Protein AF-0000000076239284 (afdb_homodimer)

Solvent-accessible surface area (backbone atoms only — not comparable to full-atom values): 36485 Å² total; per-residue (Å²): 118,70,55,50,84,70,52,61,66,61,41,48,72,70,66,38,63,42,34,31,31,49,19,58,66,54,56,36,29,39,43,34,60,41,48,71,56,73,61,46,38,60,33,31,70,77,37,41,67,62,50,41,48,51,55,43,26,27,49,36,12,29,24,44,31,45,61,27,60,30,48,41,39,41,50,64,60,53,27,54,63,25,70,74,72,67,49,83,78,64,55,29,67,61,45,38,51,40,14,46,50,44,40,50,54,48,22,27,75,68,48,25,37,34,31,40,53,40,54,70,58,68,45,51,76,69,65,49,53,71,68,60,35,41,50,57,48,44,53,56,49,63,58,49,69,79,47,90,52,50,28,37,34,36,42,66,34,44,39,61,68,60,48,49,51,45,42,66,55,52,62,75,47,94,45,51,41,31,41,22,32,39,51,48,81,74,14,30,81,81,64,45,42,44,39,57,44,32,38,50,43,46,72,62,62,40,49,26,40,31,27,23,33,51,32,17,50,65,58,33,43,54,40,35,43,45,22,51,52,35,24,48,73,71,72,50,80,65,44,39,34,40,19,21,19,29,37,46,38,67,82,40,60,92,63,16,44,74,65,35,91,33,48,88,76,39,50,42,26,15,35,59,40,40,54,54,30,24,53,42,40,51,53,36,44,75,63,70,36,33,33,47,36,28,18,51,63,20,43,29,39,33,39,27,24,30,33,55,64,41,15,71,76,50,76,61,49,63,28,84,37,56,51,74,55,48,32,62,55,32,47,45,87,82,40,64,67,60,14,59,54,52,17,35,59,67,52,57,69,65,55,77,72,60,53,34,65,76,69,74,58,66,76,79,101,115,70,54,50,84,68,51,63,67,60,41,48,73,71,67,38,63,43,32,33,32,48,20,57,66,53,57,38,28,40,41,35,58,41,48,70,58,74,62,46,39,60,32,32,73,76,38,43,67,61,50,39,48,52,53,44,26,26,47,36,13,31,24,43,30,45,60,28,60,28,47,41,40,41,51,65,60,54,27,53,64,26,69,74,72,67,50,83,76,62,56,30,66,60,44,38,50,39,14,44,50,44,40,51,54,48,20,28,75,67,48,26,38,36,30,39,52,39,55,70,56,68,43,52,77,70,65,51,53,70,68,59,35,41,50,56,47,43,54,54,48,62,58,51,70,80,48,90,50,52,28,38,35,36,41,64,34,44,38,62,68,59,48,49,51,44,40,65,54,52,61,74,47,95,47,51,39,30,42,21,32,39,51,48,79,74,15,30,82,82,64,43,42,44,39,56,44,32,37,51,43,46,73,61,61,41,49,26,40,31,26,20,34,51,32,16,49,68,57,33,44,55,37,33,45,46,20,50,52,36,23,47,74,70,72,49,80,66,44,39,32,40,18,20,19,29,36,44,38,68,81,40,60,91,64,16,44,74,65,35,90,34,48,87,76,37,49,42,25,15,35,60,40,39,53,54,29,24,52,43,40,52,53,36,45,75,64,70,34,33,32,47,35,29,18,50,63,19,42,28,39,33,38,27,25,30,32,54,64,42,13,73,77,51,76,61,49,64,27,84,36,55,53,75,55,50,32,62,55,33,46,46,85,81,43,65,68,60,13,58,53,51,19,34,60,67,51,57,68,66,56,77,69,61,54,34,65,75,69,74,58,65,76,80,101

Organism: NCBI:txid252671

Radius of gyration: 26.07 Å; Cα contacts (8 Å, |Δi|>4): 1581; chains: 2; bounding box: 58×78×66 Å

Sequence (730 aa):
MTKNNRKILDMLDAGECIIGDGGYTYALERRGYMTPGEWTPECVIEYPEAVSQCHTDYALCGADILQAYVFNGTDDNLNFARRKDGRPLLCAKEVNDAGCRLVTEVAKKHNKLIGLPVSTTRSYAAGESKEKVQKEFQQQIDIFKNWDGDLLMAEYVGCVEEAEWACEIMKKTNIPISISMCIGPLGDFKDVSVEEVAVRLAKAGCDIIGVNCRFDPDTCIDTTVRMREAVEKAGMKCHYMVQPIAYRTADADRIGFGGLPECPLALENRLITRWDAQKYARKAYDNGIRYIGGCCGFEPYHIRALAEELRNERGGRLPPNSRCVDASTLIHHENEHINKIRSSKDYWMNLVPRSGYKTLIEEAGMTKNNRKILDMLDAGECIIGDGGYTYALERRGYMTPGEWTPECVIEYPEAVSQCHTDYALCGADILQAYVFNGTDDNLNFARRKDGRPLLCAKEVNDAGCRLVTEVAKKHNKLIGLPVSTTRSYAAGESKEKVQKEFQQQIDIFKNWDGDLLMAEYVGCVEEAEWACEIMKKTNIPISISMCIGPLGDFKDVSVEEVAVRLAKAGCDIIGVNCRFDPDTCIDTTVRMREAVEKAGMKCHYMVQPIAYRTADADRIGFGGLPECPLALENRLITRWDAQKYARKAYDNGIRYIGGCCGFEPYHIRALAEELRNERGGRLPPNSRCVDASTLIHHENEHINKIRSSKDYWMNLVPRSGYKTLIEEAG

InterPro domains:
  IPR003726 Homocysteine-binding domain [PF02574] (18-310)
  IPR003726 Homocysteine-binding domain [PS50970] (6-310)
  IPR017226 Betaine-homocysteine S-methyltransferase-like [PIRSF037505] (4-357)
  IPR036589 Homocysteine-binding domain superfamily [G3DSA:3.20.20.330] (1-363)
  IPR036589 Homocysteine-binding domain superfamily [SSF82282] (7-356)
  IPR051524 Betaine-homocysteine S-methyltransferase [PTHR46120] (3-358)

Secondary structure (DSSP, 8-state):
-------HHHHHHTTPPEEP---SHHHHHHHT-S-TTT---THHHH-HHHHHHHHHHHHHTT-SEEE-S-TT-SHHHHHHHHHHH-PPP--HHHHHHHHHHHHHHHHHHHT-EEEEEEPP-HHHHTT--HHHHHHHHHHHHHHHTTS--SEEEEEEE--HHHHHHHHHHHTTSSS-EEEEE--BTTBSTT---HHHHHHHHHHHT-SEEEEESSS-HHHHHHHHHHHHHHHHHTT---EEEEE--SB--TT--TTGGGGSTTTTT--GGGBPPHHHHHHHHHHHHHTT--EE---TT--HHHHHHHHHHTTTTTTT---TT-----GGG---SS-HHHHHHHT-HHHHHH---------THHHH-/-------HHHHHHTTPPEEP---SHHHHHHHT---TTT---THHHH-HHHHHHHHHHHHHTT-SEEE-S-TT-SHHHHHHHHHHH-PPP--HHHHHHHHHHHHHHHHHHHT-EEEEEEPP-HHHHTT--HHHHHHHHHHHHHHHTTS--SEEEEEEE--HHHHHHHHHHHTTSSS-EEEEE--BTTBSTT---HHHHHHHHHHHT-SEEEEESSS-HHHHHHHHHHHHHHHHHTT---EEEEE--SB--TT--TTGGGGSTTTTT--GGGBPPHHHHHHHHHHHHHTT--EE---TT--HHHHHHHHHHTTTTTTT---TT-----GGG---SS-HHHHHHHT-HHHHHH---------THHHH-

pLDDT: mean 90.4, std 14.96, range [21.14, 98.88]

Foldseek 3Di:
DDAQPDFPLVCVVVVAFAEAEAADQVVCVVVPQDDPPLSAQQSLVVPVVSLLVQLLLQLLLFHQEYEQSGALLFQCSQCVVCVVVVNDGDDSLVSLVSSLVSNVVSSGVSNHAYEYEQYADVCVVVVHDLVVRLVRLLVSVVSCLVHDHNEYEYAAAQDLVSVLSSLVNNVVDPHAYEYAYAWFQQHGPVRDGLLNSLLSNQVSPHQEYAHEEQADLVRRLVSQLSSVVSNVVVVTDHAYAGAYAQFHFPPPDGRHPCRDPCPPPRRVLRGHDLLVLLVSLVSSVVSRHRHYYYYHRDGSSSSSSNCVSCCVSNVNDHRNPNPVLCLLVQQDVPDNVVSVLSNDPVNVNPDDDDSPPPPPPVVVD/DDAQPDFPLVCVVVVAFAEAEAADQVVCVVVPQDDPPLSAQQSLVVPVVSLLVQLLLQLLLFHQEYEQSGALLFQCSQCVVCVVVVNDGDDSLVSLVSSLVSNVVSSGVSNHAYEYEQYADVCVVVVHDLVVRLVRLLVSVVSCLVHDHSEYEYAAAQDLVSVLSSLVNNVVDPHAYEYAYAWFQQHGPVRDGLLNSLLSNQVSPHQEYAHEEQADLVRRLVSQLSSCVSNVVVVTDHAYAGAYAQFHFPPPDGRHPCPDPCPPPRRVLRGHDLLVLLVSLVSSVVSRHRHYYYYHRDGSSSSSSNCVSCCVSNVNDHRNPNPPLCLLVQQDPPDNVVSVLSNDPVNVNPDDDDSPPPPPVVVVD

Nearest PDB structures (foldseek):
  4m3p-assembly1_D  TM=9.667E-01  e=1.055E-38  Homo sapiens
  4m3p-assembly1_C  TM=9.654E-01  e=2.707E-38  Homo sapiens
  1lt8-assembly1_A-2  TM=9.778E-01  e=1.388E-36  Homo sapiens
  1umy-assembly1_A  TM=9.597E-01  e=5.116E-37  Rattus norvegicus
  1umy-assembly1_B  TM=9.511E-01  e=1.551E-36  Rattus norvegicus

Structure (mmCIF, N/CA/C/O backbone):
data_AF-0000000076239284-model_v1
#
loop_
_entity.id
_entity.type
_entity.pdbx_description
1 polymer 'Hcy-binding domain-containing protein'
#
loop_
_atom_site.group_PDB
_atom_site.id
_atom_site.type_symbol
_atom_site.label_atom_id
_atom_site.label_alt_id
_atom_site.label_comp_id
_atom_site.label_asym_id
_atom_site.label_entity_id
_atom_site.label_seq_id
_atom_site.pdbx_PDB_ins_code
_atom_site.Cartn_x
_atom_site.Cartn_y
_atom_site.Cartn_z
_atom_site.occupancy
_atom_site.B_iso_or_equiv
_atom_site.auth_seq_id
_atom_site.auth_comp_id
_atom_site.auth_asym_id
_atom_site.auth_atom_id
_atom_site.pdbx_PDB_model_num
ATOM 1 N N . MET A 1 1 ? -1.563 -24.141 18.188 1 33.53 1 MET A N 1
ATOM 2 C CA . MET A 1 1 ? -2.574 -24.125 17.125 1 33.53 1 MET A CA 1
ATOM 3 C C . MET A 1 1 ? -2.029 -24.734 15.844 1 33.53 1 MET A C 1
ATOM 5 O O . MET A 1 1 ? -0.963 -24.344 15.367 1 33.53 1 MET A O 1
ATOM 9 N N . THR A 1 2 ? -2.342 -26.031 15.523 1 40.06 2 THR A N 1
ATOM 10 C CA . THR A 1 2 ? -1.843 -26.938 14.492 1 40.06 2 THR A CA 1
ATOM 11 C C . THR A 1 2 ? -2.066 -26.344 13.102 1 40.06 2 THR A C 1
ATOM 13 O O . THR A 1 2 ? -2.973 -25.531 12.906 1 40.06 2 THR A O 1
ATOM 16 N N . LYS A 1 3 ? -0.941 -26.375 12.289 1 51.12 3 LYS A N 1
ATOM 17 C CA . LYS A 1 3 ? -1.073 -26.078 10.867 1 51.12 3 LYS A CA 1
ATOM 18 C C . LYS A 1 3 ? -2.375 -26.656 10.305 1 51.12 3 LYS A C 1
ATOM 20 O O . LYS A 1 3 ? -2.902 -27.641 10.828 1 51.12 3 LYS A O 1
ATOM 25 N N . ASN A 1 4 ? -3.076 -25.875 9.422 1 53.78 4 ASN A N 1
ATOM 26 C CA . ASN A 1 4 ? -4.234 -26.391 8.711 1 53.78 4 ASN A CA 1
ATOM 27 C C . ASN A 1 4 ? -4 -27.828 8.227 1 53.78 4 ASN A C 1
ATOM 29 O O . ASN A 1 4 ? -3.02 -28.094 7.531 1 53.78 4 ASN A O 1
ATOM 33 N N . ASN A 1 5 ? -4.578 -28.797 8.844 1 66.06 5 ASN A N 1
ATOM 34 C CA . ASN A 1 5 ? -4.375 -30.203 8.562 1 66.06 5 ASN A CA 1
ATOM 35 C C . ASN A 1 5 ? -5.078 -30.625 7.273 1 66.06 5 ASN A C 1
ATOM 37 O O . ASN A 1 5 ? -4.953 -31.781 6.844 1 66.06 5 ASN A O 1
ATOM 41 N N . ARG A 1 6 ? -5.594 -29.641 6.605 1 74.94 6 ARG A N 1
ATOM 42 C CA . ARG A 1 6 ? -6.301 -30 5.379 1 74.94 6 ARG A CA 1
ATOM 43 C C . ARG A 1 6 ? -5.359 -29.984 4.18 1 74.94 6 ARG A C 1
ATOM 45 O O . ARG A 1 6 ? -4.461 -29.141 4.098 1 74.94 6 ARG A O 1
ATOM 52 N N . LYS A 1 7 ? -5.684 -30.953 3.375 1 90 7 LYS A N 1
ATOM 53 C CA . LYS A 1 7 ? -4.898 -31.031 2.146 1 90 7 LYS A CA 1
ATOM 54 C C . LYS A 1 7 ? -5.539 -30.219 1.025 1 90 7 LYS A C 1
ATOM 56 O O . LYS A 1 7 ? -6.746 -30.312 0.797 1 90 7 LYS A O 1
ATOM 61 N N . ILE A 1 8 ? -4.75 -29.422 0.393 1 96.5 8 ILE A N 1
ATOM 62 C CA . ILE A 1 8 ? -5.242 -28.469 -0.592 1 96.5 8 ILE A CA 1
ATOM 63 C C . ILE A 1 8 ? -5.98 -29.203 -1.706 1 96.5 8 ILE A C 1
ATOM 65 O O . ILE A 1 8 ? -7.008 -28.719 -2.197 1 96.5 8 ILE A O 1
ATOM 69 N N . LEU A 1 9 ? -5.539 -30.406 -2.105 1 96.88 9 LEU A N 1
ATOM 70 C CA . LEU A 1 9 ? -6.191 -31.141 -3.184 1 96.88 9 LEU A CA 1
ATOM 71 C C . LEU A 1 9 ? -7.543 -31.688 -2.73 1 96.88 9 LEU A C 1
ATOM 73 O O . LEU A 1 9 ? -8.484 -31.766 -3.525 1 96.88 9 LEU A O 1
ATOM 77 N N . ASP A 1 10 ? -7.625 -32.094 -1.438 1 96.62 10 ASP A N 1
ATOM 78 C CA . ASP A 1 10 ? -8.906 -32.531 -0.899 1 96.62 10 ASP A CA 1
ATOM 79 C C . ASP A 1 10 ? -9.93 -31.391 -0.921 1 96.62 10 ASP A C 1
ATOM 81 O O . ASP A 1 10 ? -11.102 -31.609 -1.233 1 96.62 10 ASP A O 1
ATOM 85 N N . MET A 1 11 ? -9.469 -30.25 -0.6 1 95.94 11 MET A N 1
ATOM 86 C CA . MET A 1 11 ? -10.336 -29.078 -0.611 1 95.94 11 MET A CA 1
ATOM 87 C C . MET A 1 11 ? -10.836 -28.781 -2.021 1 95.94 11 MET A C 1
ATOM 89 O O . MET A 1 11 ? -12.039 -28.594 -2.23 1 95.94 11 MET A O 1
ATOM 93 N N . LEU A 1 12 ? -9.93 -28.812 -2.936 1 97.19 12 LEU A N 1
ATOM 94 C CA . LEU A 1 12 ? -10.281 -28.531 -4.32 1 97.19 12 LEU A CA 1
ATOM 95 C C . LEU A 1 12 ? -11.188 -29.625 -4.891 1 97.19 12 LEU A C 1
ATOM 97 O O . LEU A 1 12 ? -12.125 -29.328 -5.637 1 97.19 12 LEU A O 1
ATOM 101 N N . ASP A 1 13 ? -10.914 -30.828 -4.551 1 96.19 13 ASP A N 1
ATOM 102 C CA . ASP A 1 13 ? -11.75 -31.953 -4.984 1 96.19 13 ASP A CA 1
ATOM 103 C C . ASP A 1 13 ? -13.172 -31.812 -4.461 1 96.19 13 ASP A C 1
ATOM 105 O O . ASP A 1 13 ? -14.125 -32.219 -5.121 1 96.19 13 ASP A O 1
ATOM 109 N N . ALA A 1 14 ? -13.281 -31.25 -3.336 1 94.94 14 ALA A N 1
ATOM 110 C CA . ALA A 1 14 ? -14.594 -31.047 -2.721 1 94.94 14 ALA A CA 1
ATOM 111 C C . ALA A 1 14 ? -15.297 -29.828 -3.299 1 94.94 14 ALA A C 1
ATOM 113 O O . ALA A 1 14 ? -16.422 -29.516 -2.914 1 94.94 14 ALA A O 1
ATOM 114 N N . GLY A 1 15 ? -14.656 -29.141 -4.148 1 93.94 15 GLY A N 1
ATOM 115 C CA . GLY A 1 15 ? -15.25 -27.984 -4.797 1 93.94 15 GLY A CA 1
ATOM 116 C C . GLY A 1 15 ? -15.07 -26.688 -4.008 1 93.94 15 GLY A C 1
ATOM 117 O O . GLY A 1 15 ? -15.68 -25.672 -4.332 1 93.94 15 GLY A O 1
ATOM 118 N N . GLU A 1 16 ? -14.211 -26.75 -3.055 1 95.31 16 GLU A N 1
ATOM 119 C CA . GLU A 1 16 ? -13.977 -25.562 -2.246 1 95.31 16 GLU A CA 1
ATOM 120 C C . GLU A 1 16 ? -13.156 -24.531 -3.014 1 95.31 16 GLU A C 1
ATOM 122 O O . GLU A 1 16 ? -12.367 -24.875 -3.893 1 95.31 16 GLU A O 1
ATOM 127 N N . CYS A 1 17 ? -13.43 -23.266 -2.674 1 96.75 17 CYS A N 1
ATOM 128 C CA . CYS A 1 17 ? -12.672 -22.156 -3.242 1 96.75 17 CYS A CA 1
ATOM 129 C C . CYS A 1 17 ? -11.516 -21.766 -2.332 1 96.75 17 CYS A C 1
ATOM 131 O O . CYS A 1 17 ? -11.703 -21.562 -1.134 1 96.75 17 CYS A O 1
ATOM 133 N N . ILE A 1 18 ? -10.336 -21.766 -2.889 1 97.81 18 ILE A N 1
ATOM 134 C CA . ILE A 1 18 ? -9.133 -21.375 -2.164 1 97.81 18 ILE A CA 1
ATOM 135 C C . ILE A 1 18 ? -8.742 -19.953 -2.557 1 97.81 18 ILE A C 1
ATOM 137 O O . ILE A 1 18 ? -8.578 -19.641 -3.742 1 97.81 18 ILE A O 1
ATOM 141 N N . ILE A 1 19 ? -8.617 -19.031 -1.562 1 98.56 19 ILE A N 1
ATOM 142 C CA . ILE A 1 19 ? -8.141 -17.672 -1.796 1 98.56 19 ILE A CA 1
ATOM 143 C C . ILE A 1 19 ? -6.625 -17.625 -1.625 1 98.56 19 ILE A C 1
ATOM 145 O O . ILE A 1 19 ? -6.105 -17.922 -0.546 1 98.56 19 ILE A O 1
ATOM 149 N N . GLY A 1 20 ? -5.934 -17.312 -2.693 1 98.62 20 GLY A N 1
ATOM 150 C CA . GLY A 1 20 ? -4.492 -17.094 -2.635 1 98.62 20 GLY A CA 1
ATOM 151 C C . GLY A 1 20 ? -4.109 -15.742 -2.08 1 98.62 20 GLY A C 1
ATOM 152 O O . GLY A 1 20 ? -4.957 -14.859 -1.941 1 98.62 20 GLY A O 1
ATOM 153 N N . ASP A 1 21 ? -2.846 -15.625 -1.71 1 98.44 21 ASP A N 1
ATOM 154 C CA . ASP A 1 21 ? -2.346 -14.32 -1.283 1 98.44 21 ASP A CA 1
ATOM 155 C C . ASP A 1 21 ? -2.092 -13.406 -2.482 1 98.44 21 ASP A C 1
ATOM 157 O O . ASP A 1 21 ? -2.582 -13.672 -3.584 1 98.44 21 ASP A O 1
ATOM 161 N N . GLY A 1 22 ? -1.493 -12.219 -2.25 1 97.69 22 GLY A N 1
ATOM 162 C CA . GLY A 1 22 ? -1.242 -11.227 -3.283 1 97.69 22 GLY A CA 1
ATOM 163 C C . GLY A 1 22 ? 0.231 -11.055 -3.602 1 97.69 22 GLY A C 1
ATOM 164 O O . GLY A 1 22 ? 1.005 -12.008 -3.512 1 97.69 22 GLY A O 1
ATOM 165 N N . GLY A 1 23 ? 0.537 -9.93 -4.133 1 97.06 23 GLY A N 1
ATOM 166 C CA . GLY A 1 23 ? 1.911 -9.648 -4.516 1 97.06 23 GLY A CA 1
ATOM 167 C C . GLY A 1 23 ? 2.754 -9.117 -3.369 1 97.06 23 GLY A C 1
ATOM 168 O O . GLY A 1 23 ? 2.404 -8.117 -2.746 1 97.06 23 GLY A O 1
ATOM 169 N N . TYR A 1 24 ? 3.912 -9.719 -3.146 1 96.94 24 TYR A N 1
ATOM 170 C CA . TYR A 1 24 ? 4.816 -9.305 -2.08 1 96.94 24 TYR A CA 1
ATOM 171 C C . TYR A 1 24 ? 5.812 -8.266 -2.58 1 96.94 24 TYR A C 1
ATOM 173 O O . TYR A 1 24 ? 6.164 -7.332 -1.854 1 96.94 24 TYR A O 1
ATOM 181 N N . THR A 1 25 ? 6.199 -8.422 -3.814 1 93.62 25 THR A N 1
ATOM 182 C CA . THR A 1 25 ? 7.316 -7.652 -4.344 1 93.62 25 THR A CA 1
ATOM 183 C C . THR A 1 25 ? 7.012 -6.16 -4.301 1 93.62 25 THR A C 1
ATOM 185 O O . THR A 1 25 ? 7.75 -5.387 -3.689 1 93.62 25 THR A O 1
ATOM 188 N N . TYR A 1 26 ? 5.902 -5.738 -4.875 1 93.31 26 TYR A N 1
ATOM 189 C CA . TYR A 1 26 ? 5.574 -4.32 -4.914 1 93.31 26 TYR A CA 1
ATOM 190 C C . TYR A 1 26 ? 5.129 -3.824 -3.543 1 93.31 26 TYR A C 1
ATOM 192 O O . TYR A 1 26 ? 5.379 -2.674 -3.18 1 93.31 26 TYR A O 1
ATOM 200 N N . ALA A 1 27 ? 4.457 -4.699 -2.816 1 94.56 27 ALA A N 1
ATOM 201 C CA . ALA A 1 27 ? 4.043 -4.32 -1.468 1 94.56 27 ALA A CA 1
ATOM 202 C C . ALA A 1 27 ? 5.246 -3.977 -0.598 1 94.56 27 ALA A C 1
ATOM 204 O O . ALA A 1 27 ? 5.262 -2.945 0.078 1 94.56 27 ALA A O 1
ATOM 205 N N . LEU A 1 28 ? 6.27 -4.789 -0.641 1 95.12 28 LEU A N 1
ATOM 206 C CA . LEU A 1 28 ? 7.465 -4.582 0.168 1 95.12 28 LEU A CA 1
ATOM 207 C C . LEU A 1 28 ? 8.328 -3.465 -0.411 1 95.12 28 LEU A C 1
ATOM 209 O O . LEU A 1 28 ? 8.977 -2.729 0.333 1 95.12 28 LEU A O 1
ATOM 213 N N . GLU A 1 29 ? 8.336 -3.369 -1.742 1 92.56 29 GLU A N 1
ATOM 214 C CA . GLU A 1 29 ? 9.07 -2.279 -2.377 1 92.56 29 GLU A CA 1
ATOM 215 C C . GLU A 1 29 ? 8.508 -0.922 -1.963 1 92.56 29 GLU A C 1
ATOM 217 O O . GLU A 1 29 ? 9.266 -0.015 -1.61 1 92.56 29 GLU A O 1
ATOM 222 N N . ARG A 1 30 ? 7.207 -0.77 -1.956 1 92.31 30 ARG A N 1
ATOM 223 C CA . ARG A 1 30 ? 6.559 0.496 -1.629 1 92.31 30 ARG A CA 1
ATOM 224 C C . ARG A 1 30 ? 6.75 0.846 -0.157 1 92.31 30 ARG A C 1
ATOM 226 O O . ARG A 1 30 ? 6.734 2.021 0.214 1 92.31 30 ARG A O 1
ATOM 233 N N . ARG A 1 31 ? 6.992 -0.153 0.624 1 93.88 31 ARG A N 1
ATOM 234 C CA . ARG A 1 31 ? 7.238 0.059 2.047 1 93.88 31 ARG A CA 1
ATOM 235 C C . ARG A 1 31 ? 8.719 0.33 2.311 1 93.88 31 ARG A C 1
ATOM 237 O O . ARG A 1 31 ? 9.102 0.683 3.428 1 93.88 31 ARG A O 1
ATOM 244 N N . GLY A 1 32 ? 9.562 0.059 1.306 1 90.44 32 GLY A N 1
ATOM 245 C CA . GLY A 1 32 ? 10.953 0.452 1.417 1 90.44 32 GLY A CA 1
ATOM 246 C C . GLY A 1 32 ? 11.898 -0.725 1.602 1 90.44 32 GLY A C 1
ATOM 247 O O . GLY A 1 32 ? 13.078 -0.542 1.897 1 90.44 32 GLY A O 1
ATOM 248 N N . TYR A 1 33 ? 11.461 -1.965 1.306 1 92.25 33 TYR A N 1
ATOM 249 C CA . TYR A 1 33 ? 12.25 -3.119 1.725 1 92.25 33 TYR A CA 1
ATOM 250 C C . TYR A 1 33 ? 12.805 -3.869 0.52 1 92.25 33 TYR A C 1
ATOM 252 O O . TYR A 1 33 ? 13.461 -4.898 0.671 1 92.25 33 TYR A O 1
ATOM 260 N N . MET A 1 34 ? 12.484 -3.348 -0.652 1 86.31 34 MET A N 1
ATOM 261 C CA . MET A 1 34 ? 12.93 -4.008 -1.873 1 86.31 34 MET A CA 1
ATOM 262 C C . MET A 1 34 ? 13.508 -2.998 -2.857 1 86.31 34 MET A C 1
ATOM 264 O O . MET A 1 34 ? 13.008 -1.878 -2.971 1 86.31 34 MET A O 1
ATOM 268 N N . THR A 1 35 ? 14.547 -3.477 -3.504 1 77.88 35 THR A N 1
ATOM 269 C CA . THR A 1 35 ? 15.148 -2.68 -4.566 1 77.88 35 THR A CA 1
ATOM 270 C C . THR A 1 35 ? 14.492 -2.988 -5.91 1 77.88 35 THR A C 1
ATOM 272 O O . THR A 1 35 ? 14.562 -4.121 -6.395 1 77.88 35 THR A O 1
ATOM 275 N N . PRO A 1 36 ? 13.938 -1.986 -6.488 1 76.94 36 PRO A N 1
ATOM 276 C CA . PRO A 1 36 ? 13.344 -2.248 -7.801 1 76.94 36 PRO A CA 1
ATOM 277 C C . PRO A 1 36 ? 14.359 -2.711 -8.836 1 76.94 36 PRO A C 1
ATOM 279 O O . PRO A 1 36 ? 15.477 -2.191 -8.883 1 76.94 36 PRO A O 1
ATOM 282 N N . GLY A 1 37 ? 13.938 -3.684 -9.695 1 74.69 37 GLY A N 1
ATOM 283 C CA . GLY A 1 37 ? 14.82 -4.172 -10.742 1 74.69 37 GLY A CA 1
ATOM 284 C C . GLY A 1 37 ? 15.305 -5.59 -10.5 1 74.69 37 GLY A C 1
ATOM 285 O O . GLY A 1 37 ? 14.992 -6.5 -11.266 1 74.69 37 GLY A O 1
ATOM 286 N N . GLU A 1 38 ? 15.969 -5.805 -9.383 1 75.25 38 GLU A N 1
ATOM 287 C CA . GLU A 1 38 ? 16.469 -7.137 -9.078 1 75.25 38 GLU A CA 1
ATOM 288 C C . GLU A 1 38 ? 15.359 -8.047 -8.578 1 75.25 38 GLU A C 1
ATOM 290 O O . GLU A 1 38 ? 15.273 -9.211 -8.977 1 75.25 38 GLU A O 1
ATOM 295 N N . TRP A 1 39 ? 14.539 -7.512 -7.797 1 87.62 39 TRP A N 1
ATOM 296 C CA . TRP A 1 39 ? 13.367 -8.18 -7.238 1 87.62 39 TRP A CA 1
ATOM 297 C C . TRP A 1 39 ? 13.75 -9.492 -6.566 1 87.62 39 TRP A C 1
ATOM 299 O O . TRP A 1 39 ? 13.086 -10.508 -6.754 1 87.62 39 TRP A O 1
ATOM 309 N N . THR A 1 40 ? 14.977 -9.5 -5.949 1 89.94 40 THR A N 1
ATOM 310 C CA . THR A 1 40 ? 15.414 -10.648 -5.156 1 89.94 40 THR A CA 1
ATOM 311 C C . THR A 1 40 ? 14.977 -10.492 -3.703 1 89.94 40 THR A C 1
ATOM 313 O O . THR A 1 40 ? 14.875 -9.375 -3.193 1 89.94 40 THR A O 1
ATOM 316 N N . PRO A 1 41 ? 14.695 -11.633 -3.076 1 95.12 41 PRO A N 1
ATOM 317 C CA . PRO A 1 41 ? 14.008 -11.586 -1.782 1 95.12 41 PRO A CA 1
ATOM 318 C C . PRO A 1 41 ? 14.977 -11.492 -0.604 1 95.12 41 PRO A C 1
ATOM 320 O O . PRO A 1 41 ? 14.766 -12.133 0.427 1 95.12 41 PRO A O 1
ATOM 323 N N . GLU A 1 42 ? 16.047 -10.734 -0.651 1 92.81 42 GLU A N 1
ATOM 324 C CA . GLU A 1 42 ? 17.016 -10.656 0.427 1 92.81 42 GLU A CA 1
ATOM 325 C C . GLU A 1 42 ? 16.422 -10.016 1.674 1 92.81 42 GLU A C 1
ATOM 327 O O . GLU A 1 42 ? 16.969 -10.141 2.77 1 92.81 42 GLU A O 1
ATOM 332 N N . CYS A 1 43 ? 15.258 -9.352 1.518 1 94.81 43 CYS A N 1
ATOM 333 C CA . CYS A 1 43 ? 14.641 -8.672 2.652 1 94.81 43 CYS A CA 1
ATOM 334 C C . CYS A 1 43 ? 14.141 -9.68 3.684 1 94.81 43 CYS A C 1
ATOM 336 O O . CYS A 1 43 ? 13.906 -9.32 4.84 1 94.81 43 CYS A O 1
ATOM 338 N N . VAL A 1 44 ? 14.016 -10.969 3.328 1 97.88 44 VAL A N 1
ATOM 339 C CA . VAL A 1 44 ? 13.602 -11.992 4.281 1 97.88 44 VAL A CA 1
ATOM 340 C C . VAL A 1 44 ? 14.656 -12.141 5.379 1 97.88 44 VAL A C 1
ATOM 342 O O . VAL A 1 44 ? 14.336 -12.531 6.504 1 97.88 44 VAL A O 1
ATOM 345 N N . ILE A 1 45 ? 15.914 -11.812 5.008 1 96.81 45 ILE A N 1
ATOM 346 C CA . ILE A 1 45 ? 17 -11.859 5.984 1 96.81 45 ILE A CA 1
ATOM 347 C C . ILE A 1 45 ? 17.203 -10.469 6.59 1 96.81 45 ILE A C 1
ATOM 349 O O . ILE A 1 45 ? 17.391 -10.336 7.801 1 96.81 45 ILE A O 1
ATOM 353 N N . GLU A 1 46 ? 17.141 -9.398 5.793 1 94.5 46 GLU A N 1
ATOM 354 C CA . GLU A 1 46 ? 17.453 -8.039 6.211 1 94.5 46 GLU A CA 1
ATOM 355 C C . GLU A 1 46 ? 16.344 -7.445 7.07 1 94.5 46 GLU A C 1
ATOM 357 O O . GLU A 1 46 ? 16.609 -6.719 8.031 1 94.5 46 GLU A O 1
ATOM 362 N N . TYR A 1 47 ? 15.141 -7.758 6.707 1 96.06 47 TYR A N 1
ATOM 363 C CA . TYR A 1 47 ? 13.977 -7.172 7.359 1 96.06 47 TYR A CA 1
ATOM 364 C C . TYR A 1 47 ? 12.898 -8.219 7.609 1 96.06 47 TYR A C 1
ATOM 366 O O . TYR A 1 47 ? 11.758 -8.07 7.16 1 96.06 47 TYR A O 1
ATOM 374 N N . PRO A 1 48 ? 13.188 -9.266 8.375 1 97.94 48 PRO A N 1
ATOM 375 C CA . PRO A 1 48 ? 12.242 -10.375 8.57 1 97.94 48 PRO A CA 1
ATOM 376 C C . PRO A 1 48 ? 10.914 -9.914 9.164 1 97.94 48 PRO A C 1
ATOM 378 O O . PRO A 1 48 ? 9.859 -10.477 8.852 1 97.94 48 PRO A O 1
ATOM 381 N N . GLU A 1 49 ? 10.945 -8.828 9.992 1 97.12 49 GLU A N 1
ATOM 382 C CA . GLU A 1 49 ? 9.711 -8.352 10.625 1 97.12 49 GLU A CA 1
ATOM 383 C C . GLU A 1 49 ? 8.75 -7.785 9.586 1 97.12 49 GLU A C 1
ATOM 385 O O . GLU A 1 49 ? 7.539 -7.996 9.68 1 97.12 49 GLU A O 1
ATOM 390 N N . ALA A 1 50 ? 9.328 -7.051 8.633 1 97.25 50 ALA A N 1
ATOM 391 C CA . ALA A 1 50 ? 8.5 -6.488 7.57 1 97.25 50 ALA A CA 1
ATOM 392 C C . ALA A 1 50 ? 7.852 -7.59 6.734 1 97.25 50 ALA A C 1
ATOM 394 O O . ALA A 1 50 ? 6.68 -7.488 6.359 1 97.25 50 ALA A O 1
ATOM 395 N N . VAL A 1 51 ? 8.586 -8.664 6.422 1 98.31 51 VAL A N 1
ATOM 396 C CA . VAL A 1 51 ? 8.078 -9.781 5.633 1 98.31 51 VAL A CA 1
ATOM 397 C C . VAL A 1 51 ? 7.004 -10.523 6.426 1 98.31 51 VAL A C 1
ATOM 399 O O . VAL A 1 51 ? 5.945 -10.852 5.887 1 98.31 51 VAL A O 1
ATOM 402 N N . SER A 1 52 ? 7.262 -10.758 7.727 1 98.56 52 SER A N 1
ATOM 403 C CA . SER A 1 52 ? 6.277 -11.406 8.586 1 98.56 52 SER A CA 1
ATOM 404 C C . SER A 1 52 ? 4.98 -10.609 8.648 1 98.56 52 SER A C 1
ATOM 406 O O . SER A 1 52 ? 3.891 -11.188 8.625 1 98.56 52 SER A O 1
ATOM 408 N N . GLN A 1 53 ? 5.145 -9.32 8.766 1 97.88 53 GLN A N 1
ATOM 409 C CA . GLN A 1 53 ? 3.961 -8.469 8.812 1 97.88 53 GLN A CA 1
ATOM 410 C C . GLN A 1 53 ? 3.182 -8.547 7.504 1 97.88 53 GLN A C 1
ATOM 412 O O . GLN A 1 53 ? 1.948 -8.531 7.508 1 97.88 53 GLN A O 1
ATOM 417 N N . CYS A 1 54 ? 3.879 -8.562 6.406 1 97.94 54 CYS A N 1
ATOM 418 C CA . CYS A 1 54 ? 3.217 -8.68 5.113 1 97.94 54 CYS A CA 1
ATOM 419 C C . CYS A 1 54 ? 2.43 -9.984 5.02 1 97.94 54 CYS A C 1
ATOM 421 O O . CYS A 1 54 ? 1.287 -9.992 4.555 1 97.94 54 CYS A O 1
ATOM 423 N N . HIS A 1 55 ? 3.039 -11.141 5.441 1 98.75 55 HIS A N 1
ATOM 424 C CA . HIS A 1 55 ? 2.311 -12.398 5.516 1 98.75 55 HIS A CA 1
ATOM 425 C C . HIS A 1 55 ? 1.059 -12.258 6.375 1 98.75 55 HIS A C 1
ATOM 427 O O . HIS A 1 55 ? -0.013 -12.742 6.004 1 98.75 55 HIS A O 1
ATOM 433 N N . THR A 1 56 ? 1.206 -11.594 7.496 1 98.5 56 THR A N 1
ATOM 434 C CA . THR A 1 56 ? 0.106 -11.422 8.438 1 98.5 56 THR A CA 1
ATOM 435 C C . THR A 1 56 ? -1.023 -10.609 7.805 1 98.5 56 THR A C 1
ATOM 437 O O . THR A 1 56 ? -2.201 -10.93 7.992 1 98.5 56 THR A O 1
ATOM 440 N N . ASP A 1 57 ? -0.637 -9.539 7.086 1 97.81 57 ASP A N 1
ATOM 441 C CA . ASP A 1 57 ? -1.638 -8.727 6.402 1 97.81 57 ASP A CA 1
ATOM 442 C C . ASP A 1 57 ? -2.514 -9.586 5.492 1 97.81 57 ASP A C 1
ATOM 444 O O . ASP A 1 57 ? -3.742 -9.484 5.527 1 97.81 57 ASP A O 1
ATOM 448 N N . TYR A 1 58 ? -1.881 -10.445 4.691 1 98.38 58 TYR A N 1
ATOM 449 C CA . TYR A 1 58 ? -2.625 -11.289 3.764 1 98.38 58 TYR A CA 1
ATOM 450 C C . TYR A 1 58 ? -3.463 -12.32 4.516 1 98.38 58 TYR A C 1
ATOM 452 O O . TYR A 1 58 ? -4.605 -12.594 4.141 1 98.38 58 TYR A O 1
ATOM 460 N N . ALA A 1 59 ? -2.904 -12.891 5.594 1 98.06 59 ALA A N 1
ATOM 461 C CA . ALA A 1 59 ? -3.625 -13.875 6.391 1 98.06 59 ALA A CA 1
ATOM 462 C C . ALA A 1 59 ? -4.906 -13.281 6.977 1 98.06 59 ALA A C 1
ATOM 464 O O . ALA A 1 59 ? -5.977 -13.883 6.867 1 98.06 59 ALA A O 1
ATOM 465 N N . LEU A 1 60 ? -4.801 -12.109 7.5 1 96.88 60 LEU A N 1
ATOM 466 C CA . LEU A 1 60 ? -5.93 -11.469 8.172 1 96.88 60 LEU A CA 1
ATOM 467 C C . LEU A 1 60 ? -6.949 -10.961 7.16 1 96.88 60 LEU A C 1
ATOM 469 O O . LEU A 1 60 ? -8.117 -10.75 7.5 1 96.88 60 LEU A O 1
ATOM 473 N N . CYS A 1 61 ? -6.492 -10.812 5.922 1 96.06 61 CYS A N 1
ATOM 474 C CA . CYS A 1 61 ? -7.383 -10.305 4.883 1 96.06 61 CYS A CA 1
ATOM 475 C C . CYS A 1 61 ? -8.016 -11.453 4.098 1 96.06 61 CYS A C 1
ATOM 477 O O . CYS A 1 61 ? -8.703 -11.227 3.104 1 96.06 61 CYS A O 1
ATOM 479 N N . GLY A 1 62 ? -7.777 -12.68 4.484 1 96.44 62 GLY A N 1
ATOM 480 C CA . GLY A 1 62 ? -8.633 -13.75 4.008 1 96.44 62 GLY A CA 1
ATOM 481 C C . GLY A 1 62 ? -7.906 -14.758 3.141 1 96.44 62 GLY A C 1
ATOM 482 O O . GLY A 1 62 ? -8.508 -15.719 2.656 1 96.44 62 GLY A O 1
ATOM 483 N N . ALA A 1 63 ? -6.602 -14.602 2.912 1 98.06 63 ALA A N 1
ATOM 484 C CA . ALA A 1 63 ? -5.852 -15.617 2.176 1 98.06 63 ALA A CA 1
ATOM 485 C C . ALA A 1 63 ? -5.906 -16.969 2.893 1 98.06 63 ALA A C 1
ATOM 487 O O . ALA A 1 63 ? -5.789 -17.031 4.117 1 98.06 63 ALA A O 1
ATOM 488 N N . ASP A 1 64 ? -6.102 -18 2.139 1 97.69 64 ASP A N 1
ATOM 489 C CA . ASP A 1 64 ? -6.109 -19.359 2.691 1 97.69 64 ASP A CA 1
ATOM 490 C C . ASP A 1 64 ? -4.715 -19.984 2.641 1 97.69 64 ASP A C 1
ATOM 492 O O . ASP A 1 64 ? -4.418 -20.922 3.387 1 97.69 64 ASP A O 1
ATOM 496 N N . ILE A 1 65 ? -3.922 -19.516 1.78 1 98.44 65 ILE A N 1
ATOM 497 C CA . ILE A 1 65 ? -2.562 -20.016 1.579 1 98.44 65 ILE A CA 1
ATOM 498 C C . ILE A 1 65 ? -1.598 -18.828 1.473 1 98.44 65 ILE A C 1
ATOM 500 O O . ILE A 1 65 ? -1.914 -17.812 0.845 1 98.44 65 ILE A O 1
ATOM 504 N N . LEU A 1 66 ? -0.477 -18.875 2.145 1 98.69 66 LEU A N 1
ATOM 505 C CA . LEU A 1 66 ? 0.595 -17.891 2.096 1 98.69 66 LEU A CA 1
ATOM 506 C C . LEU A 1 66 ? 1.833 -18.453 1.414 1 98.69 66 LEU A C 1
ATOM 508 O O . LEU A 1 66 ? 2.336 -19.516 1.815 1 98.69 66 LEU A O 1
ATOM 512 N N . GLN A 1 67 ? 2.287 -17.797 0.428 1 98.56 67 GLN A N 1
ATOM 513 C CA . GLN A 1 67 ? 3.5 -18.219 -0.264 1 98.56 67 GLN A CA 1
ATOM 514 C C . GLN A 1 67 ? 4.746 -17.672 0.419 1 98.56 67 GLN A C 1
ATOM 516 O O . GLN A 1 67 ? 4.789 -16.5 0.796 1 98.56 67 GLN A O 1
ATOM 521 N N . ALA A 1 68 ? 5.727 -18.547 0.614 1 98.75 68 ALA A N 1
ATOM 522 C CA . ALA A 1 68 ? 7.008 -18.047 1.096 1 98.75 68 ALA A CA 1
ATOM 523 C C . ALA A 1 68 ? 7.562 -16.984 0.154 1 98.75 68 ALA A C 1
ATOM 525 O O . ALA A 1 68 ? 7.551 -17.156 -1.066 1 98.75 68 ALA A O 1
ATOM 526 N N . TYR A 1 69 ? 7.996 -15.891 0.728 1 98.31 69 TYR A N 1
ATOM 527 C CA . TYR A 1 69 ? 8.539 -14.852 -0.135 1 98.31 69 TYR A CA 1
ATOM 528 C C . TYR A 1 69 ? 9.992 -15.141 -0.491 1 98.31 69 TYR A C 1
ATOM 530 O O . TYR A 1 69 ? 10.906 -14.469 -0.01 1 98.31 69 TYR A O 1
ATOM 538 N N . VAL A 1 70 ? 10.195 -16.047 -1.427 1 97.88 70 VAL A N 1
ATOM 539 C CA . VAL A 1 70 ? 11.555 -16.453 -1.792 1 97.88 70 VAL A CA 1
ATOM 540 C C . VAL A 1 70 ? 11.641 -16.656 -3.303 1 97.88 70 VAL A C 1
ATOM 542 O O . VAL A 1 70 ? 12.641 -17.188 -3.807 1 97.88 70 VAL A O 1
ATOM 545 N N . PHE A 1 71 ? 10.562 -16.234 -4.008 1 94.75 71 PHE A N 1
ATOM 546 C CA . PHE A 1 71 ? 10.648 -16.297 -5.461 1 94.75 71 PHE A CA 1
ATOM 547 C C . PHE A 1 71 ? 11.883 -15.555 -5.961 1 94.75 71 PHE A C 1
ATOM 549 O O . PHE A 1 71 ? 12.211 -14.477 -5.449 1 94.75 71 PHE A O 1
ATOM 556 N N . ASN A 1 72 ? 12.609 -16.047 -6.883 1 93.12 72 ASN A N 1
ATOM 557 C CA . ASN A 1 72 ? 13.883 -15.562 -7.402 1 93.12 72 ASN A CA 1
ATOM 558 C C . ASN A 1 72 ? 15.031 -15.82 -6.426 1 93.12 72 ASN A C 1
ATOM 560 O O . ASN A 1 72 ? 16.094 -15.203 -6.527 1 93.12 72 ASN A O 1
ATOM 564 N N . GLY A 1 73 ? 14.828 -16.734 -5.473 1 94.62 73 GLY A N 1
ATOM 565 C CA . GLY A 1 73 ? 15.82 -17.016 -4.449 1 94.62 73 GLY A CA 1
ATOM 566 C C . GLY A 1 73 ? 16.797 -18.109 -4.844 1 94.62 73 GLY A C 1
ATOM 567 O O . GLY A 1 73 ? 17.156 -18.953 -4.027 1 94.62 73 GLY A O 1
ATOM 568 N N . THR A 1 74 ? 17.156 -18.172 -6.098 1 94.31 74 THR A N 1
ATOM 569 C CA . THR A 1 74 ? 18.203 -19.094 -6.539 1 94.31 74 THR A CA 1
ATOM 570 C C . THR A 1 74 ? 19.562 -18.406 -6.504 1 94.31 74 THR A C 1
ATOM 572 O O . THR A 1 74 ? 19.656 -17.172 -6.531 1 94.31 74 THR A O 1
ATOM 575 N N . ASP A 1 75 ? 20.609 -19.219 -6.469 1 93.06 75 ASP A N 1
ATOM 576 C CA . ASP A 1 75 ? 21.953 -18.656 -6.395 1 93.06 75 ASP A CA 1
ATOM 577 C C . ASP A 1 75 ? 22.219 -17.719 -7.574 1 93.06 75 ASP A C 1
ATOM 579 O O . ASP A 1 75 ? 22.781 -16.641 -7.402 1 93.06 75 ASP A O 1
ATOM 583 N N . ASP A 1 76 ? 21.797 -18.141 -8.695 1 90.19 76 ASP A N 1
ATOM 584 C CA . ASP A 1 76 ? 22.062 -17.344 -9.891 1 90.19 76 ASP A CA 1
ATOM 585 C C . ASP A 1 76 ? 21.297 -16.031 -9.859 1 90.19 76 ASP A C 1
ATOM 587 O O . ASP A 1 76 ? 21.828 -14.977 -10.195 1 90.19 76 ASP A O 1
ATOM 591 N N . ASN A 1 77 ? 20.062 -16.094 -9.477 1 90.19 77 ASN A N 1
ATOM 592 C CA . ASN A 1 77 ? 19.234 -14.883 -9.453 1 90.19 77 ASN A CA 1
ATOM 593 C C . ASN A 1 77 ? 19.703 -13.922 -8.359 1 90.19 77 ASN A C 1
ATOM 595 O O . ASN A 1 77 ? 19.812 -12.711 -8.602 1 90.19 77 ASN A O 1
ATOM 599 N N . LEU A 1 78 ? 19.984 -14.414 -7.219 1 92.38 78 LEU A N 1
ATOM 600 C CA . LEU A 1 78 ? 20.391 -13.609 -6.07 1 92.38 78 LEU A CA 1
ATOM 601 C C . LEU A 1 78 ? 21.688 -12.867 -6.348 1 92.38 78 LEU A C 1
ATOM 603 O O . LEU A 1 78 ? 21.875 -11.734 -5.898 1 92.38 78 LEU A O 1
ATOM 607 N N . ASN A 1 79 ? 22.531 -13.5 -7.121 1 91.88 79 ASN A N 1
ATOM 608 C CA . ASN A 1 79 ? 23.891 -12.992 -7.203 1 91.88 79 ASN A CA 1
ATOM 609 C C . ASN A 1 79 ? 24.203 -12.438 -8.586 1 91.88 79 ASN A C 1
ATOM 611 O O . ASN A 1 79 ? 25.344 -12.062 -8.875 1 91.88 79 ASN A O 1
ATOM 615 N N . PHE A 1 80 ? 23.203 -12.43 -9.406 1 86.94 80 PHE A N 1
ATOM 616 C CA . PHE A 1 80 ? 23.422 -11.953 -10.766 1 86.94 80 PHE A CA 1
ATOM 617 C C . PHE A 1 80 ? 23.969 -10.531 -10.766 1 86.94 80 PHE A C 1
ATOM 619 O O . PHE A 1 80 ? 25.031 -10.266 -11.336 1 86.94 80 PHE A O 1
ATOM 626 N N . ALA A 1 81 ? 23.328 -9.602 -10.125 1 82 81 ALA A N 1
ATOM 627 C CA . ALA A 1 81 ? 23.75 -8.211 -10.047 1 82 81 ALA A CA 1
ATOM 628 C C . ALA A 1 81 ? 24.938 -8.047 -9.094 1 82 81 ALA A C 1
ATOM 630 O O . ALA A 1 81 ? 25.828 -7.227 -9.336 1 82 81 ALA A O 1
ATOM 631 N N . ARG A 1 82 ? 24.891 -8.852 -8.07 1 87.19 82 ARG A N 1
ATOM 632 C CA . ARG A 1 82 ? 25.906 -8.742 -7.035 1 87.19 82 ARG A CA 1
ATOM 633 C C . ARG A 1 82 ? 27.297 -9.102 -7.582 1 87.19 82 ARG A C 1
ATOM 635 O O . ARG A 1 82 ? 28.297 -8.531 -7.168 1 87.19 82 ARG A O 1
ATOM 642 N N . ARG A 1 83 ? 27.375 -10.023 -8.438 1 89 83 ARG A N 1
ATOM 643 C CA . ARG A 1 83 ? 28.641 -10.406 -9.062 1 89 83 ARG A CA 1
ATOM 644 C C . ARG A 1 83 ? 29.203 -9.242 -9.875 1 89 83 ARG A C 1
ATOM 646 O O . ARG A 1 83 ? 30.438 -9.094 -9.969 1 89 83 ARG A O 1
ATOM 653 N N . LYS A 1 84 ? 28.375 -8.461 -10.414 1 85.75 84 LYS A N 1
ATOM 654 C CA . LYS A 1 84 ? 28.781 -7.348 -11.266 1 85.75 84 LYS A CA 1
ATOM 655 C C . LYS A 1 84 ? 29.172 -6.129 -10.43 1 85.75 84 LYS A C 1
ATOM 657 O O . LYS A 1 84 ? 30.109 -5.406 -10.773 1 85.75 84 LYS A O 1
ATOM 662 N N . ASP A 1 85 ? 28.438 -5.879 -9.344 1 83.38 85 ASP A N 1
ATOM 663 C CA . ASP A 1 85 ? 28.672 -4.637 -8.609 1 83.38 85 ASP A CA 1
ATOM 664 C C . ASP A 1 85 ? 29.531 -4.887 -7.375 1 83.38 85 ASP A C 1
ATOM 666 O O . ASP A 1 85 ? 29.859 -3.951 -6.641 1 83.38 85 ASP A O 1
ATOM 670 N N . GLY A 1 86 ? 29.906 -6.012 -7.062 1 86.81 86 GLY A N 1
ATOM 671 C CA . GLY A 1 86 ? 30.891 -6.344 -6.043 1 86.81 86 GLY A CA 1
ATOM 672 C C . GLY A 1 86 ? 30.297 -6.48 -4.656 1 86.81 86 GLY A C 1
ATOM 673 O O . GLY A 1 86 ? 31.016 -6.656 -3.674 1 86.81 86 GLY A O 1
ATOM 674 N N . ARG A 1 87 ? 28.953 -6.492 -4.488 1 89.12 87 ARG A N 1
ATOM 675 C CA . ARG A 1 87 ? 28.312 -6.715 -3.197 1 89.12 87 ARG A CA 1
ATOM 676 C C . ARG A 1 87 ? 28.516 -8.148 -2.721 1 89.12 87 ARG A C 1
ATOM 678 O O . ARG A 1 87 ? 28.734 -9.055 -3.529 1 89.12 87 ARG A O 1
ATOM 685 N N . PRO A 1 88 ? 28.516 -8.344 -1.396 1 92.94 88 PRO A N 1
ATOM 686 C CA . PRO A 1 88 ? 28.625 -9.711 -0.886 1 92.94 88 PRO A CA 1
ATOM 687 C C . PRO A 1 88 ? 27.562 -10.648 -1.461 1 92.94 88 PRO A C 1
ATOM 689 O O . PRO A 1 88 ? 26.406 -10.258 -1.591 1 92.94 88 PRO A O 1
ATOM 692 N N . LEU A 1 89 ? 28.062 -11.844 -1.799 1 95.19 89 LEU A N 1
ATOM 693 C CA . LEU A 1 89 ? 27.156 -12.828 -2.381 1 95.19 89 LEU A CA 1
ATOM 694 C C . LEU A 1 89 ? 26.219 -13.391 -1.321 1 95.19 89 LEU A C 1
ATOM 696 O O . LEU A 1 89 ? 26.562 -13.414 -0.135 1 95.19 89 LEU A O 1
ATOM 700 N N . LEU A 1 90 ? 25.109 -13.797 -1.794 1 95.12 90 LEU A N 1
ATOM 701 C CA . LEU A 1 90 ? 24.125 -14.406 -0.909 1 95.12 90 LEU A CA 1
ATOM 702 C C . LEU A 1 90 ? 24.016 -15.898 -1.173 1 95.12 90 LEU A C 1
ATOM 704 O O . LEU A 1 90 ? 24.25 -16.359 -2.291 1 95.12 90 LEU A O 1
ATOM 708 N N . CYS A 1 91 ? 23.703 -16.594 -0.121 1 96.56 91 CYS A N 1
ATOM 709 C CA . CYS A 1 91 ? 23.469 -18.031 -0.203 1 96.56 91 CYS A CA 1
ATOM 710 C C . CYS A 1 91 ? 22 -18.344 -0.375 1 96.56 91 CYS A C 1
ATOM 712 O O . CYS A 1 91 ? 21.172 -17.984 0.475 1 96.56 91 CYS A O 1
ATOM 714 N N . ALA A 1 92 ? 21.672 -19.062 -1.44 1 96.69 92 ALA A N 1
ATOM 715 C CA . ALA A 1 92 ? 20.266 -19.391 -1.738 1 96.69 92 ALA A CA 1
ATOM 716 C C . ALA A 1 92 ? 19.625 -20.156 -0.59 1 96.69 92 ALA A C 1
ATOM 718 O O . ALA A 1 92 ? 18.469 -19.922 -0.233 1 96.69 92 ALA A O 1
ATOM 719 N N . LYS A 1 93 ? 20.328 -21.109 -0.037 1 97.75 93 LYS A N 1
ATOM 720 C CA . LYS A 1 93 ? 19.797 -21.906 1.062 1 97.75 93 LYS A CA 1
ATOM 721 C C . LYS A 1 93 ? 19.422 -21.016 2.25 1 97.75 93 LYS A C 1
ATOM 723 O O . LYS A 1 93 ? 18.359 -21.188 2.857 1 97.75 93 LYS A O 1
ATOM 728 N N . GLU A 1 94 ? 20.297 -20.109 2.598 1 97.88 94 GLU A N 1
ATOM 729 C CA . GLU A 1 94 ? 20.062 -19.219 3.732 1 97.88 94 GLU A CA 1
ATOM 730 C C . GLU A 1 94 ? 18.828 -18.344 3.496 1 97.88 94 GLU A C 1
ATOM 732 O O . GLU A 1 94 ? 18 -18.172 4.387 1 97.88 94 GLU A O 1
ATOM 737 N N . VAL A 1 95 ? 18.734 -17.781 2.293 1 97.94 95 VAL A N 1
ATOM 738 C CA . VAL A 1 95 ? 17.625 -16.891 1.938 1 97.94 95 VAL A CA 1
ATOM 739 C C . VAL A 1 95 ? 16.312 -17.672 1.953 1 97.94 95 VAL A C 1
ATOM 741 O O . VAL A 1 95 ? 15.328 -17.219 2.537 1 97.94 95 VAL A O 1
ATOM 744 N N . ASN A 1 96 ? 16.312 -18.859 1.347 1 98.5 96 ASN A N 1
ATOM 745 C CA . ASN A 1 96 ? 15.102 -19.656 1.272 1 98.5 96 ASN A CA 1
ATOM 746 C C . ASN A 1 96 ? 14.695 -20.188 2.646 1 98.5 96 ASN A C 1
ATOM 748 O O . ASN A 1 96 ? 13.508 -20.203 2.982 1 98.5 96 ASN A O 1
ATOM 752 N N . ASP A 1 97 ? 15.672 -20.578 3.439 1 98.44 97 ASP A N 1
ATOM 753 C CA . ASP A 1 97 ? 15.359 -21.047 4.789 1 98.44 97 ASP A CA 1
ATOM 754 C C . ASP A 1 97 ? 14.719 -19.938 5.613 1 98.44 97 ASP A C 1
ATOM 756 O O . ASP A 1 97 ? 13.758 -20.172 6.355 1 98.44 97 ASP A O 1
ATOM 760 N N . ALA A 1 98 ? 15.258 -18.766 5.504 1 98.62 98 ALA A N 1
ATOM 761 C CA . ALA A 1 98 ? 14.711 -17.625 6.238 1 98.62 98 ALA A CA 1
ATOM 762 C C . ALA A 1 98 ? 13.273 -17.328 5.82 1 98.62 98 ALA A C 1
ATOM 764 O O . ALA A 1 98 ? 12.391 -17.156 6.668 1 98.62 98 ALA A O 1
ATOM 765 N N . GLY A 1 99 ? 13.055 -17.281 4.512 1 98.56 99 GLY A N 1
ATOM 766 C CA . GLY A 1 99 ? 11.711 -17.031 4.016 1 98.56 99 GLY A CA 1
ATOM 767 C C . GLY A 1 99 ? 10.719 -18.094 4.418 1 98.56 99 GLY A C 1
ATOM 768 O O . GLY A 1 99 ? 9.578 -17.797 4.793 1 98.56 99 GLY A O 1
ATOM 769 N N . CYS A 1 100 ? 11.125 -19.359 4.355 1 98.69 100 CYS A N 1
ATOM 770 C CA . CYS A 1 100 ? 10.266 -20.469 4.727 1 98.69 100 CYS A CA 1
ATOM 771 C C . CYS A 1 100 ? 9.953 -20.453 6.219 1 98.69 100 CYS A C 1
ATOM 773 O O . CYS A 1 100 ? 8.836 -20.766 6.629 1 98.69 100 CYS A O 1
ATOM 775 N N . ARG A 1 101 ? 10.93 -20.094 6.996 1 98.62 101 ARG A N 1
ATOM 776 C CA . ARG A 1 101 ? 10.703 -19.969 8.438 1 98.62 101 ARG A CA 1
ATOM 777 C C . ARG A 1 101 ? 9.633 -18.922 8.742 1 98.62 101 ARG A C 1
ATOM 779 O O . ARG A 1 101 ? 8.719 -19.172 9.523 1 98.62 101 ARG A O 1
ATOM 786 N N . LEU A 1 102 ? 9.75 -17.766 8.133 1 98.69 102 LEU A N 1
ATOM 787 C CA . LEU A 1 102 ? 8.828 -16.656 8.383 1 98.69 102 LEU A CA 1
ATOM 788 C C . LEU A 1 102 ? 7.402 -17.047 8.008 1 98.69 102 LEU A C 1
ATOM 790 O O . LEU A 1 102 ? 6.469 -16.828 8.781 1 98.69 102 LEU A O 1
ATOM 794 N N . VAL A 1 103 ? 7.215 -17.641 6.82 1 98.69 103 VAL A N 1
ATOM 795 C CA . VAL A 1 103 ? 5.863 -17.984 6.379 1 98.69 103 VAL A CA 1
ATOM 796 C C . VAL A 1 103 ? 5.297 -19.094 7.25 1 98.69 103 VAL A C 1
ATOM 798 O O . VAL A 1 103 ? 4.094 -19.125 7.531 1 98.69 103 VAL A O 1
ATOM 801 N N . THR A 1 104 ? 6.141 -20.031 7.652 1 98.44 104 THR A N 1
ATOM 802 C CA . THR A 1 104 ? 5.699 -21.141 8.5 1 98.44 104 THR A CA 1
ATOM 803 C C . THR A 1 104 ? 5.168 -20.609 9.836 1 98.44 104 THR A C 1
ATOM 805 O O . THR A 1 104 ? 4.109 -21.047 10.305 1 98.44 104 THR A O 1
ATOM 808 N N . GLU A 1 105 ? 5.883 -19.688 10.438 1 98.38 105 GLU A N 1
ATOM 809 C CA . GLU A 1 105 ? 5.473 -19.109 11.711 1 98.38 105 GLU A CA 1
ATOM 810 C C . GLU A 1 105 ? 4.129 -18.406 11.586 1 98.38 105 GLU A C 1
ATOM 812 O O . GLU A 1 105 ? 3.236 -18.594 12.422 1 98.38 105 GLU A O 1
ATOM 817 N N . VAL A 1 106 ? 3.973 -17.594 10.539 1 98.31 106 VAL A N 1
ATOM 818 C CA . VAL A 1 106 ? 2.748 -16.828 10.367 1 98.31 106 VAL A CA 1
ATOM 819 C C . VAL A 1 106 ? 1.595 -17.75 10 1 98.31 106 VAL A C 1
ATOM 821 O O . VAL A 1 106 ? 0.477 -17.594 10.5 1 98.31 106 VAL A O 1
ATOM 824 N N . ALA A 1 107 ? 1.872 -18.688 9.109 1 97.94 107 ALA A N 1
ATOM 825 C CA . ALA A 1 107 ? 0.839 -19.625 8.688 1 97.94 107 ALA A CA 1
ATOM 826 C C . ALA A 1 107 ? 0.323 -20.438 9.875 1 97.94 107 ALA A C 1
ATOM 828 O O . ALA A 1 107 ? -0.88 -20.688 9.992 1 97.94 107 ALA A O 1
ATOM 829 N N . LYS A 1 108 ? 1.19 -20.891 10.727 1 97.12 108 LYS A N 1
ATOM 830 C CA . LYS A 1 108 ? 0.787 -21.641 11.922 1 97.12 108 LYS A CA 1
ATOM 831 C C . LYS A 1 108 ? -0.053 -20.766 12.852 1 97.12 108 LYS A C 1
ATOM 833 O O . LYS A 1 108 ? -1.083 -21.203 13.359 1 97.12 108 LYS A O 1
ATOM 838 N N . LYS A 1 109 ? 0.436 -19.562 13.039 1 97.12 109 LYS A N 1
ATOM 839 C CA . LYS A 1 109 ? -0.253 -18.625 13.922 1 97.12 109 LYS A CA 1
ATOM 840 C C . LYS A 1 109 ? -1.681 -18.375 13.445 1 97.12 109 LYS A C 1
ATOM 842 O O . LYS A 1 109 ? -2.59 -18.188 14.258 1 97.12 109 LYS A O 1
ATOM 847 N N . HIS A 1 110 ? -1.935 -18.375 12.148 1 96.5 110 HIS A N 1
ATOM 848 C CA . HIS A 1 110 ? -3.23 -17.969 11.617 1 96.5 110 HIS A CA 1
ATOM 849 C C . HIS A 1 110 ? -3.943 -19.156 10.953 1 96.5 110 HIS A C 1
ATOM 851 O O . HIS A 1 110 ? -4.957 -18.969 10.281 1 96.5 110 HIS A O 1
ATOM 857 N N . ASN A 1 111 ? -3.418 -20.359 11.062 1 96.06 111 ASN A N 1
ATOM 858 C CA . ASN A 1 111 ? -4.008 -21.594 10.539 1 96.06 111 ASN A CA 1
ATOM 859 C C . ASN A 1 111 ? -4.211 -21.516 9.023 1 96.06 111 ASN A C 1
ATOM 861 O O . ASN A 1 111 ? -5.324 -21.703 8.531 1 96.06 111 ASN A O 1
ATOM 865 N N . LYS A 1 112 ? -3.115 -21.156 8.297 1 97.69 112 LYS A N 1
ATOM 866 C CA . LYS A 1 112 ? -3.131 -21.047 6.84 1 97.69 112 LYS A CA 1
ATOM 867 C C . LYS A 1 112 ? -2.275 -22.141 6.195 1 97.69 112 LYS A C 1
ATOM 869 O O . LYS A 1 112 ? -1.435 -22.75 6.859 1 97.69 112 LYS A O 1
ATOM 874 N N . LEU A 1 113 ? -2.514 -22.438 4.93 1 98.31 113 LEU A N 1
ATOM 875 C CA . LEU A 1 113 ? -1.664 -23.312 4.129 1 98.31 113 LEU A CA 1
ATOM 876 C C . LEU A 1 113 ? -0.386 -22.594 3.707 1 98.31 113 LEU A C 1
ATOM 878 O O . LEU A 1 113 ? -0.332 -21.359 3.709 1 98.31 113 LEU A O 1
ATOM 882 N N . ILE A 1 114 ? 0.61 -23.359 3.385 1 98.38 114 ILE A N 1
ATOM 883 C CA . ILE A 1 114 ? 1.903 -22.812 2.998 1 98.38 114 ILE A CA 1
ATOM 884 C C . ILE A 1 114 ? 2.209 -23.188 1.548 1 98.38 114 ILE A C 1
ATOM 886 O O . ILE A 1 114 ? 2.184 -24.359 1.181 1 98.38 114 ILE A O 1
ATOM 890 N N . GLY A 1 115 ? 2.395 -22.203 0.695 1 98.38 115 GLY A N 1
ATOM 891 C CA . GLY A 1 115 ? 2.908 -22.391 -0.652 1 98.38 115 GLY A CA 1
ATOM 892 C C . GLY A 1 115 ? 4.41 -22.188 -0.75 1 98.38 115 GLY A C 1
ATOM 893 O O . GLY A 1 115 ? 4.965 -21.281 -0.134 1 98.38 115 GLY A O 1
ATOM 894 N N . LEU A 1 116 ? 5.086 -23.062 -1.451 1 98.38 116 LEU A N 1
ATOM 895 C CA . LEU A 1 116 ? 6.52 -22.969 -1.716 1 98.38 116 LEU A CA 1
ATOM 896 C C . LEU A 1 116 ? 6.781 -22.625 -3.18 1 98.38 116 LEU A C 1
ATOM 898 O O . LEU A 1 116 ? 6.551 -23.453 -4.062 1 98.38 116 LEU A O 1
ATOM 902 N N . PRO A 1 117 ? 7.27 -21.438 -3.441 1 98 117 PRO A N 1
ATOM 903 C CA . PRO A 1 117 ? 7.41 -21 -4.832 1 98 117 PRO A CA 1
ATOM 904 C C . PRO A 1 117 ? 8.664 -21.547 -5.508 1 98 117 PRO A C 1
ATOM 906 O O . PRO A 1 117 ? 9.758 -21.484 -4.941 1 98 117 PRO A O 1
ATOM 909 N N . VAL A 1 118 ? 8.5 -22.078 -6.645 1 98 118 VAL A N 1
ATOM 910 C CA . VAL A 1 118 ? 9.594 -22.547 -7.477 1 98 118 VAL A CA 1
ATOM 911 C C . VAL A 1 118 ? 9.852 -21.562 -8.617 1 98 118 VAL A C 1
ATOM 913 O O . VAL A 1 118 ? 8.961 -21.297 -9.43 1 98 118 VAL A O 1
ATOM 916 N N . SER A 1 119 ? 11.055 -21.047 -8.664 1 96.81 119 SER A N 1
ATOM 917 C CA . SER A 1 119 ? 11.406 -20 -9.609 1 96.81 119 SER A CA 1
ATOM 918 C C . SER A 1 119 ? 11.844 -20.578 -10.945 1 96.81 119 SER A C 1
ATOM 920 O O . SER A 1 119 ? 12.398 -21.672 -11.008 1 96.81 119 SER A O 1
ATOM 922 N N . THR A 1 120 ? 11.586 -19.781 -11.953 1 95.25 120 THR A N 1
ATOM 923 C CA . THR A 1 120 ? 12.195 -20.078 -13.25 1 95.25 120 THR A CA 1
ATOM 924 C C . THR A 1 120 ? 13.719 -19.984 -13.156 1 95.25 120 THR A C 1
ATOM 926 O O . THR A 1 120 ? 14.258 -19.484 -12.172 1 95.25 120 THR A O 1
ATOM 929 N N . THR A 1 121 ? 14.359 -20.484 -14.18 1 94 121 THR A N 1
ATOM 930 C CA . THR A 1 121 ? 15.805 -20.641 -14.086 1 94 121 THR A CA 1
ATOM 931 C C . THR A 1 121 ? 16.516 -19.75 -15.094 1 94 121 THR A C 1
ATOM 933 O O . THR A 1 121 ? 16.031 -19.547 -16.203 1 94 121 THR A O 1
ATOM 936 N N . ARG A 1 122 ? 17.625 -19.25 -14.711 1 91.5 122 ARG A N 1
ATOM 937 C CA . ARG A 1 122 ? 18.453 -18.484 -15.641 1 91.5 122 ARG A CA 1
ATOM 938 C C . ARG A 1 122 ? 19.047 -19.375 -16.703 1 91.5 122 ARG A C 1
ATOM 940 O O . ARG A 1 122 ? 19.234 -18.969 -17.844 1 91.5 122 ARG A O 1
ATOM 947 N N . SER A 1 123 ? 19.344 -20.609 -16.359 1 93.94 123 SER A N 1
ATOM 948 C CA . SER A 1 123 ? 19.906 -21.562 -17.312 1 93.94 123 SER A CA 1
ATOM 949 C C . SER A 1 123 ? 18.969 -21.781 -18.5 1 93.94 123 SER A C 1
ATOM 951 O O . SER A 1 123 ? 19.406 -21.891 -19.641 1 93.94 123 SER A O 1
ATOM 953 N N . TYR A 1 124 ? 17.672 -21.859 -18.281 1 95.62 124 TYR A N 1
ATOM 954 C CA . TYR A 1 124 ? 16.734 -22 -19.375 1 95.62 124 TYR A CA 1
ATOM 955 C C . TYR A 1 124 ? 16.75 -20.766 -20.281 1 95.62 124 TYR A C 1
ATOM 957 O O . TYR A 1 124 ? 16.766 -20.891 -21.5 1 95.62 124 TYR A O 1
ATOM 965 N N . ALA A 1 125 ? 16.719 -19.625 -19.641 1 91.19 125 ALA A N 1
ATOM 966 C CA . ALA A 1 125 ? 16.75 -18.375 -20.391 1 91.19 125 ALA A CA 1
ATOM 967 C C . ALA A 1 125 ? 18 -18.297 -21.25 1 91.19 125 ALA A C 1
ATOM 969 O O . ALA A 1 125 ? 17.984 -17.703 -22.328 1 91.19 125 ALA A O 1
ATOM 970 N N . ALA A 1 126 ? 19.047 -18.906 -20.766 1 92.38 126 ALA A N 1
ATOM 971 C CA . ALA A 1 126 ? 20.312 -18.891 -21.469 1 92.38 126 ALA A CA 1
ATOM 972 C C . ALA A 1 126 ? 20.391 -19.984 -22.516 1 92.38 126 ALA A C 1
ATOM 974 O O . ALA A 1 126 ? 21.375 -20.094 -23.25 1 92.38 126 ALA A O 1
ATOM 975 N N . GLY A 1 127 ? 19.406 -20.75 -22.578 1 95.31 127 GLY A N 1
ATOM 976 C CA . GLY A 1 127 ? 19.375 -21.797 -23.594 1 95.31 127 GLY A CA 1
ATOM 977 C C . GLY A 1 127 ? 20.203 -23 -23.219 1 95.31 127 GLY A C 1
ATOM 978 O O . GLY A 1 127 ? 20.719 -23.703 -24.094 1 95.31 127 GLY A O 1
ATOM 979 N N . GLU A 1 128 ? 20.359 -23.219 -21.969 1 96.5 128 GLU A N 1
ATOM 980 C CA . GLU A 1 128 ? 21.172 -24.344 -21.516 1 96.5 128 GLU A CA 1
ATOM 981 C C . GLU A 1 128 ? 20.422 -25.656 -21.672 1 96.5 128 GLU A C 1
ATOM 983 O O . GLU A 1 128 ? 19.234 -25.672 -22.047 1 96.5 128 GLU A O 1
ATOM 988 N N . SER A 1 129 ? 21.156 -26.781 -21.375 1 97.5 129 SER A N 1
ATOM 989 C CA . SER A 1 129 ? 20.609 -28.109 -21.547 1 97.5 129 SER A CA 1
ATOM 990 C C . SER A 1 129 ? 19.547 -28.406 -20.484 1 97.5 129 SER A C 1
ATOM 992 O O . SER A 1 129 ? 19.531 -27.781 -19.422 1 97.5 129 SER A O 1
ATOM 994 N N . LYS A 1 130 ? 18.656 -29.422 -20.812 1 98.25 130 LYS A N 1
ATOM 995 C CA . LYS A 1 130 ? 17.641 -29.875 -19.875 1 98.25 130 LYS A CA 1
ATOM 996 C C . LYS A 1 130 ? 18.281 -30.281 -18.531 1 98.25 130 LYS A C 1
ATOM 998 O O . LYS A 1 130 ? 17.75 -29.969 -17.469 1 98.25 130 LYS A O 1
ATOM 1003 N N . GLU A 1 131 ? 19.375 -30.938 -18.625 1 98.12 131 GLU A N 1
ATOM 1004 C CA . GLU A 1 131 ? 20.062 -31.406 -17.438 1 98.12 131 GLU A CA 1
ATOM 1005 C C . GLU A 1 131 ? 20.469 -30.25 -16.531 1 98.12 131 GLU A C 1
ATOM 1007 O O . GLU A 1 131 ? 20.266 -30.297 -15.312 1 98.12 131 GLU A O 1
ATOM 1012 N N . LYS A 1 132 ? 21 -29.234 -17.094 1 97.25 132 LYS A N 1
ATOM 1013 C CA . LYS A 1 132 ? 21.453 -28.078 -16.328 1 97.25 132 LYS A CA 1
ATOM 1014 C C . LYS A 1 132 ? 20.266 -27.344 -15.719 1 97.25 132 LYS A C 1
ATOM 1016 O O . LYS A 1 132 ? 20.328 -26.891 -14.57 1 97.25 132 LYS A O 1
ATOM 1021 N N . VAL A 1 133 ? 19.25 -27.203 -16.484 1 97.75 133 VAL A N 1
ATOM 1022 C CA . VAL A 1 133 ? 18.047 -26.531 -16.031 1 97.75 133 VAL A CA 1
ATOM 1023 C C . VAL A 1 133 ? 17.422 -27.312 -14.875 1 97.75 133 VAL A C 1
ATOM 1025 O O . VAL A 1 133 ? 17.062 -26.719 -13.852 1 97.75 133 VAL A O 1
ATOM 1028 N N . GLN A 1 134 ? 17.344 -28.594 -14.977 1 98.25 134 GLN A N 1
ATOM 1029 C CA . GLN A 1 134 ? 16.719 -29.422 -13.945 1 98.25 134 GLN A CA 1
ATOM 1030 C C . GLN A 1 134 ? 17.578 -29.453 -12.68 1 98.25 134 GLN A C 1
ATOM 1032 O O . GLN A 1 134 ? 17.047 -29.594 -11.57 1 98.25 134 GLN A O 1
ATOM 1037 N N . LYS A 1 135 ? 18.891 -29.297 -12.859 1 97.38 135 LYS A N 1
ATOM 1038 C CA . LYS A 1 135 ? 19.75 -29.188 -11.68 1 97.38 135 LYS A CA 1
ATOM 1039 C C . LYS A 1 135 ? 19.359 -27.984 -10.836 1 97.38 135 LYS A C 1
ATOM 1041 O O . LYS A 1 135 ? 19.375 -28.047 -9.602 1 97.38 135 LYS A O 1
ATOM 1046 N N . GLU A 1 136 ? 19.062 -26.875 -11.477 1 96.25 136 GLU A N 1
ATOM 1047 C CA . GLU A 1 136 ? 18.641 -25.672 -10.758 1 96.25 136 GLU A CA 1
ATOM 1048 C C . GLU A 1 136 ? 17.297 -25.891 -10.055 1 96.25 136 GLU A C 1
ATOM 1050 O O . GLU A 1 136 ? 17.109 -25.438 -8.922 1 96.25 136 GLU A O 1
ATOM 1055 N N . PHE A 1 137 ? 16.391 -26.578 -10.734 1 98 137 PHE A N 1
ATOM 1056 C CA . PHE A 1 137 ? 15.109 -26.906 -10.102 1 98 137 PHE A CA 1
ATOM 1057 C C . PHE A 1 137 ? 15.32 -27.844 -8.922 1 98 137 PHE A C 1
ATOM 1059 O O . PHE A 1 137 ? 14.695 -27.672 -7.871 1 98 137 PHE A O 1
ATOM 1066 N N . GLN A 1 138 ? 16.203 -28.828 -9.102 1 97.81 138 GLN A N 1
ATOM 1067 C CA . GLN A 1 138 ? 16.484 -29.781 -8.031 1 97.81 138 GLN A CA 1
ATOM 1068 C C . GLN A 1 138 ? 17.016 -29.078 -6.793 1 97.81 138 GLN A C 1
ATOM 1070 O O . GLN A 1 138 ? 16.688 -29.453 -5.664 1 97.81 138 GLN A O 1
ATOM 1075 N N . GLN A 1 139 ? 17.844 -28.109 -6.992 1 96.75 139 GLN A N 1
ATOM 1076 C CA . GLN A 1 139 ? 18.391 -27.359 -5.875 1 96.75 139 GLN A CA 1
ATOM 1077 C C . GLN A 1 139 ? 17.297 -26.688 -5.07 1 96.75 139 GLN A C 1
ATOM 1079 O O . GLN A 1 139 ? 17.328 -26.688 -3.836 1 96.75 139 GLN A O 1
ATOM 1084 N N . GLN A 1 140 ? 16.344 -26.078 -5.707 1 97.38 140 GLN A N 1
ATOM 1085 C CA . GLN A 1 140 ? 15.219 -25.438 -5.027 1 97.38 140 GLN A CA 1
ATOM 1086 C C . GLN A 1 140 ? 14.406 -26.469 -4.242 1 97.38 140 GLN A C 1
ATOM 1088 O O . GLN A 1 140 ? 14.078 -26.234 -3.076 1 97.38 140 GLN A O 1
ATOM 1093 N N . ILE A 1 141 ? 14.133 -27.609 -4.887 1 97.94 141 ILE A N 1
ATOM 1094 C CA . ILE A 1 141 ? 13.297 -28.641 -4.281 1 97.94 141 ILE A CA 1
ATOM 1095 C C . ILE A 1 141 ? 14.008 -29.234 -3.072 1 97.94 141 ILE A C 1
ATOM 1097 O O . ILE A 1 141 ? 13.375 -29.562 -2.066 1 97.94 141 ILE A O 1
ATOM 1101 N N . ASP A 1 142 ? 15.328 -29.375 -3.162 1 97.31 142 ASP A N 1
ATOM 1102 C CA . ASP A 1 142 ? 16.109 -29.922 -2.049 1 97.31 142 ASP A CA 1
ATOM 1103 C C . ASP A 1 142 ? 15.969 -29.031 -0.807 1 97.31 142 ASP A C 1
ATOM 1105 O O . ASP A 1 142 ? 15.961 -29.547 0.318 1 97.31 142 ASP A O 1
ATOM 1109 N N . ILE A 1 143 ? 15.875 -27.766 -1.019 1 97.06 143 ILE A N 1
ATOM 1110 C CA . ILE A 1 143 ? 15.688 -26.844 0.099 1 97.06 143 ILE A CA 1
ATOM 1111 C C . ILE A 1 143 ? 14.273 -27 0.662 1 97.06 143 ILE A C 1
ATOM 1113 O O . ILE A 1 143 ? 14.094 -27.109 1.877 1 97.06 143 ILE A O 1
ATOM 1117 N N . PHE A 1 144 ? 13.281 -27.094 -0.167 1 97.31 144 PHE A N 1
ATOM 1118 C CA . PHE A 1 144 ? 11.875 -27.062 0.217 1 97.31 144 PHE A CA 1
ATOM 1119 C C . PHE A 1 144 ? 11.461 -28.359 0.89 1 97.31 144 PHE A C 1
ATOM 1121 O O . PHE A 1 144 ? 10.516 -28.391 1.673 1 97.31 144 PHE A O 1
ATOM 1128 N N . LYS A 1 145 ? 12.203 -29.469 0.629 1 94.56 145 LYS A N 1
ATOM 1129 C CA . LYS A 1 145 ? 11.914 -30.766 1.229 1 94.56 145 LYS A CA 1
ATOM 1130 C C . LYS A 1 145 ? 12.016 -30.703 2.75 1 94.56 145 LYS A C 1
ATOM 1132 O O . LYS A 1 145 ? 11.422 -31.516 3.449 1 94.56 145 LYS A O 1
ATOM 1137 N N . ASN A 1 146 ? 12.711 -29.766 3.229 1 94.62 146 ASN A N 1
ATOM 1138 C CA . ASN A 1 146 ? 12.922 -29.641 4.668 1 94.62 146 ASN A CA 1
ATOM 1139 C C . ASN A 1 146 ? 11.797 -28.828 5.328 1 94.62 146 ASN A C 1
ATOM 1141 O O . ASN A 1 146 ? 11.812 -28.625 6.543 1 94.62 146 ASN A O 1
ATOM 1145 N N . TRP A 1 147 ? 10.844 -28.406 4.531 1 95.56 147 TRP A N 1
ATOM 1146 C CA . TRP A 1 147 ? 9.75 -27.562 5.031 1 95.56 147 TRP A CA 1
ATOM 1147 C C . TRP A 1 147 ? 8.398 -28.219 4.746 1 95.56 147 TRP A C 1
ATOM 1149 O O . TRP A 1 147 ? 8.266 -29 3.803 1 95.56 147 TRP A O 1
ATOM 1159 N N . ASP A 1 148 ? 7.438 -27.969 5.578 1 90.88 148 ASP A N 1
ATOM 1160 C CA . ASP A 1 148 ? 6.121 -28.594 5.504 1 90.88 148 ASP A CA 1
ATOM 1161 C C . ASP A 1 148 ? 5.18 -27.781 4.613 1 90.88 148 ASP A C 1
ATOM 1163 O O . ASP A 1 148 ? 4.121 -27.344 5.062 1 90.88 148 ASP A O 1
ATOM 1167 N N . GLY A 1 149 ? 5.566 -27.672 3.367 1 96.31 149 GLY A N 1
ATOM 1168 C CA . GLY A 1 149 ? 4.723 -26.953 2.424 1 96.31 149 GLY A CA 1
ATOM 1169 C C . GLY A 1 149 ? 3.504 -27.75 1.991 1 96.31 149 GLY A C 1
ATOM 1170 O O . GLY A 1 149 ? 3.529 -28.969 1.976 1 96.31 149 GLY A O 1
ATOM 1171 N N . ASP A 1 150 ? 2.414 -27.031 1.618 1 98 150 ASP A N 1
ATOM 1172 C CA . ASP A 1 150 ? 1.159 -27.656 1.219 1 98 150 ASP A CA 1
ATOM 1173 C C . ASP A 1 150 ? 1.013 -27.672 -0.301 1 98 150 ASP A C 1
ATOM 1175 O O . ASP A 1 150 ? 0.176 -28.406 -0.841 1 98 150 ASP A O 1
ATOM 1179 N N . LEU A 1 151 ? 1.823 -26.906 -0.969 1 98.5 151 LEU A N 1
ATOM 1180 C CA . LEU A 1 151 ? 1.752 -26.781 -2.42 1 98.5 151 LEU A CA 1
ATOM 1181 C C . LEU A 1 151 ? 3.07 -26.266 -2.986 1 98.5 151 LEU A C 1
ATOM 1183 O O . LEU A 1 151 ? 3.615 -25.281 -2.492 1 98.5 151 LEU A O 1
ATOM 1187 N N . LEU A 1 152 ? 3.67 -27 -3.877 1 98.44 152 LEU A N 1
ATOM 1188 C CA . LEU A 1 152 ? 4.746 -26.438 -4.691 1 98.44 152 LEU A CA 1
ATOM 1189 C C . LEU A 1 152 ? 4.184 -25.609 -5.836 1 98.44 152 LEU A C 1
ATOM 1191 O O . LEU A 1 152 ? 3.316 -26.062 -6.582 1 98.44 152 LEU A O 1
ATOM 1195 N N . MET A 1 153 ? 4.707 -24.406 -5.984 1 98.5 153 MET A N 1
ATOM 1196 C CA . MET A 1 153 ? 4.117 -23.469 -6.945 1 98.5 153 MET A CA 1
ATOM 1197 C C . MET A 1 153 ? 5.168 -22.953 -7.918 1 98.5 153 MET A C 1
ATOM 1199 O O . MET A 1 153 ? 5.871 -21.984 -7.621 1 98.5 153 MET A O 1
ATOM 1203 N N . ALA A 1 154 ? 5.27 -23.562 -9.078 1 98.56 154 ALA A N 1
ATOM 1204 C CA . ALA A 1 154 ? 6.078 -22.969 -10.133 1 98.56 154 ALA A CA 1
ATOM 1205 C C . ALA A 1 154 ? 5.324 -21.828 -10.82 1 98.56 154 ALA A C 1
ATOM 1207 O O . ALA A 1 154 ? 4.25 -22.031 -11.383 1 98.56 154 ALA A O 1
ATOM 1208 N N . GLU A 1 155 ? 5.875 -20.625 -10.75 1 97.31 155 GLU A N 1
ATOM 1209 C CA . GLU A 1 155 ? 5.188 -19.438 -11.25 1 97.31 155 GLU A CA 1
ATOM 1210 C C . GLU A 1 155 ? 6.055 -18.672 -12.242 1 97.31 155 GLU A C 1
ATOM 1212 O O . GLU A 1 155 ? 7.266 -18.891 -12.312 1 97.31 155 GLU A O 1
ATOM 1217 N N . TYR A 1 156 ? 5.391 -17.812 -12.961 1 95.94 156 TYR A N 1
ATOM 1218 C CA . TYR A 1 156 ? 6.066 -16.906 -13.883 1 95.94 156 TYR A CA 1
ATOM 1219 C C . TYR A 1 156 ? 6.785 -17.672 -14.984 1 95.94 156 TYR A C 1
ATOM 1221 O O . TYR A 1 156 ? 7.852 -17.25 -15.445 1 95.94 156 TYR A O 1
ATOM 1229 N N . VAL A 1 157 ? 6.238 -18.828 -15.352 1 97.31 157 VAL A N 1
ATOM 1230 C CA . VAL A 1 157 ? 6.867 -19.656 -16.375 1 97.31 157 VAL A CA 1
ATOM 1231 C C . VAL A 1 157 ? 6.398 -19.203 -17.766 1 97.31 157 VAL A C 1
ATOM 1233 O O . VAL A 1 157 ? 5.199 -19.172 -18.031 1 97.31 157 VAL A O 1
ATOM 1236 N N . GLY A 1 158 ? 7.309 -18.938 -18.641 1 96.5 158 GLY A N 1
ATOM 1237 C CA . GLY A 1 158 ? 6.965 -18.375 -19.953 1 96.5 158 GLY A CA 1
ATOM 1238 C C . GLY A 1 158 ? 6.871 -19.422 -21.047 1 96.5 158 GLY A C 1
ATOM 1239 O O . GLY A 1 158 ? 6.227 -19.203 -22.062 1 96.5 158 GLY A O 1
ATOM 1240 N N . CYS A 1 159 ? 7.523 -20.547 -20.812 1 97.75 159 CYS A N 1
ATOM 1241 C CA . CYS A 1 159 ? 7.57 -21.609 -21.812 1 97.75 159 CYS A CA 1
ATOM 1242 C C . CYS A 1 159 ? 7.152 -22.953 -21.219 1 97.75 159 CYS A C 1
ATOM 1244 O O . CYS A 1 159 ? 7.695 -23.375 -20.203 1 97.75 159 CYS A O 1
ATOM 1246 N N . VAL A 1 160 ? 6.254 -23.609 -21.938 1 98.56 160 VAL A N 1
ATOM 1247 C CA . VAL A 1 160 ? 5.723 -24.875 -21.438 1 98.56 160 VAL A CA 1
ATOM 1248 C C . VAL A 1 160 ? 6.84 -25.906 -21.344 1 98.56 160 VAL A C 1
ATOM 1250 O O . VAL A 1 160 ? 6.832 -26.766 -20.469 1 98.56 160 VAL A O 1
ATOM 1253 N N . GLU A 1 161 ? 7.871 -25.766 -22.188 1 98.56 161 GLU A N 1
ATOM 1254 C CA . GLU A 1 161 ? 9.023 -26.672 -22.125 1 98.56 161 GLU A CA 1
ATOM 1255 C C . GLU A 1 161 ? 9.688 -26.609 -20.75 1 98.56 161 GLU A C 1
ATOM 1257 O O . GLU A 1 161 ? 9.945 -27.641 -20.125 1 98.56 161 GLU A O 1
ATOM 1262 N N . GLU A 1 162 ? 9.938 -25.438 -20.281 1 98.56 162 GLU A N 1
ATOM 1263 C CA . GLU A 1 162 ? 10.531 -25.266 -18.953 1 98.56 162 GLU A CA 1
ATOM 1264 C C . GLU A 1 162 ? 9.594 -25.781 -17.859 1 98.56 162 GLU A C 1
ATOM 1266 O O . GLU A 1 162 ? 10.047 -26.375 -16.875 1 98.56 162 GLU A O 1
ATOM 1271 N N . ALA A 1 163 ? 8.344 -25.547 -18.062 1 98.62 163 ALA A N 1
ATOM 1272 C CA . ALA A 1 163 ? 7.336 -26 -17.109 1 98.62 163 ALA A CA 1
ATOM 1273 C C . ALA A 1 163 ? 7.355 -27.531 -16.969 1 98.62 163 ALA A C 1
ATOM 1275 O O . ALA A 1 163 ? 7.27 -28.062 -15.867 1 98.62 163 ALA A O 1
ATOM 1276 N N . GLU A 1 164 ? 7.414 -28.188 -18.094 1 98.69 164 GLU A N 1
ATOM 1277 C CA . GLU A 1 164 ? 7.465 -29.641 -18.094 1 98.69 164 GLU A CA 1
ATOM 1278 C C . GLU A 1 164 ? 8.711 -30.141 -17.375 1 98.69 164 GLU A C 1
ATOM 1280 O O . GLU A 1 164 ? 8.656 -31.125 -16.625 1 98.69 164 GLU A O 1
ATOM 1285 N N . TRP A 1 165 ? 9.844 -29.5 -17.641 1 98.69 165 TRP A N 1
ATOM 1286 C CA . TRP A 1 165 ? 11.086 -29.875 -16.984 1 98.69 165 TRP A CA 1
ATOM 1287 C C . TRP A 1 165 ? 11 -29.656 -15.484 1 98.69 165 TRP A C 1
ATOM 1289 O O . TRP A 1 165 ? 11.5 -30.469 -14.703 1 98.69 165 TRP A O 1
ATOM 1299 N N . ALA A 1 166 ? 10.391 -28.562 -15.07 1 98.62 166 ALA A N 1
ATOM 1300 C CA . ALA A 1 166 ? 10.164 -28.297 -13.648 1 98.62 166 ALA A CA 1
ATOM 1301 C C . ALA A 1 166 ? 9.266 -29.359 -13.023 1 98.62 166 ALA A C 1
ATOM 1303 O O . ALA A 1 166 ? 9.547 -29.844 -11.93 1 98.62 166 ALA A O 1
ATOM 1304 N N . CYS A 1 167 ? 8.211 -29.688 -13.727 1 98.12 167 CYS A N 1
ATOM 1305 C CA . CYS A 1 167 ? 7.238 -30.656 -13.242 1 98.12 167 CYS A CA 1
ATOM 1306 C C . CYS A 1 167 ? 7.906 -32 -12.938 1 98.12 167 CYS A C 1
ATOM 1308 O O . CYS A 1 167 ? 7.609 -32.625 -11.922 1 98.12 167 CYS A O 1
ATOM 1310 N N . GLU A 1 168 ? 8.789 -32.438 -13.781 1 98.19 168 GLU A N 1
ATOM 1311 C CA . GLU A 1 168 ? 9.492 -33.719 -13.609 1 98.19 168 GLU A CA 1
ATOM 1312 C C . GLU A 1 168 ? 10.273 -33.75 -12.297 1 98.19 168 GLU A C 1
ATOM 1314 O O . GLU A 1 168 ? 10.375 -34.781 -11.648 1 98.19 168 GLU A O 1
ATOM 1319 N N . ILE A 1 169 ? 10.812 -32.594 -11.93 1 98.31 169 ILE A N 1
ATOM 1320 C CA . ILE A 1 169 ? 11.609 -32.531 -10.711 1 98.31 169 ILE A CA 1
ATOM 1321 C C . ILE A 1 169 ? 10.688 -32.375 -9.5 1 98.31 169 ILE A C 1
ATOM 1323 O O . ILE A 1 169 ? 10.898 -33.031 -8.477 1 98.31 169 ILE A O 1
ATOM 1327 N N . MET A 1 170 ? 9.648 -31.562 -9.641 1 98.25 170 MET A N 1
ATOM 1328 C CA . MET A 1 170 ? 8.727 -31.281 -8.539 1 98.25 170 MET A CA 1
ATOM 1329 C C . MET A 1 170 ? 7.973 -32.531 -8.133 1 98.25 170 MET A C 1
ATOM 1331 O O . MET A 1 170 ? 7.695 -32.75 -6.949 1 98.25 170 MET A O 1
ATOM 1335 N N . LYS A 1 171 ? 7.688 -33.406 -9.008 1 96.06 171 LYS A N 1
ATOM 1336 C CA . LYS A 1 171 ? 6.898 -34.625 -8.773 1 96.06 171 LYS A CA 1
ATOM 1337 C C . LYS A 1 171 ? 7.664 -35.625 -7.922 1 96.06 171 LYS A C 1
ATOM 1339 O O . LYS A 1 171 ? 7.082 -36.562 -7.383 1 96.06 171 LYS A O 1
ATOM 1344 N N . LYS A 1 172 ? 8.906 -35.344 -7.785 1 94.69 172 LYS A N 1
ATOM 1345 C CA . LYS A 1 172 ? 9.703 -36.25 -6.953 1 94.69 172 LYS A CA 1
ATOM 1346 C C . LYS A 1 172 ? 9.391 -36.062 -5.473 1 94.69 172 LYS A C 1
ATOM 1348 O O . LYS A 1 172 ? 9.758 -36.875 -4.637 1 94.69 172 LYS A O 1
ATOM 1353 N N . THR A 1 173 ? 8.703 -34.969 -5.207 1 95.06 173 THR A N 1
ATOM 1354 C CA . THR A 1 173 ? 8.234 -34.75 -3.844 1 95.06 173 THR A CA 1
ATOM 1355 C C . THR A 1 173 ? 6.812 -35.281 -3.666 1 95.06 173 THR A C 1
ATOM 1357 O O . THR A 1 173 ? 6.16 -35.656 -4.641 1 95.06 173 THR A O 1
ATOM 1360 N N . ASN A 1 174 ? 6.344 -35.438 -2.422 1 92.19 174 ASN A N 1
ATOM 1361 C CA . ASN A 1 174 ? 4.969 -35.844 -2.15 1 92.19 174 ASN A CA 1
ATOM 1362 C C . ASN A 1 174 ? 4.059 -34.625 -1.968 1 92.19 174 ASN A C 1
ATOM 1364 O O . ASN A 1 174 ? 2.914 -34.75 -1.536 1 92.19 174 ASN A O 1
ATOM 1368 N N . ILE A 1 175 ? 4.547 -33.469 -2.271 1 96.38 175 ILE A N 1
ATOM 1369 C CA . ILE A 1 175 ? 3.77 -32.219 -2.156 1 96.38 175 ILE A CA 1
ATOM 1370 C C . ILE A 1 175 ? 3.016 -31.969 -3.459 1 96.38 175 ILE A C 1
ATOM 1372 O O . ILE A 1 175 ? 3.584 -32.094 -4.547 1 96.38 175 ILE A O 1
ATOM 1376 N N . PRO A 1 176 ? 1.676 -31.656 -3.354 1 97.44 176 PRO A N 1
ATOM 1377 C CA . PRO A 1 176 ? 0.955 -31.297 -4.574 1 97.44 176 PRO A CA 1
ATOM 1378 C C . PRO A 1 176 ? 1.671 -30.219 -5.387 1 97.44 176 PRO A C 1
ATOM 1380 O O . PRO A 1 176 ? 2.322 -29.344 -4.812 1 97.44 176 PRO A O 1
ATOM 1383 N N . ILE A 1 177 ? 1.485 -30.266 -6.727 1 97.56 177 ILE A N 1
ATOM 1384 C CA . ILE A 1 177 ? 2.248 -29.375 -7.594 1 97.56 177 ILE A CA 1
ATOM 1385 C C . ILE A 1 177 ? 1.294 -28.484 -8.383 1 97.56 177 ILE A C 1
ATOM 1387 O O . ILE A 1 177 ? 0.251 -28.938 -8.859 1 97.56 177 ILE A O 1
ATOM 1391 N N . SER A 1 178 ? 1.63 -27.219 -8.414 1 98.62 178 SER A N 1
ATOM 1392 C CA . SER A 1 178 ? 0.934 -26.281 -9.289 1 98.62 178 SER A CA 1
ATOM 1393 C C . SER A 1 178 ? 1.907 -25.562 -10.211 1 98.62 178 SER A C 1
ATOM 1395 O O . SER A 1 178 ? 3.049 -25.297 -9.836 1 98.62 178 SER A O 1
ATOM 1397 N N . ILE A 1 179 ? 1.477 -25.312 -11.422 1 98.69 179 ILE A N 1
ATOM 1398 C CA . ILE A 1 179 ? 2.24 -24.5 -12.359 1 98.69 179 ILE A CA 1
ATOM 1399 C C . ILE A 1 179 ? 1.353 -23.391 -12.93 1 98.69 179 ILE A C 1
ATOM 1401 O O . ILE A 1 179 ? 0.279 -23.672 -13.469 1 98.69 179 ILE A O 1
ATOM 1405 N N . SER A 1 180 ? 1.744 -22.188 -12.734 1 98.38 180 SER A N 1
ATOM 1406 C CA . SER A 1 180 ? 1.086 -21.031 -13.32 1 98.38 180 SER A CA 1
ATOM 1407 C C . SER A 1 180 ? 1.95 -20.391 -14.406 1 98.38 180 SER A C 1
ATOM 1409 O O . SER A 1 180 ? 3.045 -19.906 -14.125 1 98.38 180 SER A O 1
ATOM 1411 N N . MET A 1 181 ? 1.424 -20.438 -15.617 1 98.31 181 MET A N 1
ATOM 1412 C CA . MET A 1 181 ? 2.135 -19.875 -16.766 1 98.31 181 MET A CA 1
ATOM 1413 C C . MET A 1 181 ? 2 -18.359 -16.797 1 98.31 181 MET A C 1
ATOM 1415 O O . MET A 1 181 ? 0.942 -17.812 -16.469 1 98.31 181 MET A O 1
ATOM 1419 N N . CYS A 1 182 ? 3.045 -17.688 -17.141 1 96.75 182 CYS A N 1
ATOM 1420 C CA . CYS A 1 182 ? 3.035 -16.25 -17.328 1 96.75 182 CYS A CA 1
ATOM 1421 C C . CYS A 1 182 ? 2.789 -15.898 -18.797 1 96.75 182 CYS A C 1
ATOM 1423 O O . CYS A 1 182 ? 3.674 -15.367 -19.469 1 96.75 182 CYS A O 1
ATOM 1425 N N . ILE A 1 183 ? 1.628 -16.188 -19.281 1 96.31 183 ILE A N 1
ATOM 1426 C CA . ILE A 1 183 ? 1.302 -16.031 -20.688 1 96.31 183 ILE A CA 1
ATOM 1427 C C . ILE A 1 183 ? -0.039 -15.312 -20.828 1 96.31 183 ILE A C 1
ATOM 1429 O O . ILE A 1 183 ? -0.79 -15.195 -19.859 1 96.31 183 ILE A O 1
ATOM 1433 N N . GLY A 1 184 ? -0.294 -14.797 -22.047 1 94.38 184 GLY A N 1
ATOM 1434 C CA . GLY A 1 184 ? -1.582 -14.266 -22.453 1 94.38 184 GLY A CA 1
ATOM 1435 C C . GLY A 1 184 ? -2.273 -15.117 -23.5 1 94.38 184 GLY A C 1
ATOM 1436 O O . GLY A 1 184 ? -1.978 -16.312 -23.641 1 94.38 184 GLY A O 1
ATOM 1437 N N . PRO A 1 185 ? -3.191 -14.461 -24.109 1 92.06 185 PRO A N 1
ATOM 1438 C CA . PRO A 1 185 ? -4.027 -15.211 -25.047 1 92.06 185 PRO A CA 1
ATOM 1439 C C . PRO A 1 185 ? -3.236 -15.742 -26.234 1 92.06 185 PRO A C 1
ATOM 1441 O O . PRO A 1 185 ? -3.691 -16.656 -26.922 1 92.06 185 PRO A O 1
ATOM 1444 N N . LEU A 1 186 ? -2.109 -15.211 -26.453 1 94 186 LEU A N 1
ATOM 1445 C CA . LEU A 1 186 ? -1.351 -15.578 -27.656 1 94 186 LEU A CA 1
ATOM 1446 C C . LEU A 1 186 ? -0.488 -16.812 -27.391 1 94 186 LEU A C 1
ATOM 1448 O O . LEU A 1 186 ? 0.179 -17.312 -28.297 1 94 186 LEU A O 1
ATOM 1452 N N . GLY A 1 187 ? -0.49 -17.312 -26.203 1 96.12 187 GLY A N 1
ATOM 1453 C CA . GLY A 1 187 ? 0.271 -18.516 -25.906 1 96.12 187 GLY A CA 1
ATOM 1454 C C . GLY A 1 187 ? 1.625 -18.219 -25.281 1 96.12 187 GLY A C 1
ATOM 1455 O O . GLY A 1 187 ? 1.849 -17.141 -24.75 1 96.12 187 GLY A O 1
ATOM 1456 N N . ASP A 1 188 ? 2.438 -19.266 -25.25 1 95.88 188 ASP A N 1
ATOM 1457 C CA . ASP A 1 188 ? 3.699 -19.094 -24.547 1 95.88 188 ASP A CA 1
ATOM 1458 C C . ASP A 1 188 ? 4.738 -18.406 -25.422 1 95.88 188 ASP A C 1
ATOM 1460 O O . ASP A 1 188 ? 4.422 -17.969 -26.531 1 95.88 188 ASP A O 1
ATOM 1464 N N . PHE A 1 189 ? 5.945 -18.172 -25.031 1 93.25 189 PHE A N 1
ATOM 1465 C CA . PHE A 1 189 ? 6.926 -17.328 -25.703 1 93.25 189 PHE A CA 1
ATOM 1466 C C . PHE A 1 189 ? 7.555 -18.062 -26.875 1 93.25 189 PHE A C 1
ATOM 1468 O O . PHE A 1 189 ? 8.289 -17.453 -27.656 1 93.25 189 PHE A O 1
ATOM 1475 N N . LYS A 1 190 ? 7.301 -19.281 -27.062 1 95.25 190 LYS A N 1
ATOM 1476 C CA . LYS A 1 190 ? 7.734 -20.047 -28.234 1 95.25 190 LYS A CA 1
ATOM 1477 C C . LYS A 1 190 ? 6.562 -20.359 -29.156 1 95.25 190 LYS A C 1
ATOM 1479 O O . LYS A 1 190 ? 6.605 -21.312 -29.922 1 95.25 190 LYS A O 1
ATOM 1484 N N . ASP A 1 191 ? 5.488 -19.672 -28.922 1 95.94 191 ASP A N 1
ATOM 1485 C CA . ASP A 1 191 ? 4.312 -19.656 -29.781 1 95.94 191 ASP A CA 1
ATOM 1486 C C . ASP A 1 191 ? 3.521 -20.953 -29.641 1 95.94 191 ASP A C 1
ATOM 1488 O O . ASP A 1 191 ? 2.855 -21.391 -30.578 1 95.94 191 ASP A O 1
ATOM 1492 N N . VAL A 1 192 ? 3.701 -21.672 -28.594 1 98.19 192 VAL A N 1
ATOM 1493 C CA . VAL A 1 192 ? 2.791 -22.766 -28.266 1 98.19 192 VAL A CA 1
ATOM 1494 C C . VAL A 1 192 ? 1.449 -22.203 -27.797 1 98.19 192 VAL A C 1
ATOM 1496 O O . VAL A 1 192 ? 1.403 -21.312 -26.938 1 98.19 192 VAL A O 1
ATOM 1499 N N . SER A 1 193 ? 0.389 -22.672 -28.391 1 98.5 193 SER A N 1
ATOM 1500 C CA . SER A 1 193 ? -0.928 -22.141 -28.078 1 98.5 193 SER A CA 1
ATOM 1501 C C . SER A 1 193 ? -1.295 -22.375 -26.625 1 98.5 193 SER A C 1
ATOM 1503 O O . SER A 1 193 ? -0.771 -23.281 -25.984 1 98.5 193 SER A O 1
ATOM 1505 N N . VAL A 1 194 ? -2.234 -21.594 -26.141 1 98.56 194 VAL A N 1
ATOM 1506 C CA . VAL A 1 194 ? -2.719 -21.703 -24.766 1 98.56 194 VAL A CA 1
ATOM 1507 C C . VAL A 1 194 ? -3.273 -23.109 -24.531 1 98.56 194 VAL A C 1
ATOM 1509 O O . VAL A 1 194 ? -3.016 -23.719 -23.5 1 98.56 194 VAL A O 1
ATOM 1512 N N . GLU A 1 195 ? -4.027 -23.578 -25.484 1 98.81 195 GLU A N 1
ATOM 1513 C CA . GLU A 1 195 ? -4.656 -24.891 -25.406 1 98.81 195 GLU A CA 1
ATOM 1514 C C . GLU A 1 195 ? -3.609 -26 -25.297 1 98.81 195 GLU A C 1
ATOM 1516 O O . GLU A 1 195 ? -3.721 -26.891 -24.453 1 98.81 195 GLU A O 1
ATOM 1521 N N . GLU A 1 196 ? -2.654 -25.906 -26.172 1 98.81 196 GLU A N 1
ATOM 1522 C CA . GLU A 1 196 ? -1.604 -26.922 -26.172 1 98.81 196 GLU A CA 1
ATOM 1523 C C . GLU A 1 196 ? -0.797 -26.875 -24.875 1 98.81 196 GLU A C 1
ATOM 1525 O O . GLU A 1 196 ? -0.43 -27.922 -24.328 1 98.81 196 GLU A O 1
ATOM 1530 N N . VAL A 1 197 ? -0.513 -25.688 -24.391 1 98.81 197 VAL A N 1
ATOM 1531 C CA . VAL A 1 197 ? 0.185 -25.516 -23.109 1 98.81 197 VAL A CA 1
ATOM 1532 C C . VAL A 1 197 ? -0.568 -26.25 -22 1 98.81 197 VAL A C 1
ATOM 1534 O O . VAL A 1 197 ? 0.03 -27 -21.234 1 98.81 197 VAL A O 1
ATOM 1537 N N . ALA A 1 198 ? -1.836 -26.094 -21.953 1 98.81 198 ALA A N 1
ATOM 1538 C CA . ALA A 1 198 ? -2.666 -26.656 -20.906 1 98.81 198 ALA A CA 1
ATOM 1539 C C . ALA A 1 198 ? -2.641 -28.188 -20.953 1 98.81 198 ALA A C 1
ATOM 1541 O O . ALA A 1 198 ? -2.471 -28.844 -19.922 1 98.81 198 ALA A O 1
ATOM 1542 N N . VAL A 1 199 ? -2.822 -28.719 -22.109 1 98.81 199 VAL A N 1
ATOM 1543 C CA . VAL A 1 199 ? -2.857 -30.172 -22.281 1 98.81 199 VAL A CA 1
ATOM 1544 C C . VAL A 1 199 ? -1.499 -30.766 -21.922 1 98.81 199 VAL A C 1
ATOM 1546 O O . VAL A 1 199 ? -1.424 -31.812 -21.266 1 98.81 199 VAL A O 1
ATOM 1549 N N . ARG A 1 200 ? -0.462 -30.109 -22.328 1 98.75 200 ARG A N 1
ATOM 1550 C CA . ARG A 1 200 ? 0.886 -30.578 -22.031 1 98.75 200 ARG A CA 1
ATOM 1551 C C . ARG A 1 200 ? 1.152 -30.562 -20.531 1 98.75 200 ARG A C 1
ATOM 1553 O O . ARG A 1 200 ? 1.782 -31.484 -19.984 1 98.75 200 ARG A O 1
ATOM 1560 N N . LEU A 1 201 ? 0.694 -29.562 -19.828 1 98.75 201 LEU A N 1
ATOM 1561 C CA . LEU A 1 201 ? 0.863 -29.484 -18.375 1 98.75 201 LEU A CA 1
ATOM 1562 C C . LEU A 1 201 ? 0.073 -30.594 -17.688 1 98.75 201 LEU A C 1
ATOM 1564 O O . LEU A 1 201 ? 0.563 -31.203 -16.734 1 98.75 201 LEU A O 1
ATOM 1568 N N . ALA A 1 202 ? -1.135 -30.797 -18.125 1 98.38 202 ALA A N 1
ATOM 1569 C CA . ALA A 1 202 ? -1.949 -31.875 -17.562 1 98.3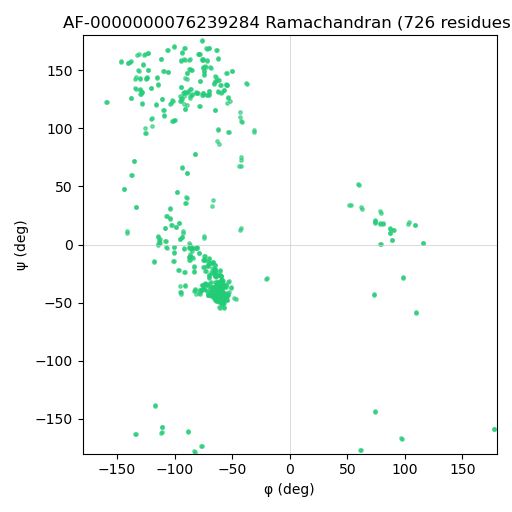8 202 ALA A CA 1
ATOM 1570 C C . ALA A 1 202 ? -1.281 -33.25 -17.766 1 98.38 202 ALA A C 1
ATOM 1572 O O . ALA A 1 202 ? -1.23 -34.062 -16.844 1 98.38 202 ALA A O 1
ATOM 1573 N N . LYS A 1 203 ? -0.787 -33.438 -18.969 1 98.25 203 LYS A N 1
ATOM 1574 C CA . LYS A 1 203 ? -0.112 -34.688 -19.281 1 98.25 203 LYS A CA 1
ATOM 1575 C C . LYS A 1 203 ? 1.147 -34.875 -18.438 1 98.25 203 LYS A C 1
ATOM 1577 O O . LYS A 1 203 ? 1.51 -36 -18.094 1 98.25 203 LYS A O 1
ATOM 1582 N N . ALA A 1 204 ? 1.782 -33.719 -18.141 1 97.81 204 ALA A N 1
ATOM 1583 C CA . ALA A 1 204 ? 3.002 -33.781 -17.344 1 97.81 204 ALA A CA 1
ATOM 1584 C C . ALA A 1 204 ? 2.699 -34.156 -15.898 1 97.81 204 ALA A C 1
ATOM 1586 O O . ALA A 1 204 ? 3.604 -34.5 -15.141 1 97.81 204 ALA A O 1
ATOM 1587 N N . GLY A 1 205 ? 1.422 -34.062 -15.5 1 95.81 205 GLY A N 1
ATOM 1588 C CA . GLY A 1 205 ? 1.021 -34.562 -14.195 1 95.81 205 GLY A CA 1
ATOM 1589 C C . GLY A 1 205 ? 0.81 -33.438 -13.18 1 95.81 205 GLY A C 1
ATOM 1590 O O . GLY A 1 205 ? 0.834 -33.688 -11.977 1 95.81 205 GLY A O 1
ATOM 1591 N N . CYS A 1 206 ? 0.629 -32.25 -13.617 1 97.44 206 CYS A N 1
ATOM 1592 C CA . CYS A 1 206 ? 0.327 -31.156 -12.711 1 97.44 206 CYS A CA 1
ATOM 1593 C C . CYS A 1 206 ? -1.034 -31.344 -12.055 1 97.44 206 CYS A C 1
ATOM 1595 O O . CYS A 1 206 ? -1.983 -31.797 -12.703 1 97.44 206 CYS A O 1
ATOM 1597 N N . ASP A 1 207 ? -1.103 -31.047 -10.758 1 97.88 207 ASP A N 1
ATOM 1598 C CA . ASP A 1 207 ? -2.371 -31.109 -10.039 1 97.88 207 ASP A CA 1
ATOM 1599 C C . ASP A 1 207 ? -3.225 -29.875 -10.32 1 97.88 207 ASP A C 1
ATOM 1601 O O . ASP A 1 207 ? -4.449 -29.969 -10.43 1 97.88 207 ASP A O 1
ATOM 1605 N N . ILE A 1 208 ? -2.602 -28.766 -10.336 1 98.69 208 ILE A N 1
ATOM 1606 C CA . ILE A 1 208 ? -3.24 -27.469 -10.555 1 98.69 208 ILE A CA 1
ATOM 1607 C C . ILE A 1 208 ? -2.494 -26.703 -11.641 1 98.69 208 ILE A C 1
ATOM 1609 O O . ILE A 1 208 ? -1.266 -26.609 -11.617 1 98.69 208 ILE A O 1
ATOM 1613 N N . ILE A 1 209 ? -3.18 -26.188 -12.625 1 98.81 209 ILE A N 1
ATOM 1614 C CA . ILE A 1 209 ? -2.545 -25.406 -13.672 1 98.81 209 ILE A CA 1
ATOM 1615 C C . ILE A 1 209 ? -3.266 -24.062 -13.812 1 98.81 209 ILE A C 1
ATOM 1617 O O . ILE A 1 209 ? -4.43 -23.938 -13.43 1 98.81 209 ILE A O 1
ATOM 1621 N N . GLY A 1 210 ? -2.621 -23.047 -14.289 1 98.62 210 GLY A N 1
ATOM 1622 C CA . GLY A 1 210 ? -3.242 -21.734 -14.5 1 98.62 210 GLY A CA 1
ATOM 1623 C C . GLY A 1 210 ? -2.275 -20.688 -15.016 1 98.62 210 GLY A C 1
ATOM 1624 O O . GLY A 1 210 ? -1.325 -21.016 -15.734 1 98.62 210 GLY A O 1
ATOM 1625 N N . VAL A 1 211 ? -2.641 -19.453 -14.805 1 98.25 211 VAL A N 1
ATOM 1626 C CA . VAL A 1 211 ? -1.845 -18.328 -15.273 1 98.25 211 VAL A CA 1
ATOM 1627 C C . VAL A 1 211 ? -1.63 -17.344 -14.133 1 98.25 211 VAL A C 1
ATOM 1629 O O . VAL A 1 211 ? -2.484 -17.203 -13.258 1 98.25 211 VAL A O 1
ATOM 1632 N N . ASN A 1 212 ? -0.454 -16.797 -14.148 1 97.94 212 ASN A N 1
ATOM 1633 C CA . ASN A 1 212 ? -0.209 -15.734 -13.18 1 97.94 212 ASN A CA 1
ATOM 1634 C C . ASN A 1 212 ? 0.573 -14.578 -13.812 1 97.94 212 ASN A C 1
ATOM 1636 O O . ASN A 1 212 ? 1.257 -14.766 -14.82 1 97.94 212 ASN A O 1
ATOM 1640 N N . CYS A 1 213 ? 0.393 -13.469 -13.172 1 96.19 213 CYS A N 1
ATOM 1641 C CA . CYS A 1 213 ? 1.153 -12.258 -13.438 1 96.19 213 CYS A CA 1
ATOM 1642 C C . CYS A 1 213 ? 0.931 -11.773 -14.867 1 96.19 213 CYS A C 1
ATOM 1644 O O . CYS A 1 213 ? -0.026 -12.195 -15.523 1 96.19 213 CYS A O 1
ATOM 1646 N N . ARG A 1 214 ? 1.546 -10.742 -15.375 1 92.88 214 ARG A N 1
ATOM 1647 C CA . ARG A 1 214 ? 1.712 -10.109 -16.688 1 92.88 214 ARG A CA 1
ATOM 1648 C C . ARG A 1 214 ? 0.439 -9.391 -17.109 1 92.88 214 ARG A C 1
ATOM 1650 O O . ARG A 1 214 ? 0.499 -8.375 -17.812 1 92.88 214 ARG A O 1
ATOM 1657 N N . PHE A 1 215 ? -0.679 -10.062 -16.875 1 96.62 215 PHE A N 1
ATOM 1658 C CA . PHE A 1 215 ? -1.89 -9.469 -17.422 1 96.62 215 PHE A CA 1
ATOM 1659 C C . PHE A 1 215 ? -2.92 -9.227 -16.328 1 96.62 215 PHE A C 1
ATOM 1661 O O . PHE A 1 215 ? -2.812 -9.781 -15.227 1 96.62 215 PHE A O 1
ATOM 1668 N N . ASP A 1 216 ? -3.938 -8.375 -16.703 1 97.19 216 ASP A N 1
ATOM 1669 C CA . ASP A 1 216 ? -5.02 -7.992 -15.797 1 97.19 216 ASP A CA 1
ATOM 1670 C C . ASP A 1 216 ? -5.977 -9.156 -15.562 1 97.19 216 ASP A C 1
ATOM 1672 O O . ASP A 1 216 ? -5.863 -10.203 -16.203 1 97.19 216 ASP A O 1
ATOM 1676 N N . PRO A 1 217 ? -6.891 -9.062 -14.586 1 98.06 217 PRO A N 1
ATOM 1677 C CA . PRO A 1 217 ? -7.781 -10.156 -14.188 1 98.06 217 PRO A CA 1
ATOM 1678 C C . PRO A 1 217 ? -8.586 -10.719 -15.352 1 98.06 217 PRO A C 1
ATOM 1680 O O . PRO A 1 217 ? -8.656 -11.938 -15.531 1 98.06 217 PRO A O 1
ATOM 1683 N N . ASP A 1 218 ? -9.141 -9.898 -16.188 1 96.88 218 ASP A N 1
ATOM 1684 C CA . ASP A 1 218 ? -9.992 -10.375 -17.266 1 96.88 218 ASP A CA 1
ATOM 1685 C C . ASP A 1 218 ? -9.195 -11.234 -18.25 1 96.88 218 ASP A C 1
ATOM 1687 O O . ASP A 1 218 ? -9.641 -12.32 -18.641 1 96.88 218 ASP A O 1
ATOM 1691 N N . THR A 1 219 ? -8.094 -10.711 -18.625 1 97.19 219 THR A N 1
ATOM 1692 C CA . THR A 1 219 ? -7.246 -11.438 -19.562 1 97.19 219 THR A CA 1
ATOM 1693 C C . THR A 1 219 ? -6.805 -12.773 -18.984 1 97.19 219 THR A C 1
ATOM 1695 O O . THR A 1 219 ? -6.805 -13.797 -19.672 1 97.19 219 THR A O 1
ATOM 1698 N N . CYS A 1 220 ? -6.434 -12.789 -17.719 1 98.38 220 CYS A N 1
ATOM 1699 C CA . CYS A 1 220 ? -5.969 -14.016 -17.078 1 98.38 220 CYS A CA 1
ATOM 1700 C C . CYS A 1 220 ? -7.098 -15.031 -16.953 1 98.38 220 CYS A C 1
ATOM 1702 O O . CYS A 1 220 ? -6.887 -16.234 -17.156 1 98.38 220 CYS A O 1
ATOM 1704 N N . ILE A 1 221 ? -8.289 -14.555 -16.594 1 98.62 221 ILE A N 1
ATOM 1705 C CA . ILE A 1 221 ? -9.43 -15.461 -16.5 1 98.62 221 ILE A CA 1
ATOM 1706 C C . ILE A 1 221 ? -9.703 -16.094 -17.859 1 98.62 221 ILE A C 1
ATOM 1708 O O . ILE A 1 221 ? -9.844 -17.312 -17.969 1 98.62 221 ILE A O 1
ATOM 1712 N N . ASP A 1 222 ? -9.75 -15.242 -18.891 1 98 222 ASP A N 1
ATOM 1713 C CA . ASP A 1 222 ? -10.047 -15.734 -20.234 1 98 222 ASP A CA 1
ATOM 1714 C C . ASP A 1 222 ? -9.016 -16.781 -20.672 1 98 222 ASP A C 1
ATOM 1716 O O . ASP A 1 222 ? -9.375 -17.781 -21.281 1 98 222 ASP A O 1
ATOM 1720 N N . THR A 1 223 ? -7.793 -16.5 -20.391 1 98.38 223 THR A N 1
ATOM 1721 C CA . THR A 1 223 ? -6.723 -17.422 -20.734 1 98.38 223 THR A CA 1
ATOM 1722 C C . THR A 1 223 ? -6.867 -18.734 -19.969 1 98.38 223 THR A C 1
ATOM 1724 O O . THR A 1 223 ? -6.707 -19.812 -20.531 1 98.38 223 THR A O 1
ATOM 1727 N N . THR A 1 224 ? -7.176 -18.688 -18.703 1 98.69 224 THR A N 1
ATOM 1728 C CA . THR A 1 224 ? -7.328 -19.859 -17.859 1 98.69 224 THR A CA 1
ATOM 1729 C C . THR A 1 224 ? -8.539 -20.688 -18.312 1 98.69 224 THR A C 1
ATOM 1731 O O . THR A 1 224 ? -8.508 -21.922 -18.25 1 98.69 224 THR A O 1
ATOM 1734 N N . VAL A 1 225 ? -9.602 -20 -18.719 1 98.62 225 VAL A N 1
ATOM 1735 C CA . VAL A 1 225 ? -10.789 -20.688 -19.219 1 98.62 225 VAL A CA 1
ATOM 1736 C C . VAL A 1 225 ? -10.438 -21.484 -20.469 1 98.62 225 VAL A C 1
ATOM 1738 O O . VAL A 1 225 ? -10.867 -22.641 -20.625 1 98.62 225 VAL A O 1
ATOM 1741 N N . ARG A 1 226 ? -9.672 -20.906 -21.328 1 98.69 226 ARG A N 1
ATOM 1742 C CA . ARG A 1 226 ? -9.203 -21.609 -22.516 1 98.69 226 ARG A CA 1
ATOM 1743 C C . ARG A 1 226 ? -8.391 -22.844 -22.125 1 98.69 226 ARG A C 1
ATOM 1745 O O . ARG A 1 226 ? -8.508 -23.906 -22.75 1 98.69 226 ARG A O 1
ATOM 1752 N N . MET A 1 227 ? -7.555 -22.75 -21.125 1 98.75 227 MET A N 1
ATOM 1753 C CA . MET A 1 227 ? -6.789 -23.891 -20.625 1 98.75 227 MET A CA 1
ATOM 1754 C C . MET A 1 227 ? -7.715 -25 -20.141 1 98.75 227 MET A C 1
ATOM 1756 O O . MET A 1 227 ? -7.535 -26.156 -20.5 1 98.75 227 MET A O 1
ATOM 1760 N N . ARG A 1 228 ? -8.648 -24.625 -19.344 1 98.44 228 ARG A N 1
ATOM 1761 C CA . ARG A 1 228 ? -9.594 -25.578 -18.781 1 98.44 228 ARG A CA 1
ATOM 1762 C C . ARG A 1 228 ? -10.352 -26.328 -19.875 1 98.44 228 ARG A C 1
ATOM 1764 O O . ARG A 1 228 ? -10.43 -27.562 -19.844 1 98.44 228 ARG A O 1
ATOM 1771 N N . GLU A 1 229 ? -10.852 -25.594 -20.797 1 98.38 229 GLU A N 1
ATOM 1772 C CA . GLU A 1 229 ? -11.625 -26.203 -21.875 1 98.38 229 GLU A CA 1
ATOM 1773 C C . GLU A 1 229 ? -10.781 -27.172 -22.688 1 98.38 229 GLU A C 1
ATOM 1775 O O . GLU A 1 229 ? -11.258 -28.219 -23.094 1 98.38 229 GLU A O 1
ATOM 1780 N N . ALA A 1 230 ? -9.555 -26.812 -22.938 1 98.69 230 ALA A N 1
ATOM 1781 C CA . ALA A 1 230 ? -8.656 -27.672 -23.719 1 98.69 230 ALA A CA 1
ATOM 1782 C C . ALA A 1 230 ? -8.375 -28.984 -22.984 1 98.69 230 ALA A C 1
ATOM 1784 O O . ALA A 1 230 ? -8.359 -30.047 -23.594 1 98.69 230 ALA A O 1
ATOM 1785 N N . VAL A 1 231 ? -8.109 -28.891 -21.719 1 98.56 231 VAL A N 1
ATOM 1786 C CA . VAL A 1 231 ? -7.805 -30.062 -20.906 1 98.56 231 VAL A CA 1
ATOM 1787 C C . VAL A 1 231 ? -9.023 -30.984 -20.859 1 98.56 231 VAL A C 1
ATOM 1789 O O . VAL A 1 231 ? -8.898 -32.188 -21 1 98.56 231 VAL A O 1
ATOM 1792 N N . GLU A 1 232 ? -10.18 -30.406 -20.672 1 97.69 232 GLU A N 1
ATOM 1793 C CA . GLU A 1 232 ? -11.414 -31.172 -20.625 1 97.69 232 GLU A CA 1
ATOM 1794 C C . GLU A 1 232 ? -11.695 -31.844 -21.953 1 97.69 232 GLU A C 1
ATOM 1796 O O . GLU A 1 232 ? -12.109 -33 -22 1 97.69 232 GLU A O 1
ATOM 1801 N N . LYS A 1 233 ? -11.508 -31.109 -22.984 1 98.25 233 LYS A N 1
ATOM 1802 C CA . LYS A 1 233 ? -11.695 -31.672 -24.312 1 98.25 233 LYS A CA 1
ATOM 1803 C C . LYS A 1 233 ? -10.766 -32.844 -24.562 1 98.25 233 LYS A C 1
ATOM 1805 O O . LYS A 1 233 ? -11.125 -33.812 -25.25 1 98.25 233 LYS A O 1
ATOM 1810 N N . ALA A 1 234 ? -9.625 -32.812 -23.969 1 98.19 234 ALA A N 1
ATOM 1811 C CA . ALA A 1 234 ? -8.641 -33.875 -24.109 1 98.19 234 ALA A CA 1
ATOM 1812 C C . ALA A 1 234 ? -8.953 -35.031 -23.188 1 98.19 234 ALA A C 1
ATOM 1814 O O . ALA A 1 234 ? -8.219 -36.031 -23.156 1 98.19 234 ALA A O 1
ATOM 1815 N N . GLY A 1 235 ? -9.992 -34.938 -22.359 1 97.75 235 GLY A N 1
ATOM 1816 C CA . GLY A 1 235 ? -10.422 -36.031 -21.469 1 97.75 235 GLY A CA 1
ATOM 1817 C C . GLY A 1 235 ? -9.602 -36.125 -20.203 1 97.75 235 GLY A C 1
ATOM 1818 O O . GLY A 1 235 ? -9.539 -37.188 -19.562 1 97.75 235 GLY A O 1
ATOM 1819 N N . MET A 1 236 ? -8.914 -35.062 -19.875 1 97.62 236 MET A N 1
ATOM 1820 C CA . MET A 1 236 ? -8.078 -35.031 -18.672 1 97.62 236 MET A CA 1
ATOM 1821 C C . MET A 1 236 ? -8.703 -34.188 -17.594 1 97.62 236 MET A C 1
ATOM 1823 O O . MET A 1 236 ? -9.734 -33.531 -17.812 1 97.62 236 MET A O 1
ATOM 1827 N N . LYS A 1 237 ? -8.117 -34.344 -16.422 1 94.44 237 LYS A N 1
ATOM 1828 C CA . LYS A 1 237 ? -8.625 -33.594 -15.281 1 94.44 237 LYS A CA 1
ATOM 1829 C C . LYS A 1 237 ? -7.496 -32.875 -14.555 1 94.44 237 LYS A C 1
ATOM 1831 O O . LYS A 1 237 ? -6.426 -33.438 -14.328 1 94.44 237 LYS A O 1
ATOM 1836 N N . CYS A 1 238 ? -7.668 -31.625 -14.242 1 96.31 238 CYS A N 1
ATOM 1837 C CA . CYS A 1 238 ? -6.805 -30.766 -13.438 1 96.31 238 CYS A CA 1
ATOM 1838 C C . CYS A 1 238 ? -7.625 -29.766 -12.641 1 96.31 238 CYS A C 1
ATOM 1840 O O . CYS A 1 238 ? -8.805 -29.547 -12.922 1 96.31 238 CYS A O 1
ATOM 1842 N N . HIS A 1 239 ? -7.086 -29.266 -11.594 1 98.44 239 HIS A N 1
ATOM 1843 C CA . HIS A 1 239 ? -7.621 -28.062 -10.977 1 98.44 239 HIS A CA 1
ATOM 1844 C C . HIS A 1 239 ? -7.023 -26.812 -11.617 1 98.44 239 HIS A C 1
ATOM 1846 O O . HIS A 1 239 ? -5.965 -26.875 -12.242 1 98.44 239 HIS A O 1
ATOM 1852 N N . TYR A 1 240 ? -7.723 -25.688 -11.438 1 98.81 240 TYR A N 1
ATOM 1853 C CA . TYR A 1 240 ? -7.289 -24.469 -12.117 1 98.81 240 TYR A CA 1
ATOM 1854 C C . TYR A 1 240 ? -7.09 -23.344 -11.125 1 98.81 240 TYR A C 1
ATOM 1856 O O . TYR A 1 240 ? -7.824 -23.219 -10.148 1 98.81 240 TYR A O 1
ATOM 1864 N N . MET A 1 241 ? -6.082 -22.547 -11.391 1 98.81 241 MET A N 1
ATOM 1865 C CA . MET A 1 241 ? -5.77 -21.391 -10.562 1 98.81 241 MET A CA 1
ATOM 1866 C C . MET A 1 241 ? -5.562 -20.141 -11.43 1 98.81 241 MET A C 1
ATOM 1868 O O . MET A 1 241 ? -5.18 -20.25 -12.594 1 98.81 241 MET A O 1
ATOM 1872 N N . VAL A 1 242 ? -5.867 -18.969 -10.922 1 98.88 242 VAL A N 1
ATOM 1873 C CA . VAL A 1 242 ? -5.629 -17.688 -11.602 1 98.88 242 VAL A CA 1
ATOM 1874 C C . VAL A 1 242 ? -5.09 -16.672 -10.602 1 98.88 242 VAL A C 1
ATOM 1876 O O . VAL A 1 242 ? -5.629 -16.531 -9.5 1 98.88 242 VAL A O 1
ATOM 1879 N N . GLN A 1 243 ? -3.969 -16.078 -10.898 1 98.81 243 GLN A N 1
ATOM 1880 C CA . GLN A 1 243 ? -3.314 -15.07 -10.062 1 98.81 243 GLN A C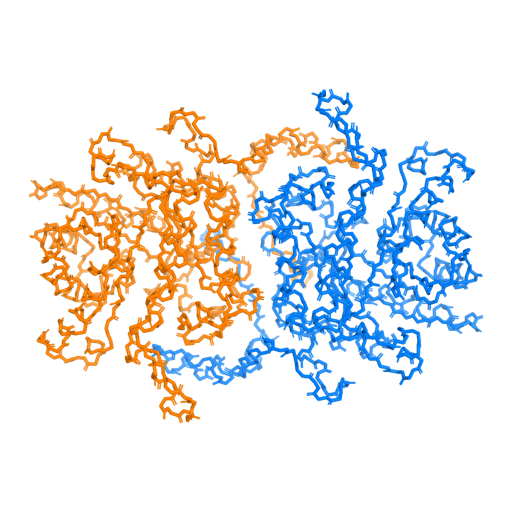A 1
ATOM 1881 C C . GLN A 1 243 ? -2.834 -13.883 -10.891 1 98.81 243 GLN A C 1
ATOM 1883 O O . GLN A 1 243 ? -1.63 -13.664 -11.023 1 98.81 243 GLN A O 1
ATOM 1888 N N . PRO A 1 244 ? -3.719 -13.055 -11.375 1 98.75 244 PRO A N 1
ATOM 1889 C CA . PRO A 1 244 ? -3.379 -11.914 -12.227 1 98.75 244 PRO A CA 1
ATOM 1890 C C . PRO A 1 244 ? -2.648 -10.805 -11.477 1 98.75 244 PRO A C 1
ATOM 1892 O O . PRO A 1 244 ? -2.551 -10.852 -10.242 1 98.75 244 PRO A O 1
ATOM 1895 N N . ILE A 1 245 ? -2.119 -9.852 -12.227 1 98.25 245 ILE A N 1
ATOM 1896 C CA . ILE A 1 245 ? -1.63 -8.617 -11.625 1 98.25 245 ILE A CA 1
ATOM 1897 C C . ILE A 1 245 ? -2.805 -7.684 -11.328 1 98.25 245 ILE A C 1
ATOM 1899 O O . ILE A 1 245 ? -3.893 -7.855 -11.883 1 98.25 245 ILE A O 1
ATOM 1903 N N . ALA A 1 246 ? -2.572 -6.707 -10.516 1 98.25 246 ALA A N 1
ATOM 1904 C CA . ALA A 1 246 ? -3.633 -5.789 -10.117 1 98.25 246 ALA A CA 1
ATOM 1905 C C . ALA A 1 246 ? -3.623 -4.527 -10.977 1 98.25 246 ALA A C 1
ATOM 1907 O O . ALA A 1 246 ? -4.105 -3.473 -10.547 1 98.25 246 ALA A O 1
ATOM 1908 N N . TYR A 1 247 ? -2.998 -4.555 -12.102 1 97 247 TYR A N 1
ATOM 1909 C CA . TYR A 1 247 ? -2.9 -3.402 -12.992 1 97 247 TYR A CA 1
ATOM 1910 C C . TYR A 1 247 ? -3.639 -3.656 -14.305 1 97 247 TYR A C 1
ATOM 1912 O O . TYR A 1 247 ? -3.541 -4.742 -14.875 1 97 247 TYR A O 1
ATOM 1920 N N . ARG A 1 248 ? -4.332 -2.686 -14.742 1 95.69 248 ARG A N 1
ATOM 1921 C CA . ARG A 1 248 ? -5.047 -2.787 -16 1 95.69 248 ARG A CA 1
ATOM 1922 C C . ARG A 1 248 ? -4.074 -2.809 -17.188 1 95.69 248 ARG A C 1
ATOM 1924 O O . ARG A 1 248 ? -3.146 -1.999 -17.234 1 95.69 248 ARG A O 1
ATOM 1931 N N . THR A 1 249 ? -4.316 -3.754 -18.047 1 94.31 249 THR A N 1
ATOM 1932 C CA . THR A 1 249 ? -3.371 -3.945 -19.156 1 94.31 249 THR A CA 1
ATOM 1933 C C . THR A 1 249 ? -4.105 -4.086 -20.484 1 94.31 249 THR A C 1
ATOM 1935 O O . THR A 1 249 ? -3.664 -4.82 -21.359 1 94.31 249 THR A O 1
ATOM 1938 N N . ALA A 1 250 ? -5.199 -3.451 -20.625 1 87.56 250 ALA A N 1
ATOM 1939 C CA . ALA A 1 250 ? -5.992 -3.598 -21.844 1 87.56 250 ALA A CA 1
ATOM 1940 C C . ALA A 1 250 ? -5.191 -3.182 -23.078 1 87.56 250 ALA A C 1
ATOM 1942 O O . ALA A 1 250 ? -5.43 -3.682 -24.172 1 87.56 250 ALA A O 1
ATOM 1943 N N . ASP A 1 251 ? -4.246 -2.316 -22.906 1 88.69 251 ASP A N 1
ATOM 1944 C CA . ASP A 1 251 ? -3.453 -1.798 -24.016 1 88.69 251 ASP A CA 1
ATOM 1945 C C . ASP A 1 251 ? -2.076 -2.457 -24.062 1 88.69 251 ASP A C 1
ATOM 1947 O O . ASP A 1 251 ? -1.169 -1.966 -24.734 1 88.69 251 ASP A O 1
ATOM 1951 N N . ALA A 1 252 ? -1.895 -3.533 -23.406 1 88.44 252 ALA A N 1
ATOM 1952 C CA . ALA A 1 252 ? -0.59 -4.191 -23.359 1 88.44 252 ALA A CA 1
ATOM 1953 C C . ALA A 1 252 ? -0.4 -5.109 -24.562 1 88.44 252 ALA A C 1
ATOM 1955 O O . ALA A 1 252 ? -1.372 -5.629 -25.125 1 88.44 252 ALA A O 1
ATOM 1956 N N . ASP A 1 253 ? 0.799 -5.215 -24.906 1 86.81 253 ASP A N 1
ATOM 1957 C CA . ASP A 1 253 ? 1.148 -6.199 -25.922 1 86.81 253 ASP A CA 1
ATOM 1958 C C . ASP A 1 253 ? 1.439 -7.559 -25.297 1 86.81 253 ASP A C 1
ATOM 1960 O O . ASP A 1 253 ? 1.003 -7.84 -24.188 1 86.81 253 ASP A O 1
ATOM 1964 N N . ARG A 1 254 ? 2.148 -8.453 -26.062 1 84.56 254 ARG A N 1
ATOM 1965 C CA . ARG A 1 254 ? 2.371 -9.836 -25.672 1 84.56 254 ARG A CA 1
ATOM 1966 C C . ARG A 1 254 ? 3.225 -9.914 -24.406 1 84.56 254 ARG A C 1
ATOM 1968 O O . ARG A 1 254 ? 3.18 -10.914 -23.672 1 84.56 254 ARG A O 1
ATOM 1975 N N . ILE A 1 255 ? 3.879 -8.914 -24.203 1 85.56 255 ILE A N 1
ATOM 1976 C CA . ILE A 1 255 ? 4.785 -8.938 -23.062 1 85.56 255 ILE A CA 1
ATOM 1977 C C . ILE A 1 255 ? 4.02 -8.555 -21.781 1 85.56 255 ILE A C 1
ATOM 1979 O O . ILE A 1 255 ? 4.52 -8.742 -20.672 1 85.56 255 ILE A O 1
ATOM 1983 N N . GLY A 1 256 ? 2.812 -8.07 -21.922 1 90.19 256 GLY A N 1
ATOM 1984 C CA . GLY A 1 256 ? 1.98 -7.73 -20.781 1 90.19 256 GLY A CA 1
ATOM 1985 C C . GLY A 1 256 ? 2.424 -6.461 -20.078 1 90.19 256 GLY A C 1
ATOM 1986 O O . GLY A 1 256 ? 2.844 -5.5 -20.719 1 90.19 256 GLY A O 1
ATOM 1987 N N . PHE A 1 257 ? 2.322 -6.402 -18.703 1 89.69 257 PHE A N 1
ATOM 1988 C CA . PHE A 1 257 ? 2.527 -5.141 -18.016 1 89.69 257 PHE A CA 1
ATOM 1989 C C . PHE A 1 257 ? 3.998 -4.742 -18.031 1 89.69 257 PHE A C 1
ATOM 1991 O O . PHE A 1 257 ? 4.332 -3.57 -17.859 1 89.69 257 PHE A O 1
ATOM 1998 N N . GLY A 1 258 ? 4.859 -5.789 -18.312 1 85.81 258 GLY A N 1
ATOM 1999 C CA . GLY A 1 258 ? 6.273 -5.473 -18.438 1 85.81 258 GLY A CA 1
ATOM 2000 C C . GLY A 1 258 ? 6.578 -4.566 -19.625 1 85.81 258 GLY A C 1
ATOM 2001 O O . GLY A 1 258 ? 7.586 -3.854 -19.625 1 85.81 258 GLY A O 1
ATOM 2002 N N . GLY A 1 259 ? 5.703 -4.586 -20.609 1 84.94 259 GLY A N 1
ATOM 2003 C CA . GLY A 1 259 ? 5.906 -3.783 -21.797 1 84.94 259 GLY A CA 1
ATOM 2004 C C . GLY A 1 259 ? 5.27 -2.41 -21.719 1 84.94 259 GLY A C 1
ATOM 2005 O O . GLY A 1 259 ? 5.441 -1.581 -22.609 1 84.94 259 GLY A O 1
ATOM 2006 N N . LEU A 1 260 ? 4.586 -2.141 -20.672 1 88.56 260 LEU A N 1
ATOM 2007 C CA . LEU A 1 260 ? 3.93 -0.849 -20.5 1 88.56 260 LEU A CA 1
ATOM 2008 C C . LEU A 1 260 ? 4.945 0.237 -20.172 1 88.56 260 LEU A C 1
ATOM 2010 O O . LEU A 1 260 ? 5.898 -0.006 -19.422 1 88.56 260 LEU A O 1
ATOM 2014 N N . PRO A 1 261 ? 4.699 1.473 -20.641 1 87.5 261 PRO A N 1
ATOM 2015 C CA . PRO A 1 261 ? 5.629 2.561 -20.328 1 87.5 261 PRO A CA 1
ATOM 2016 C C . PRO A 1 261 ? 5.758 2.826 -18.844 1 87.5 261 PRO A C 1
ATOM 2018 O O . PRO A 1 261 ? 6.812 3.266 -18.375 1 87.5 261 PRO A O 1
ATOM 2021 N N . GLU A 1 262 ? 4.754 2.52 -18.062 1 90.5 262 GLU A N 1
ATOM 2022 C CA . GLU A 1 262 ? 4.719 2.84 -16.641 1 90.5 262 GLU A CA 1
ATOM 2023 C C . GLU A 1 262 ? 5.465 1.795 -15.82 1 90.5 262 GLU A C 1
ATOM 2025 O O . GLU A 1 262 ? 5.762 2.018 -14.641 1 90.5 262 GLU A O 1
ATOM 2030 N N . CYS A 1 263 ? 5.699 0.63 -16.328 1 88.81 263 CYS A N 1
ATOM 2031 C CA . CYS A 1 263 ? 6.328 -0.459 -15.586 1 88.81 263 CYS A CA 1
ATOM 2032 C C . CYS A 1 263 ? 7.828 -0.226 -15.445 1 88.81 263 CYS A C 1
ATOM 2034 O O . CYS A 1 263 ? 8.5 0.136 -16.406 1 88.81 263 CYS A O 1
ATOM 2036 N N . PRO A 1 264 ? 8.422 -0.313 -14.305 1 87.94 264 PRO A N 1
ATOM 2037 C CA . PRO A 1 264 ? 7.812 -0.824 -13.078 1 87.94 264 PRO A CA 1
ATOM 2038 C C . PRO A 1 264 ? 7.543 0.275 -12.055 1 87.94 264 PRO A C 1
ATOM 2040 O O . PRO A 1 264 ? 7.055 -0.005 -10.953 1 87.94 264 PRO A O 1
ATOM 2043 N N . LEU A 1 265 ? 7.789 1.536 -12.312 1 87.62 265 LEU A N 1
ATOM 2044 C CA . LEU A 1 265 ? 7.922 2.504 -11.227 1 87.62 265 LEU A CA 1
ATOM 2045 C C . LEU A 1 265 ? 6.777 3.512 -11.258 1 87.62 265 LEU A C 1
ATOM 2047 O O . LEU A 1 265 ? 6.754 4.449 -10.453 1 87.62 265 LEU A O 1
ATOM 2051 N N . ALA A 1 266 ? 5.836 3.377 -12.18 1 91.25 266 ALA A N 1
ATOM 2052 C CA . ALA A 1 266 ? 4.766 4.363 -12.281 1 91.25 266 ALA A CA 1
ATOM 2053 C C . ALA A 1 266 ? 3.445 3.697 -12.664 1 91.25 266 ALA A C 1
ATOM 2055 O O . ALA A 1 266 ? 2.734 4.176 -13.555 1 91.25 266 ALA A O 1
ATOM 2056 N N . LEU A 1 267 ? 3.121 2.637 -11.992 1 93.12 267 LEU A N 1
ATOM 2057 C CA . LEU A 1 267 ? 1.956 1.835 -12.359 1 93.12 267 LEU A CA 1
ATOM 2058 C C . LEU A 1 267 ? 0.728 2.273 -11.562 1 93.12 267 LEU A C 1
ATOM 2060 O O . LEU A 1 267 ? -0.349 1.689 -11.711 1 93.12 267 LEU A O 1
ATOM 2064 N N . GLU A 1 268 ? 0.817 3.334 -10.789 1 94.12 268 GLU A N 1
ATOM 2065 C CA . GLU A 1 268 ? -0.226 3.725 -9.844 1 94.12 268 GLU A CA 1
ATOM 2066 C C . GLU A 1 268 ? -1.564 3.918 -10.547 1 94.12 268 GLU A C 1
ATOM 2068 O O . GLU A 1 268 ? -2.59 3.404 -10.102 1 94.12 268 GLU A O 1
ATOM 2073 N N . ASN A 1 269 ? -1.564 4.52 -11.656 1 92.81 269 ASN A N 1
ATOM 2074 C CA . ASN A 1 269 ? -2.799 4.906 -12.328 1 92.81 269 ASN A CA 1
ATOM 2075 C C . ASN A 1 269 ? -3.5 3.697 -12.945 1 92.81 269 ASN A C 1
ATOM 2077 O O . ASN A 1 269 ? -4.66 3.789 -13.352 1 92.81 269 ASN A O 1
ATOM 2081 N N . ARG A 1 270 ? -2.854 2.566 -12.977 1 94.75 270 ARG A N 1
ATOM 2082 C CA . ARG A 1 270 ? -3.416 1.366 -13.586 1 94.75 270 ARG A CA 1
ATOM 2083 C C . ARG A 1 270 ? -3.973 0.422 -12.531 1 94.75 270 ARG A C 1
ATOM 2085 O O . ARG A 1 270 ? -4.586 -0.596 -12.852 1 94.75 270 ARG A O 1
ATOM 2092 N N . LEU A 1 271 ? -3.748 0.727 -11.281 1 96.25 271 LEU A N 1
ATOM 2093 C CA . LEU A 1 271 ? -4.121 -0.158 -10.18 1 96.25 271 LEU A CA 1
ATOM 2094 C C . LEU A 1 271 ? -5.633 -0.355 -10.133 1 96.25 271 LEU A C 1
ATOM 2096 O O . LEU A 1 271 ? -6.391 0.614 -10.211 1 96.25 271 LEU A O 1
ATOM 2100 N N . ILE A 1 272 ? -6.078 -1.563 -10.031 1 95.94 272 ILE A N 1
ATOM 2101 C CA . ILE A 1 272 ? -7.504 -1.866 -9.953 1 95.94 272 ILE A CA 1
ATOM 2102 C C . ILE A 1 272 ? -8.023 -1.523 -8.555 1 95.94 272 ILE A C 1
ATOM 2104 O O . ILE A 1 272 ? -7.254 -1.464 -7.594 1 95.94 272 ILE A O 1
ATOM 2108 N N . THR A 1 273 ? -9.344 -1.343 -8.438 1 93.69 273 THR A N 1
ATOM 2109 C CA . THR A 1 273 ? -9.977 -1.067 -7.148 1 93.69 273 THR A CA 1
ATOM 2110 C C . THR A 1 273 ? -10.414 -2.363 -6.477 1 93.69 273 THR A C 1
ATOM 2112 O O . THR A 1 273 ? -10.344 -3.438 -7.078 1 93.69 273 THR A O 1
ATOM 2115 N N . ARG A 1 274 ? -10.805 -2.295 -5.215 1 93.19 274 ARG A N 1
ATOM 2116 C CA . ARG A 1 274 ? -11.367 -3.434 -4.496 1 93.19 274 ARG A CA 1
ATOM 2117 C C . ARG A 1 274 ? -12.625 -3.947 -5.18 1 93.19 274 ARG A C 1
ATOM 2119 O O . ARG A 1 274 ? -12.93 -5.145 -5.129 1 93.19 274 ARG A O 1
ATOM 2126 N N . TRP A 1 275 ? -13.336 -3.045 -5.828 1 92.12 275 TRP A N 1
ATOM 2127 C CA . TRP A 1 275 ? -14.555 -3.418 -6.523 1 92.12 275 TRP A CA 1
ATOM 2128 C C . TRP A 1 275 ? -14.242 -4.223 -7.781 1 92.12 275 TRP A C 1
ATOM 2130 O O . TRP A 1 275 ? -14.953 -5.18 -8.109 1 92.12 275 TRP A O 1
ATOM 2140 N N . ASP A 1 276 ? -13.203 -3.807 -8.477 1 94.62 276 ASP A N 1
ATOM 2141 C CA . ASP A 1 276 ? -12.703 -4.605 -9.586 1 94.62 276 ASP A CA 1
ATOM 2142 C C . ASP A 1 276 ? -12.289 -5.996 -9.117 1 94.62 276 ASP A C 1
ATOM 2144 O O . ASP A 1 276 ? -12.492 -6.984 -9.828 1 94.62 276 ASP A O 1
ATOM 2148 N N . ALA A 1 277 ? -11.672 -6.051 -7.957 1 96.75 277 ALA A N 1
ATOM 2149 C CA . ALA A 1 277 ? -11.242 -7.328 -7.398 1 96.75 277 ALA A CA 1
ATOM 2150 C C . ALA A 1 277 ? -12.438 -8.227 -7.098 1 96.75 277 ALA A C 1
ATOM 2152 O O . ALA A 1 277 ? -12.367 -9.445 -7.281 1 96.75 277 ALA A O 1
ATOM 2153 N N . GLN A 1 278 ? -13.508 -7.613 -6.602 1 95.06 278 GLN A N 1
ATOM 2154 C CA . GLN A 1 278 ? -14.719 -8.391 -6.371 1 95.06 278 GLN A CA 1
ATOM 2155 C C . GLN A 1 278 ? -15.258 -8.977 -7.676 1 95.06 278 GLN A C 1
ATOM 2157 O O . GLN A 1 278 ? -15.633 -10.148 -7.73 1 95.06 278 GLN A O 1
ATOM 2162 N N . LYS A 1 279 ? -15.328 -8.109 -8.688 1 96 279 LYS A N 1
ATOM 2163 C CA . LYS A 1 279 ? -15.773 -8.57 -9.992 1 96 279 LYS A CA 1
ATOM 2164 C C . LYS A 1 279 ? -14.883 -9.703 -10.508 1 96 279 LYS A C 1
ATOM 2166 O O . LYS A 1 279 ? -15.375 -10.68 -11.078 1 96 279 LYS A O 1
ATOM 2171 N N . TYR A 1 280 ? -13.625 -9.516 -10.305 1 98.38 280 TYR A N 1
ATOM 2172 C CA . TYR A 1 280 ? -12.648 -10.531 -10.68 1 98.38 280 TYR A CA 1
ATOM 2173 C C . TYR A 1 280 ? -12.938 -11.852 -9.992 1 98.38 280 TYR A C 1
ATOM 2175 O O . TYR A 1 280 ? -12.992 -12.898 -10.641 1 98.38 280 TYR A O 1
ATOM 2183 N N . ALA A 1 281 ? -13.125 -11.852 -8.664 1 98.12 281 ALA A N 1
ATOM 2184 C CA . ALA A 1 281 ? -13.391 -13.062 -7.895 1 98.12 281 ALA A CA 1
ATOM 2185 C C . ALA A 1 281 ? -14.633 -13.773 -8.406 1 98.12 281 ALA A C 1
ATOM 2187 O O . ALA A 1 281 ? -14.617 -14.992 -8.609 1 98.12 281 ALA A O 1
ATOM 2188 N N . ARG A 1 282 ? -15.68 -13.008 -8.602 1 97.88 282 ARG A N 1
ATOM 2189 C CA . ARG A 1 282 ? -16.938 -13.57 -9.055 1 97.88 282 ARG A CA 1
ATOM 2190 C C . ARG A 1 282 ? -16.797 -14.195 -10.438 1 97.88 282 ARG A C 1
ATOM 2192 O O . ARG A 1 282 ? -17.234 -15.336 -10.648 1 97.88 282 ARG A O 1
ATOM 2199 N N . LYS A 1 283 ? -16.203 -13.484 -11.312 1 98.56 283 LYS A N 1
ATOM 2200 C CA . LYS A 1 283 ? -16.031 -13.984 -12.68 1 98.56 283 LYS A CA 1
ATOM 2201 C C . LYS A 1 283 ? -15.18 -15.25 -12.688 1 98.56 283 LYS A C 1
ATOM 2203 O O . LYS A 1 283 ? -15.492 -16.203 -13.406 1 98.56 283 LYS A O 1
ATOM 2208 N N . ALA A 1 284 ? -14.062 -15.258 -11.969 1 98.81 284 ALA A N 1
ATOM 2209 C CA . ALA A 1 284 ? -13.195 -16.422 -11.898 1 98.81 284 ALA A CA 1
ATOM 2210 C C . ALA A 1 284 ? -13.961 -17.641 -11.375 1 98.81 284 ALA A C 1
ATOM 2212 O O . ALA A 1 284 ? -13.93 -18.719 -11.992 1 98.81 284 ALA A O 1
ATOM 2213 N N . TYR A 1 285 ? -14.641 -17.438 -10.273 1 98.56 285 TYR A N 1
ATOM 2214 C CA . TYR A 1 285 ? -15.406 -18.516 -9.656 1 98.56 285 TYR A CA 1
ATOM 2215 C C . TYR A 1 285 ? -16.453 -19.062 -10.625 1 98.56 285 TYR A C 1
ATOM 2217 O O . TYR A 1 285 ? -16.594 -20.281 -10.773 1 98.56 285 TYR A O 1
ATOM 2225 N N . ASP A 1 286 ? -17.156 -18.172 -11.273 1 98.31 286 ASP A N 1
ATOM 2226 C CA . ASP A 1 286 ? -18.234 -18.547 -12.172 1 98.31 286 ASP A CA 1
ATOM 2227 C C . ASP A 1 286 ? -17.703 -19.312 -13.383 1 98.31 286 ASP A C 1
ATOM 2229 O O . ASP A 1 286 ? -18.438 -20.062 -14.031 1 98.31 286 ASP A O 1
ATOM 2233 N N . ASN A 1 287 ? -16.469 -19.141 -13.648 1 98.12 287 ASN A N 1
ATOM 2234 C CA . ASN A 1 287 ? -15.867 -19.828 -14.789 1 98.12 287 ASN A CA 1
ATOM 2235 C C . ASN A 1 287 ? -15.117 -21.078 -14.352 1 98.12 287 ASN A C 1
ATOM 2237 O O . ASN A 1 287 ? -14.266 -21.578 -15.086 1 98.12 287 ASN A O 1
ATOM 2241 N N . GLY A 1 288 ? -15.32 -21.562 -13.172 1 97.25 288 GLY A N 1
ATOM 2242 C CA . GLY A 1 288 ? -14.875 -22.875 -12.75 1 97.25 288 GLY A CA 1
ATOM 2243 C C . GLY A 1 288 ? -13.484 -22.875 -12.141 1 97.25 288 GLY A C 1
ATOM 2244 O O . GLY A 1 288 ? -12.875 -23.922 -11.961 1 97.25 288 GLY A O 1
ATOM 2245 N N . ILE A 1 289 ? -12.984 -21.734 -11.844 1 98.5 289 ILE A N 1
ATOM 2246 C CA . ILE A 1 289 ? -11.68 -21.625 -11.203 1 98.5 289 ILE A CA 1
ATOM 2247 C C . ILE A 1 289 ? -11.844 -21.594 -9.688 1 98.5 289 ILE A C 1
ATOM 2249 O O . ILE A 1 289 ? -12.656 -20.828 -9.156 1 98.5 289 ILE A O 1
ATOM 2253 N N . ARG A 1 290 ? -11.039 -22.453 -9.023 1 98.38 290 ARG A N 1
ATOM 2254 C CA . ARG A 1 290 ? -11.289 -22.609 -7.594 1 98.38 290 ARG A CA 1
ATOM 2255 C C . ARG A 1 290 ? -10.078 -22.172 -6.777 1 98.38 290 ARG A C 1
ATOM 2257 O O . ARG A 1 290 ? -10.156 -22.047 -5.551 1 98.38 290 ARG A O 1
ATOM 2264 N N . TYR A 1 291 ? -8.914 -22 -7.332 1 98.75 291 TYR A N 1
ATOM 2265 C CA . TYR A 1 291 ? -7.828 -21.25 -6.707 1 98.75 291 TYR A CA 1
ATOM 2266 C C . TYR A 1 291 ? -7.738 -19.844 -7.281 1 98.75 291 TYR A C 1
ATOM 2268 O O . TYR A 1 291 ? -7.336 -19.656 -8.43 1 98.75 291 TYR A O 1
ATOM 2276 N N . ILE A 1 292 ? -8.148 -18.891 -6.484 1 98.88 292 ILE A N 1
ATOM 2277 C CA . ILE A 1 292 ? -8.25 -17.5 -6.922 1 98.88 292 ILE A CA 1
ATOM 2278 C C . ILE A 1 292 ? -7.348 -16.609 -6.059 1 98.88 292 ILE A C 1
ATOM 2280 O O . ILE A 1 292 ? -7.621 -16.406 -4.875 1 98.88 292 ILE A O 1
ATOM 2284 N N . GLY A 1 293 ? -6.266 -16.141 -6.645 1 98.75 293 GLY A N 1
ATOM 2285 C CA . GLY A 1 293 ? -5.312 -15.312 -5.926 1 98.75 293 GLY A CA 1
ATOM 2286 C C . GLY A 1 293 ? -4.887 -14.078 -6.703 1 98.75 293 GLY A C 1
ATOM 2287 O O . GLY A 1 293 ? -5.629 -13.594 -7.559 1 98.75 293 GLY A O 1
ATOM 2288 N N . GLY A 1 294 ? -3.83 -13.484 -6.312 1 98.62 294 GLY A N 1
ATOM 2289 C CA . GLY A 1 294 ? -3.264 -12.32 -6.977 1 98.62 294 GLY A CA 1
ATOM 2290 C C . GLY A 1 294 ? -1.748 -12.344 -7.031 1 98.62 294 GLY A C 1
ATOM 2291 O O . GLY A 1 294 ? -1.104 -13.047 -6.25 1 98.62 294 GLY A O 1
ATOM 2292 N N . CYS A 1 295 ? -1.234 -11.656 -7.953 1 98.19 295 CYS A N 1
ATOM 2293 C CA . CYS A 1 295 ? 0.207 -11.5 -8.102 1 98.19 295 CYS A CA 1
ATOM 2294 C C . CYS A 1 295 ? 0.613 -10.039 -7.934 1 98.19 295 CYS A C 1
ATOM 2296 O O . CYS A 1 295 ? 0.124 -9.352 -7.031 1 98.19 295 CYS A O 1
ATOM 2298 N N . CYS A 1 296 ? 1.532 -9.508 -8.75 1 96.62 296 CYS A N 1
ATOM 2299 C CA . CYS A 1 296 ? 2.082 -8.164 -8.594 1 96.62 296 CYS A CA 1
ATOM 2300 C C . CYS A 1 296 ? 0.972 -7.125 -8.516 1 96.62 296 CYS A C 1
ATOM 2302 O O . CYS A 1 296 ? 0.079 -7.102 -9.367 1 96.62 296 CYS A O 1
ATOM 2304 N N . GLY A 1 297 ? 1.022 -6.352 -7.492 1 96.88 297 GLY A N 1
ATOM 2305 C CA . GLY A 1 297 ? 0.074 -5.258 -7.359 1 96.88 297 GLY A CA 1
ATOM 2306 C C . GLY A 1 297 ? -1.101 -5.59 -6.461 1 96.88 297 GLY A C 1
ATOM 2307 O O . GLY A 1 297 ? -1.745 -4.691 -5.914 1 96.88 297 GLY A O 1
ATOM 2308 N N . PHE A 1 298 ? -1.491 -6.828 -6.348 1 98.56 298 PHE A N 1
ATOM 2309 C CA . PHE A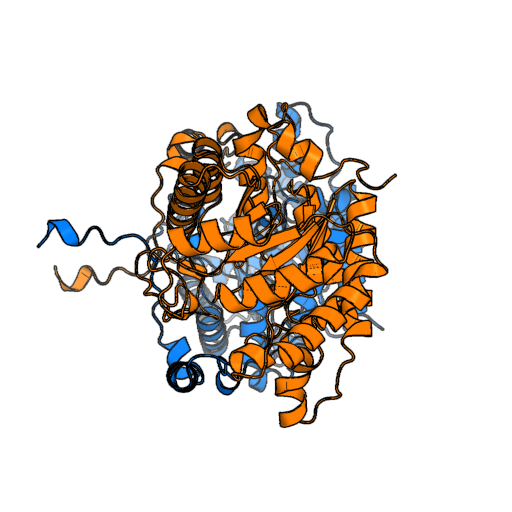 1 298 ? -2.553 -7.211 -5.422 1 98.56 298 PHE A CA 1
ATOM 2310 C C . PHE A 1 298 ? -2.121 -6.977 -3.979 1 98.56 298 PHE A C 1
ATOM 2312 O O . PHE A 1 298 ? -1.192 -7.625 -3.492 1 98.56 298 PHE A O 1
ATOM 2319 N N . GLU A 1 299 ? -2.793 -6.117 -3.359 1 97.38 299 GLU A N 1
ATOM 2320 C CA . GLU A 1 299 ? -2.559 -5.777 -1.959 1 97.38 299 GLU A CA 1
ATOM 2321 C C . GLU A 1 299 ? -3.57 -6.465 -1.047 1 97.38 299 GLU A C 1
ATOM 2323 O O . GLU A 1 299 ? -4.531 -7.07 -1.523 1 97.38 299 GLU A O 1
ATOM 2328 N N . PRO A 1 300 ? -3.365 -6.402 0.243 1 97.12 300 PRO A N 1
ATOM 2329 C CA . PRO A 1 300 ? -4.258 -7.102 1.17 1 97.12 300 PRO A CA 1
ATOM 2330 C C . PRO A 1 300 ? -5.723 -6.703 0.994 1 97.12 300 PRO A C 1
ATOM 2332 O O . PRO A 1 300 ? -6.609 -7.551 1.091 1 97.12 300 PRO A O 1
ATOM 2335 N N . TYR A 1 301 ? -6.008 -5.453 0.702 1 94.75 301 TYR A N 1
ATOM 2336 C CA . TYR A 1 301 ? -7.406 -5.051 0.583 1 94.75 301 TYR A CA 1
ATOM 2337 C C . TYR A 1 301 ? -8.039 -5.645 -0.668 1 94.75 301 TYR A C 1
ATOM 2339 O O . TYR A 1 301 ? -9.25 -5.863 -0.714 1 94.75 301 TYR A O 1
ATOM 2347 N N . HIS A 1 302 ? -7.254 -5.949 -1.736 1 97.06 302 HIS A N 1
ATOM 2348 C CA . HIS A 1 302 ? -7.77 -6.699 -2.877 1 97.06 302 HIS A CA 1
ATOM 2349 C C . HIS A 1 302 ? -8.133 -8.125 -2.482 1 97.06 302 HIS A C 1
ATOM 2351 O O . HIS A 1 302 ? -9.18 -8.641 -2.875 1 97.06 302 HIS A O 1
ATOM 2357 N N . ILE A 1 303 ? -7.211 -8.766 -1.738 1 97.69 303 ILE A N 1
ATOM 2358 C CA . ILE A 1 303 ? -7.426 -10.141 -1.306 1 97.69 303 ILE A CA 1
ATOM 2359 C C . ILE A 1 303 ? -8.648 -10.211 -0.394 1 97.69 303 ILE A C 1
ATOM 2361 O O . ILE A 1 303 ? -9.445 -11.148 -0.484 1 97.69 303 ILE A O 1
ATOM 2365 N N . ARG A 1 304 ? -8.773 -9.203 0.465 1 95.56 304 ARG A N 1
ATOM 2366 C CA . ARG A 1 304 ? -9.961 -9.109 1.308 1 95.56 304 ARG A CA 1
ATOM 2367 C C . ARG A 1 304 ? -11.227 -9.047 0.462 1 95.56 304 ARG A C 1
ATOM 2369 O O . ARG A 1 304 ? -12.227 -9.688 0.783 1 95.56 304 ARG A O 1
ATOM 2376 N N . ALA A 1 305 ? -11.188 -8.281 -0.598 1 94.19 305 ALA A N 1
ATOM 2377 C CA . ALA A 1 305 ? -12.328 -8.133 -1.499 1 94.19 305 ALA A CA 1
ATOM 2378 C C . ALA A 1 305 ? -12.688 -9.469 -2.141 1 94.19 305 ALA A C 1
ATOM 2380 O O . ALA A 1 305 ? -13.875 -9.773 -2.328 1 94.19 305 ALA A O 1
ATOM 2381 N N . LEU A 1 306 ? -11.664 -10.289 -2.531 1 96.94 306 LEU A N 1
ATOM 2382 C CA . LEU A 1 306 ? -11.938 -11.617 -3.078 1 96.94 306 LEU A CA 1
ATOM 2383 C C . LEU A 1 306 ? -12.695 -12.477 -2.072 1 96.94 306 LEU A C 1
ATOM 2385 O O . LEU A 1 306 ? -13.719 -13.07 -2.406 1 96.94 306 LEU A O 1
ATOM 2389 N N . ALA A 1 307 ? -12.125 -12.492 -0.875 1 95.75 307 ALA A N 1
ATOM 2390 C CA . ALA A 1 307 ? -12.688 -13.336 0.179 1 95.75 307 ALA A CA 1
ATOM 2391 C C . ALA A 1 307 ? -14.109 -12.906 0.531 1 95.75 307 ALA A C 1
ATOM 2393 O O . ALA A 1 307 ? -14.984 -13.75 0.743 1 95.75 307 ALA A O 1
ATOM 2394 N N . GLU A 1 308 ? -14.32 -11.633 0.596 1 92.62 308 GLU A N 1
ATOM 2395 C CA . GLU A 1 308 ? -15.641 -11.109 0.925 1 92.62 308 GLU A CA 1
ATOM 2396 C C . GLU A 1 308 ? -16.656 -11.438 -0.171 1 92.62 308 GLU A C 1
ATOM 2398 O O . GLU A 1 308 ? -17.797 -11.797 0.118 1 92.62 308 GLU A O 1
ATOM 2403 N N . GLU A 1 309 ? -16.234 -11.281 -1.386 1 93.69 309 GLU A N 1
ATOM 2404 C CA . GLU A 1 309 ? -17.109 -11.539 -2.518 1 93.69 309 GLU A CA 1
ATOM 2405 C C . GLU A 1 309 ? -17.562 -13 -2.543 1 93.69 309 GLU A C 1
ATOM 2407 O O . GLU A 1 309 ? -18.719 -13.289 -2.891 1 93.69 309 GLU A O 1
ATOM 2412 N N . LEU A 1 310 ? -16.703 -13.867 -2.135 1 95.94 310 LEU A N 1
ATOM 2413 C CA . LEU A 1 310 ? -17 -15.289 -2.262 1 95.94 310 LEU A CA 1
ATOM 2414 C C . LEU A 1 310 ? -17.391 -15.883 -0.913 1 95.94 310 LEU A C 1
ATOM 2416 O O . LEU A 1 310 ? -17.266 -17.094 -0.7 1 95.94 310 LEU A O 1
ATOM 2420 N N . ARG A 1 311 ? -17.844 -15.086 0.007 1 93.06 311 ARG A N 1
ATOM 2421 C CA . ARG A 1 311 ? -18.219 -15.5 1.355 1 93.06 311 ARG A CA 1
ATOM 2422 C C . ARG A 1 311 ? -19.219 -16.641 1.318 1 93.06 311 ARG A C 1
ATOM 2424 O O . ARG A 1 311 ? -19.094 -17.609 2.061 1 93.06 311 ARG A O 1
ATOM 2431 N N . ASN A 1 312 ? -20.203 -16.578 0.469 1 93.44 312 ASN A N 1
ATOM 2432 C CA . ASN A 1 312 ? -21.25 -17.594 0.427 1 93.44 312 ASN A CA 1
ATOM 2433 C C . ASN A 1 312 ? -20.719 -18.938 -0.039 1 93.44 312 ASN A C 1
ATOM 2435 O O . ASN A 1 312 ? -21.047 -19.984 0.533 1 93.44 312 ASN A O 1
ATOM 2439 N N . GLU A 1 313 ? -19.859 -18.891 -1.011 1 94.88 313 GLU A N 1
ATOM 2440 C CA . GLU A 1 313 ? -19.281 -20.109 -1.56 1 94.88 313 GLU A CA 1
ATOM 2441 C C . GLU A 1 313 ? -18.234 -20.688 -0.614 1 94.88 313 GLU A C 1
ATOM 2443 O O . GLU A 1 313 ? -17.844 -21.859 -0.753 1 94.88 313 GLU A O 1
ATOM 2448 N N . ARG A 1 314 ? -17.891 -19.859 0.301 1 93.19 314 ARG A N 1
ATOM 2449 C CA . ARG A 1 314 ? -16.875 -20.312 1.241 1 93.19 314 ARG A CA 1
ATOM 2450 C C . ARG A 1 314 ? -17.484 -20.609 2.607 1 93.19 314 ARG A C 1
ATOM 2452 O O . ARG A 1 314 ? -16.797 -20.531 3.629 1 93.19 314 ARG A O 1
ATOM 2459 N N . GLY A 1 315 ? -18.719 -20.906 2.648 1 91.31 315 GLY A N 1
ATOM 2460 C CA . GLY A 1 315 ? -19.406 -21.344 3.859 1 91.31 315 GLY A CA 1
ATOM 2461 C C . GLY A 1 315 ? -19.75 -20.188 4.789 1 91.31 315 GLY A C 1
ATOM 2462 O O . GLY A 1 315 ? -19.906 -20.391 5.996 1 91.31 315 GLY A O 1
ATOM 2463 N N . GLY A 1 316 ? -19.75 -19.031 4.301 1 89.19 316 GLY A N 1
ATOM 2464 C CA . GLY A 1 316 ? -20.125 -17.875 5.098 1 89.19 316 GLY A CA 1
ATOM 2465 C C . GLY A 1 316 ? -18.953 -17.25 5.84 1 89.19 316 GLY A C 1
ATOM 2466 O O . GLY A 1 316 ? -19.125 -16.281 6.574 1 89.19 316 GLY A O 1
ATOM 2467 N N . ARG A 1 317 ? -17.812 -17.781 5.586 1 87.88 317 ARG A N 1
ATOM 2468 C CA . ARG A 1 317 ? -16.625 -17.328 6.309 1 87.88 317 ARG A CA 1
ATOM 2469 C C . ARG A 1 317 ? -16.156 -15.977 5.789 1 87.88 317 ARG A C 1
ATOM 2471 O O . ARG A 1 317 ? -16.016 -15.781 4.578 1 87.88 317 ARG A O 1
ATOM 2478 N N . LEU A 1 318 ? -15.953 -15.008 6.723 1 90 318 LEU A N 1
ATOM 2479 C CA . LEU A 1 318 ? -15.352 -13.711 6.43 1 90 318 LEU A CA 1
ATOM 2480 C C . LEU A 1 318 ? -13.93 -13.641 6.961 1 90 318 LEU A C 1
ATOM 2482 O O . LEU A 1 318 ? -13.594 -14.312 7.938 1 90 318 LEU A O 1
ATOM 2486 N N . PRO A 1 319 ? -13.062 -12.867 6.246 1 91.75 319 PRO A N 1
ATOM 2487 C CA . PRO A 1 319 ? -11.734 -12.656 6.824 1 91.75 319 PRO A CA 1
ATOM 2488 C C . PRO A 1 319 ? -11.797 -12.086 8.242 1 91.75 319 PRO A C 1
ATOM 2490 O O . PRO A 1 319 ? -12.727 -11.344 8.578 1 91.75 319 PRO A O 1
ATOM 2493 N N . PRO A 1 320 ? -10.781 -12.484 9.055 1 87.56 320 PRO A N 1
ATOM 2494 C CA . PRO A 1 320 ? -10.734 -11.891 10.398 1 87.56 320 PRO A CA 1
ATOM 2495 C C . PRO A 1 320 ? -10.82 -10.367 10.367 1 87.56 320 PRO A C 1
ATOM 2497 O O . PRO A 1 320 ? -11.461 -9.766 11.234 1 87.56 320 PRO A O 1
ATOM 2500 N N . ASN A 1 321 ? -10.18 -9.766 9.359 1 88.12 321 ASN A N 1
ATOM 2501 C CA . ASN A 1 321 ? -10.18 -8.312 9.25 1 88.12 321 ASN A CA 1
ATOM 2502 C C . ASN A 1 321 ? -11.133 -7.828 8.156 1 88.12 321 ASN A C 1
ATOM 2504 O O . ASN A 1 321 ? -10.852 -6.844 7.469 1 88.12 321 ASN A O 1
ATOM 2508 N N . SER A 1 322 ? -12.195 -8.758 8.109 1 77.31 322 SER A N 1
ATOM 2509 C CA . SER A 1 322 ? -13.258 -8.266 7.238 1 77.31 322 SER A CA 1
ATOM 2510 C C . SER A 1 322 ? -13.852 -6.965 7.773 1 77.31 322 SER A C 1
ATOM 2512 O O . SER A 1 322 ? -14.141 -6.852 8.969 1 77.31 322 SER A O 1
ATOM 2514 N N . ARG A 1 323 ? -13.531 -5.996 7.359 1 59.91 323 ARG A N 1
ATOM 2515 C CA . ARG A 1 323 ? -14.141 -4.719 7.707 1 59.91 323 ARG A CA 1
ATOM 2516 C C . ARG A 1 323 ? -15.164 -4.297 6.66 1 59.91 323 ARG A C 1
ATOM 2518 O O . ARG A 1 323 ? -14.961 -3.32 5.938 1 59.91 323 ARG A O 1
ATOM 2525 N N . CYS A 1 324 ? -16.016 -5.41 6.305 1 52.03 324 CYS A N 1
ATOM 2526 C CA . CYS A 1 324 ? -17.031 -5.289 5.258 1 52.03 324 CYS A CA 1
ATOM 2527 C C . CYS A 1 324 ? -17.766 -3.955 5.367 1 52.03 324 CYS A C 1
ATOM 2529 O O . CYS A 1 324 ? -18.328 -3.643 6.41 1 52.03 324 CYS A O 1
ATOM 2531 N N . VAL A 1 325 ? -17.047 -2.865 4.977 1 48.53 325 VAL A N 1
ATOM 2532 C CA . VAL A 1 325 ? -17.875 -1.677 4.809 1 48.53 325 VAL A CA 1
ATOM 2533 C C . VAL A 1 325 ? -19.172 -2.047 4.09 1 48.53 325 VAL A C 1
ATOM 2535 O O . VAL A 1 325 ? -19.141 -2.504 2.943 1 48.53 325 VAL A O 1
ATOM 2538 N N . ASP A 1 326 ? -20.016 -2.795 4.707 1 44.44 326 ASP A N 1
ATOM 2539 C CA . ASP A 1 326 ? -21.266 -2.586 3.98 1 44.44 326 ASP A CA 1
ATOM 2540 C C . ASP A 1 326 ? -21.328 -1.175 3.404 1 44.44 326 ASP A C 1
ATOM 2542 O O . ASP A 1 326 ? -21.141 -0.193 4.125 1 44.44 326 ASP A O 1
ATOM 2546 N N . ALA A 1 327 ? -20.969 -1.077 2.158 1 45.5 327 ALA A N 1
ATOM 2547 C CA . ALA A 1 327 ? -21.094 0.23 1.518 1 45.5 327 ALA A CA 1
ATOM 2548 C C . ALA A 1 327 ? -22.078 1.122 2.27 1 45.5 327 ALA A C 1
ATOM 2550 O O . ALA A 1 327 ? -21.938 2.348 2.256 1 45.5 327 ALA A O 1
ATOM 2551 N N . SER A 1 328 ? -22.984 0.484 2.857 1 41.31 328 SER A N 1
ATOM 2552 C CA . SER A 1 328 ? -24 1.204 3.625 1 41.31 328 SER A CA 1
ATOM 2553 C C . SER A 1 328 ? -23.375 1.921 4.82 1 41.31 328 SER A C 1
ATOM 2555 O O . SER A 1 328 ? -23.984 2.832 5.387 1 41.31 328 SER A O 1
ATOM 2557 N N . THR A 1 329 ? -22.328 1.386 5.195 1 44.09 329 THR A N 1
ATOM 2558 C CA . THR A 1 329 ? -21.766 1.973 6.406 1 44.09 329 THR A CA 1
ATOM 2559 C C . THR A 1 329 ? -20.844 3.141 6.066 1 44.09 329 THR A C 1
ATOM 2561 O O . THR A 1 329 ? -20.297 3.789 6.965 1 44.09 329 THR A O 1
ATOM 2564 N N . LEU A 1 330 ? -20.516 3.326 4.875 1 48.25 330 LEU A N 1
ATOM 2565 C CA . LEU A 1 330 ? -19.641 4.422 4.473 1 48.25 330 LEU A CA 1
ATOM 2566 C C . LEU A 1 330 ? -20.312 5.77 4.684 1 48.25 330 LEU A C 1
ATOM 2568 O O . LEU A 1 330 ? -20.938 6.309 3.764 1 48.25 330 LEU A O 1
ATOM 2572 N N . ILE A 1 331 ? -21.047 5.922 5.738 1 42.47 331 ILE A N 1
ATOM 2573 C CA . ILE A 1 331 ? -21.719 7.184 6.031 1 42.47 331 ILE A CA 1
ATOM 2574 C C . ILE A 1 331 ? -20.672 8.281 6.254 1 42.47 331 ILE A C 1
ATOM 2576 O O . ILE A 1 331 ? -19.812 8.164 7.121 1 42.47 331 ILE A O 1
ATOM 2580 N N . HIS A 1 332 ? -20.359 8.867 5.129 1 42.84 332 HIS A N 1
ATOM 2581 C CA . HIS A 1 332 ? -19.547 10.07 5.254 1 42.84 332 HIS A CA 1
ATOM 2582 C C . HIS A 1 332 ? -20.188 11.078 6.188 1 42.84 332 HIS A C 1
ATOM 2584 O O . HIS A 1 332 ? -21.422 11.242 6.18 1 42.84 332 HIS A O 1
ATOM 2590 N N . HIS A 1 333 ? -19.531 11.43 7.16 1 42.97 333 HIS A N 1
ATOM 2591 C CA . HIS A 1 333 ? -19.984 12.398 8.148 1 42.97 333 HIS A CA 1
ATOM 2592 C C . HIS A 1 333 ? -20.422 13.703 7.484 1 42.97 333 HIS A C 1
ATOM 2594 O O . HIS A 1 333 ? -21.172 14.484 8.07 1 42.97 333 HIS A O 1
ATOM 2600 N N . GLU A 1 334 ? -19.828 14.125 6.359 1 45.94 334 GLU A N 1
ATOM 2601 C CA . GLU A 1 334 ? -20.047 15.539 6.094 1 45.94 334 GLU A CA 1
ATOM 2602 C C . GLU A 1 334 ? -21.219 15.758 5.145 1 45.94 334 GLU A C 1
ATOM 2604 O O . GLU A 1 334 ? -21.844 16.812 5.152 1 45.94 334 GLU A O 1
ATOM 2609 N N . ASN A 1 335 ? -21.406 14.844 4.164 1 48.72 335 ASN A N 1
ATOM 2610 C CA . ASN A 1 335 ? -22.469 15.109 3.213 1 48.72 335 ASN A CA 1
ATOM 2611 C C . ASN A 1 335 ? -23.438 13.938 3.113 1 48.72 335 ASN A C 1
ATOM 2613 O O . ASN A 1 335 ? -23.141 12.93 2.48 1 48.72 335 ASN A O 1
ATOM 2617 N N . GLU A 1 336 ? -24.516 14.188 3.82 1 51.75 336 GLU A N 1
ATOM 2618 C CA . GLU A 1 336 ? -25.531 13.141 3.912 1 51.75 336 GLU A CA 1
ATOM 2619 C C . GLU A 1 336 ? -25.859 12.578 2.537 1 51.75 336 GLU A C 1
ATOM 2621 O O . GLU A 1 336 ? -26.047 11.367 2.383 1 51.75 336 GLU A O 1
ATOM 2626 N N . HIS A 1 337 ? -26.047 13.547 1.6 1 47.19 337 HIS A N 1
ATOM 2627 C CA . HIS A 1 337 ? -26.422 13.086 0.267 1 47.19 337 HIS A CA 1
ATOM 2628 C C . HIS A 1 337 ? -25.328 12.219 -0.343 1 47.19 337 HIS A C 1
ATOM 2630 O O . HIS A 1 337 ? -25.594 11.148 -0.897 1 47.19 337 HIS A O 1
ATOM 2636 N N . ILE A 1 338 ? -24.219 12.695 -0.223 1 60.03 338 ILE A N 1
ATOM 2637 C CA . ILE A 1 338 ? -23.078 11.938 -0.727 1 60.03 338 ILE A CA 1
ATOM 2638 C C . ILE A 1 338 ? -22.969 10.609 0.009 1 60.03 338 ILE A C 1
ATOM 2640 O O . ILE A 1 338 ? -22.688 9.578 -0.6 1 60.03 338 ILE A O 1
ATOM 2644 N N . ASN A 1 339 ? -23.5 10.766 1.146 1 62.06 339 ASN A N 1
ATOM 2645 C CA . ASN A 1 339 ? -23.438 9.555 1.963 1 62.06 339 ASN A CA 1
ATOM 2646 C C . ASN A 1 339 ? -24.438 8.508 1.49 1 62.06 339 ASN A C 1
ATOM 2648 O O . ASN A 1 339 ? -24.125 7.32 1.435 1 62.06 339 ASN A O 1
ATOM 2652 N N . LYS A 1 340 ? -25.578 9.055 1.111 1 63.41 340 LYS A N 1
ATOM 2653 C CA . LYS A 1 340 ? -26.625 8.133 0.667 1 63.41 340 LYS A CA 1
ATOM 2654 C C . LYS A 1 340 ? -26.203 7.406 -0.61 1 63.41 340 LYS A C 1
ATOM 2656 O O . LYS A 1 340 ? -26.391 6.195 -0.737 1 63.41 340 LYS A O 1
ATOM 2661 N N . ILE A 1 341 ? -25.609 8.125 -1.515 1 67.06 341 ILE A N 1
ATOM 2662 C CA . ILE A 1 341 ? -25.25 7.543 -2.801 1 67.06 341 ILE A CA 1
ATOM 2663 C C . ILE A 1 341 ? -24.047 6.602 -2.619 1 67.06 341 ILE A C 1
ATOM 2665 O O . ILE A 1 341 ? -24.047 5.496 -3.166 1 67.06 341 ILE A O 1
ATOM 2669 N N . ARG A 1 342 ? -23.25 6.93 -1.768 1 75.25 342 ARG A N 1
ATOM 2670 C CA . ARG A 1 342 ? -22 6.191 -1.594 1 75.25 342 ARG A CA 1
ATOM 2671 C C . ARG A 1 342 ? -22.203 4.973 -0.701 1 75.25 342 ARG A C 1
ATOM 2673 O O . ARG A 1 342 ? -21.312 4.133 -0.573 1 75.25 342 ARG A O 1
ATOM 2680 N N . SER A 1 343 ? -23.406 4.891 -0.239 1 72.69 343 SER A N 1
ATOM 2681 C CA . SER A 1 343 ? -23.703 3.754 0.632 1 72.69 343 SER A CA 1
ATOM 2682 C C . SER A 1 343 ? -24.109 2.529 -0.176 1 72.69 343 SER A C 1
ATOM 2684 O O . SER A 1 343 ? -24.172 1.419 0.355 1 72.69 343 SER A O 1
ATOM 2686 N N . SER A 1 344 ? -24.312 2.773 -1.43 1 75.56 344 SER A N 1
ATOM 2687 C CA . SER A 1 344 ? -24.766 1.688 -2.291 1 75.56 344 SER A CA 1
ATOM 2688 C C . SER A 1 344 ? -23.594 0.968 -2.947 1 75.56 344 SER A C 1
ATOM 2690 O O . SER A 1 344 ? -22.719 1.605 -3.539 1 75.56 344 SER A O 1
ATOM 2692 N N . LYS A 1 345 ? -23.578 -0.381 -2.797 1 79.81 345 LYS A N 1
ATOM 2693 C CA . LYS A 1 345 ? -22.609 -1.192 -3.512 1 79.81 345 LYS A CA 1
ATOM 2694 C C . LYS A 1 345 ? -22.672 -0.942 -5.016 1 79.81 345 LYS A C 1
ATOM 2696 O O . LYS A 1 345 ? -21.656 -0.96 -5.699 1 79.81 345 LYS A O 1
ATOM 2701 N N . ASP A 1 346 ? -23.875 -0.695 -5.516 1 82.75 346 ASP A N 1
ATOM 2702 C CA . ASP A 1 346 ? -24.078 -0.463 -6.941 1 82.75 346 ASP A CA 1
ATOM 2703 C C . ASP A 1 346 ? -23.312 0.772 -7.41 1 82.75 346 ASP A C 1
ATOM 2705 O O . ASP A 1 346 ? -22.797 0.804 -8.531 1 82.75 346 ASP A O 1
ATOM 2709 N N . TYR A 1 347 ? -23.266 1.772 -6.598 1 84.75 347 TYR A N 1
ATOM 2710 C CA . TYR A 1 347 ? -22.5 2.977 -6.922 1 84.75 347 TYR A CA 1
ATOM 2711 C C . TYR A 1 347 ? -21.047 2.645 -7.199 1 84.75 347 TYR A C 1
ATOM 2713 O O . TYR A 1 347 ? -20.5 3.025 -8.242 1 84.75 347 TYR A O 1
ATOM 2721 N N . TRP A 1 348 ? -20.5 1.869 -6.391 1 83.56 348 TRP A N 1
ATOM 2722 C CA . TRP A 1 348 ? -19.078 1.564 -6.465 1 83.56 348 TRP A CA 1
ATOM 2723 C C . TRP A 1 348 ? -18.781 0.577 -7.59 1 83.56 348 TRP A C 1
ATOM 2725 O O . TRP A 1 348 ? -17.781 0.71 -8.305 1 83.56 348 TRP A O 1
ATOM 2735 N N . MET A 1 349 ? -19.641 -0.38 -7.75 1 84.06 349 MET A N 1
ATOM 2736 C CA . MET A 1 349 ? -19.453 -1.405 -8.773 1 84.06 349 MET A CA 1
ATOM 2737 C C . MET A 1 349 ? -19.531 -0.797 -10.172 1 84.06 349 MET A C 1
ATOM 2739 O O . MET A 1 349 ? -18.906 -1.307 -11.102 1 84.06 349 MET A O 1
ATOM 2743 N N . ASN A 1 350 ? -20.188 0.357 -10.258 1 85.19 350 ASN A N 1
ATOM 2744 C CA . ASN A 1 350 ? -20.391 0.941 -11.578 1 85.19 350 ASN A CA 1
ATOM 2745 C C . ASN A 1 350 ? -19.5 2.164 -11.797 1 85.19 350 ASN A C 1
ATOM 2747 O O . ASN A 1 350 ? -19.453 2.717 -12.898 1 85.19 350 ASN A O 1
ATOM 2751 N N . LEU A 1 351 ? -18.781 2.494 -10.789 1 84.06 351 LEU A N 1
ATOM 2752 C CA . LEU A 1 351 ? -17.922 3.672 -10.859 1 84.06 351 LEU A CA 1
ATOM 2753 C C . LEU A 1 351 ? -16.75 3.439 -11.812 1 84.06 351 LEU A C 1
ATOM 2755 O O . LEU A 1 351 ? -16.109 2.385 -11.773 1 84.06 351 LEU A O 1
ATOM 2759 N N . VAL A 1 352 ? -16.562 4.383 -12.742 1 82.5 352 VAL A N 1
ATOM 2760 C CA . VAL A 1 352 ? -15.352 4.43 -13.555 1 82.5 352 VAL A CA 1
ATOM 2761 C C . VAL A 1 352 ? -14.414 5.512 -13.016 1 82.5 352 VAL A C 1
ATOM 2763 O O . VAL A 1 352 ? -14.656 6.703 -13.227 1 82.5 352 VAL A O 1
ATOM 2766 N N . PRO A 1 353 ? -13.391 5.09 -12.383 1 81.56 353 PRO A N 1
ATOM 2767 C CA . PRO A 1 353 ? -12.516 6.078 -11.742 1 81.56 353 PRO A CA 1
ATOM 2768 C C . PRO A 1 353 ? -11.828 6.988 -12.75 1 81.56 353 PRO A C 1
ATOM 2770 O O . PRO A 1 353 ? -11.438 6.539 -13.836 1 81.56 353 PRO A O 1
ATOM 2773 N N . ARG A 1 354 ? -11.656 8.25 -12.312 1 80 354 ARG A N 1
ATOM 2774 C CA . ARG A 1 354 ? -10.906 9.219 -13.094 1 80 354 ARG A CA 1
ATOM 2775 C C . ARG A 1 354 ? -9.453 9.273 -12.656 1 80 354 ARG A C 1
ATOM 2777 O O . ARG A 1 354 ? -9.117 8.852 -11.547 1 80 354 ARG A O 1
ATOM 2784 N N . SER A 1 355 ? -8.594 9.781 -13.602 1 78.5 355 SER A N 1
ATOM 2785 C CA . SER A 1 355 ? -7.176 9.891 -13.273 1 78.5 355 SER A CA 1
ATOM 2786 C C . SER A 1 355 ? -6.879 11.172 -12.5 1 78.5 355 SER A C 1
ATOM 2788 O O . SER A 1 355 ? -5.863 11.266 -11.805 1 78.5 355 SER A O 1
ATOM 2790 N N . GLY A 1 356 ? -7.754 12.203 -12.633 1 75.31 356 GLY A N 1
ATOM 2791 C CA . GLY A 1 356 ? -7.566 13.477 -11.961 1 75.31 356 GLY A CA 1
ATOM 2792 C C . GLY A 1 356 ? -6.551 14.367 -12.648 1 75.31 356 GLY A C 1
ATOM 2793 O O . GLY A 1 356 ? -6.199 15.43 -12.125 1 75.31 356 GLY A O 1
ATOM 2794 N N . TYR A 1 357 ? -5.969 13.844 -13.789 1 70.62 357 TYR A N 1
ATOM 2795 C CA . TYR A 1 357 ? -5.082 14.719 -14.547 1 70.62 357 TYR A CA 1
ATOM 2796 C C . TYR A 1 357 ? -5.848 15.906 -15.117 1 70.62 357 TYR A C 1
ATOM 2798 O O . TYR A 1 357 ? -7.047 15.812 -15.383 1 70.62 357 TYR A O 1
ATOM 2806 N N . LYS A 1 358 ? -5.289 17.141 -15.141 1 59.94 358 LYS A N 1
ATOM 2807 C CA . LYS A 1 358 ? -5.891 18.312 -15.773 1 59.94 358 LYS A CA 1
ATOM 2808 C C . LYS A 1 358 ? -6.266 18.016 -17.219 1 59.94 358 LYS A C 1
ATOM 2810 O O . LYS A 1 358 ? -5.484 17.406 -17.969 1 59.94 358 LYS A O 1
ATOM 2815 N N . THR A 1 359 ? -7.52 17.656 -17.562 1 48.34 359 THR A N 1
ATOM 2816 C CA . THR A 1 359 ? -7.898 17.438 -18.953 1 48.34 359 THR A CA 1
ATOM 2817 C C . THR A 1 359 ? -7.316 18.516 -19.859 1 48.34 359 THR A C 1
ATOM 2819 O O . THR A 1 359 ? -7.41 19.703 -19.547 1 48.34 359 THR A O 1
ATOM 2822 N N . LEU A 1 360 ? -6.398 18.312 -20.688 1 36.78 360 LEU A N 1
ATOM 2823 C CA . LEU A 1 360 ? -6.203 19.172 -21.844 1 36.78 360 LEU A CA 1
ATOM 2824 C C . LEU A 1 360 ? -7.539 19.531 -22.484 1 36.78 360 LEU A C 1
ATOM 2826 O O . LEU A 1 360 ? -7.582 20 -23.625 1 36.78 360 LEU A O 1
ATOM 2830 N N . ILE A 1 361 ? -8.609 19.375 -22 1 32.94 361 ILE A N 1
ATOM 2831 C CA . ILE A 1 361 ? -9.766 19.75 -22.812 1 32.94 361 ILE A CA 1
ATOM 2832 C C . ILE A 1 361 ? -9.773 21.25 -23.062 1 32.94 361 ILE A C 1
ATOM 2834 O O . ILE A 1 361 ? -10.578 21.75 -23.859 1 32.94 361 ILE A O 1
ATOM 2838 N N . GLU A 1 362 ? -9.203 22.219 -22.375 1 30.78 362 GLU A N 1
ATOM 2839 C CA . GLU A 1 362 ? -9.469 23.578 -22.844 1 30.78 362 GLU A CA 1
ATOM 2840 C C . GLU A 1 362 ? -9.016 23.766 -24.281 1 30.78 362 GLU A C 1
ATOM 2842 O O . GLU A 1 362 ? -9.445 24.703 -24.953 1 30.78 362 GLU A O 1
ATOM 2847 N N . GLU A 1 363 ? -7.898 23.25 -24.875 1 29.09 363 GLU A N 1
ATOM 2848 C CA . GLU A 1 363 ? -7.719 23.906 -26.172 1 29.09 363 GLU A CA 1
ATOM 2849 C C . GLU A 1 363 ? -8.781 23.438 -27.156 1 29.09 363 GLU A C 1
ATOM 2851 O O . GLU A 1 363 ? -8.812 23.906 -28.312 1 29.09 363 GLU A O 1
ATOM 2856 N N . ALA A 1 364 ? -9.477 22.359 -26.984 1 26.94 364 ALA A N 1
ATOM 2857 C CA . ALA A 1 364 ? -10.375 22.156 -28.109 1 26.94 364 ALA A CA 1
ATOM 2858 C C . ALA A 1 364 ? -11.688 22.906 -27.922 1 26.94 364 ALA A C 1
ATOM 2860 O O . ALA A 1 364 ? -12.633 22.734 -28.688 1 26.94 364 ALA A O 1
ATOM 2861 N N . GLY A 1 365 ? -11.992 23.609 -26.812 1 21.14 365 GLY A N 1
ATOM 2862 C CA . GLY A 1 365 ? -12.961 24.625 -27.203 1 21.14 365 GLY A CA 1
ATOM 2863 C C . GLY A 1 365 ? -12.32 25.844 -27.844 1 21.14 365 GLY A C 1
ATOM 2864 O O . GLY A 1 365 ? -11.164 26.172 -27.562 1 21.14 365 GLY A O 1
ATOM 2865 N N . MET B 1 1 ? 19.797 4.23 22.578 1 34.44 1 MET B N 1
ATOM 2866 C CA . MET B 1 1 ? 19.906 5.227 21.531 1 34.44 1 MET B CA 1
ATOM 2867 C C . MET B 1 1 ? 18.922 6.375 21.75 1 34.44 1 MET B C 1
ATOM 2869 O O . MET B 1 1 ? 17.734 6.145 21.969 1 34.44 1 MET B O 1
ATOM 2873 N N . THR B 1 2 ? 19.391 7.531 22.281 1 41.03 2 THR B N 1
ATOM 2874 C CA . THR B 1 2 ? 18.688 8.703 22.781 1 41.03 2 THR B CA 1
ATOM 2875 C C . THR B 1 2 ? 17.828 9.336 21.688 1 41.03 2 THR B C 1
ATOM 2877 O O . THR B 1 2 ? 18.141 9.211 20.5 1 41.03 2 THR B O 1
ATOM 2880 N N . LYS B 1 3 ? 16.531 9.586 22.062 1 52.03 3 LYS B N 1
ATOM 2881 C CA . LYS B 1 3 ? 15.672 10.414 21.219 1 52.03 3 LYS B CA 1
ATOM 2882 C C . LYS B 1 3 ? 16.453 11.562 20.594 1 52.03 3 LYS B C 1
ATOM 2884 O O . LYS B 1 3 ? 17.453 12.023 21.156 1 52.03 3 LYS B O 1
ATOM 2889 N N . ASN B 1 4 ? 16.188 11.852 19.266 1 54.03 4 ASN B N 1
ATOM 2890 C CA . ASN B 1 4 ? 16.781 13.039 18.625 1 54.03 4 ASN B CA 1
ATOM 2891 C C . ASN B 1 4 ? 16.719 14.25 19.547 1 54.03 4 ASN B C 1
ATOM 2893 O O . ASN B 1 4 ? 15.648 14.609 20.047 1 54.03 4 ASN B O 1
ATOM 2897 N N . ASN B 1 5 ? 17.781 14.656 20.109 1 66.12 5 ASN B N 1
ATOM 2898 C CA . ASN B 1 5 ? 17.875 15.734 21.078 1 66.12 5 ASN B CA 1
ATOM 2899 C C . ASN B 1 5 ? 17.734 17.109 20.422 1 66.12 5 ASN B C 1
ATOM 2901 O O . ASN B 1 5 ? 17.719 18.125 21.094 1 66.12 5 ASN B O 1
ATOM 2905 N N . ARG B 1 6 ? 17.438 17.047 19.156 1 74.81 6 ARG B N 1
ATOM 2906 C CA . ARG B 1 6 ? 17.328 18.328 18.469 1 74.81 6 ARG B CA 1
ATOM 2907 C C . ARG B 1 6 ? 15.906 18.875 18.547 1 74.81 6 ARG B C 1
ATOM 2909 O O . ARG B 1 6 ? 14.945 18.094 18.469 1 74.81 6 ARG B O 1
ATOM 2916 N N . LYS B 1 7 ? 15.93 20.156 18.688 1 90.12 7 LYS B N 1
ATOM 2917 C CA . LYS B 1 7 ? 14.633 20.828 18.734 1 90.12 7 LYS B CA 1
ATOM 2918 C C . LYS B 1 7 ? 14.18 21.234 17.328 1 90.12 7 LYS B C 1
ATOM 2920 O O . LYS B 1 7 ? 14.953 21.797 16.562 1 90.12 7 LYS B O 1
ATOM 2925 N N . ILE B 1 8 ? 12.984 20.891 17.016 1 96.44 8 ILE B N 1
ATOM 2926 C CA . ILE B 1 8 ? 12.461 21.047 15.664 1 96.44 8 ILE B CA 1
ATOM 2927 C C . ILE B 1 8 ? 12.539 22.531 15.266 1 96.44 8 ILE B C 1
ATOM 2929 O O . ILE B 1 8 ? 12.852 22.844 14.117 1 96.44 8 ILE B O 1
ATOM 2933 N N . LEU B 1 9 ? 12.32 23.484 16.188 1 96.88 9 LEU B N 1
ATOM 2934 C CA . LEU B 1 9 ? 12.359 24.906 15.859 1 96.88 9 LEU B CA 1
ATOM 2935 C C . LEU B 1 9 ? 13.789 25.359 15.586 1 96.88 9 LEU B C 1
ATOM 2937 O O . LEU B 1 9 ? 14.016 26.234 14.734 1 96.88 9 LEU B O 1
ATOM 2941 N N . ASP B 1 10 ? 14.75 24.781 16.328 1 96.62 10 ASP B N 1
ATOM 2942 C CA . ASP B 1 10 ? 16.156 25.078 16.062 1 96.62 10 ASP B CA 1
ATOM 2943 C C . ASP B 1 10 ? 16.547 24.641 14.664 1 96.62 10 ASP B C 1
ATOM 2945 O O . ASP B 1 10 ? 17.281 25.344 13.969 1 96.62 10 ASP B O 1
ATOM 2949 N N . MET B 1 11 ? 16.078 23.516 14.305 1 95.94 11 MET B N 1
ATOM 2950 C CA . MET B 1 11 ? 16.359 22.984 12.969 1 95.94 11 MET B CA 1
ATOM 2951 C C . MET B 1 11 ? 15.781 23.906 11.891 1 95.94 11 MET B C 1
ATOM 2953 O O . MET B 1 11 ? 16.484 24.266 10.945 1 95.94 11 MET B O 1
ATOM 2957 N N . LEU B 1 12 ? 14.578 24.266 12.086 1 97.19 12 LEU B N 1
ATOM 2958 C CA . LEU B 1 12 ? 13.898 25.109 11.109 1 97.19 12 LEU B CA 1
ATOM 2959 C C . LEU B 1 12 ? 14.539 26.5 11.062 1 97.19 12 LEU B C 1
ATOM 2961 O O . LEU B 1 12 ? 14.68 27.094 9.992 1 97.19 12 LEU B O 1
ATOM 2965 N N . ASP B 1 13 ? 14.898 27.016 12.195 1 96.19 13 ASP B N 1
ATOM 2966 C CA . ASP B 1 13 ? 15.57 28.312 12.273 1 96.19 13 ASP B CA 1
ATOM 2967 C C . ASP B 1 13 ? 16.906 28.281 11.516 1 96.19 13 ASP B C 1
ATOM 2969 O O . ASP B 1 13 ? 17.328 29.297 10.953 1 96.19 13 ASP B O 1
ATOM 2973 N N . ALA B 1 14 ? 17.516 27.172 11.523 1 94.94 14 ALA B N 1
ATOM 2974 C CA . ALA B 1 14 ? 18.797 27.016 10.844 1 94.94 14 ALA B CA 1
ATOM 2975 C C . ALA B 1 14 ? 18.594 26.781 9.344 1 94.94 14 ALA B C 1
ATOM 2977 O O . ALA B 1 14 ? 19.562 26.656 8.602 1 94.94 14 ALA B O 1
ATOM 2978 N N . GLY B 1 15 ? 17.406 26.703 8.93 1 94 15 GLY B N 1
ATOM 2979 C CA . GLY B 1 15 ? 17.094 26.547 7.516 1 94 15 GLY B CA 1
ATOM 2980 C C . GLY B 1 15 ? 17.078 25.094 7.074 1 94 15 GLY B C 1
ATOM 2981 O O . GLY B 1 15 ? 17.031 24.812 5.875 1 94 15 GLY B O 1
ATOM 2982 N N . GLU B 1 16 ? 17.047 24.234 8.016 1 95.38 16 GLU B N 1
ATOM 2983 C CA . GLU B 1 16 ? 17.016 22.828 7.68 1 95.38 16 GLU B CA 1
ATOM 2984 C C . GLU B 1 16 ? 15.641 22.406 7.168 1 95.38 16 GLU B C 1
ATOM 2986 O O . GLU B 1 16 ? 14.633 23 7.527 1 95.38 16 GLU B O 1
ATOM 2991 N N . CYS B 1 17 ? 15.68 21.406 6.289 1 96.75 17 CYS B N 1
ATOM 2992 C CA . CYS B 1 17 ? 14.445 20.828 5.77 1 96.75 17 CYS B CA 1
ATOM 2993 C C . CYS B 1 17 ? 14.039 19.594 6.582 1 96.75 17 CYS B C 1
ATOM 2995 O O . CYS B 1 17 ? 14.844 18.703 6.809 1 96.75 17 CYS B O 1
ATOM 2997 N N . ILE B 1 18 ? 12.828 19.625 7.062 1 97.81 18 ILE B N 1
ATOM 2998 C CA . ILE B 1 18 ? 12.266 18.516 7.82 1 97.81 18 ILE B CA 1
ATOM 2999 C C . ILE B 1 18 ? 11.32 17.703 6.934 1 97.81 18 ILE B C 1
ATOM 3001 O O . ILE B 1 18 ? 10.391 18.266 6.336 1 97.81 18 ILE B O 1
ATOM 3005 N N . ILE B 1 19 ? 11.562 16.375 6.797 1 98.56 19 ILE B N 1
ATOM 3006 C CA . ILE B 1 19 ? 10.672 15.484 6.07 1 98.56 19 ILE B CA 1
ATOM 3007 C C . ILE B 1 19 ? 9.641 14.891 7.031 1 98.56 19 ILE B C 1
ATOM 3009 O O . ILE B 1 19 ? 10.008 14.203 7.984 1 98.56 19 ILE B O 1
ATOM 3013 N N . GLY B 1 20 ? 8.383 15.195 6.801 1 98.62 20 GLY B N 1
ATOM 3014 C CA . GLY B 1 20 ? 7.301 14.594 7.562 1 98.62 20 GLY B CA 1
ATOM 3015 C C . GLY B 1 20 ? 6.957 13.195 7.098 1 98.62 20 GLY B C 1
ATOM 3016 O O . GLY B 1 20 ? 7.402 12.758 6.035 1 98.62 20 GLY B O 1
ATOM 3017 N N . ASP B 1 21 ? 6.227 12.484 7.945 1 98.5 21 ASP B N 1
ATOM 3018 C CA . ASP B 1 21 ? 5.734 11.172 7.535 1 98.5 21 ASP B CA 1
ATOM 3019 C C . ASP B 1 21 ? 4.547 11.297 6.586 1 98.5 21 ASP B C 1
ATOM 3021 O O . ASP B 1 21 ? 4.312 12.367 6.016 1 98.5 21 ASP B O 1
ATOM 3025 N N . GLY B 1 22 ? 3.895 10.164 6.227 1 97.69 22 GLY B N 1
ATOM 3026 C CA . GLY B 1 22 ? 2.787 10.125 5.285 1 97.69 22 GLY B CA 1
ATOM 3027 C C . GLY B 1 22 ? 1.46 9.789 5.941 1 97.69 22 GLY B C 1
ATOM 3028 O O . GLY B 1 22 ? 1.225 10.148 7.094 1 97.69 22 GLY B O 1
ATOM 3029 N N . GLY B 1 23 ? 0.582 9.297 5.145 1 97.06 23 GLY B N 1
ATOM 3030 C CA . GLY B 1 23 ? -0.747 8.969 5.637 1 97.06 23 GLY B CA 1
ATOM 3031 C C . GLY B 1 23 ? -0.823 7.586 6.258 1 97.06 23 GLY B C 1
ATOM 3032 O O . GLY B 1 23 ? -0.482 6.59 5.617 1 97.06 23 GLY B O 1
ATOM 3033 N N . TYR B 1 24 ? -1.362 7.496 7.461 1 97 24 TYR B N 1
ATOM 3034 C CA . TYR B 1 24 ? -1.5 6.227 8.164 1 97 24 TYR B CA 1
ATOM 3035 C C . TYR B 1 24 ? -2.844 5.578 7.863 1 97 24 TYR B C 1
ATOM 3037 O O . TYR B 1 24 ? -2.938 4.352 7.746 1 97 24 TYR B O 1
ATOM 3045 N N . THR B 1 25 ? -3.834 6.414 7.715 1 93.62 25 THR B N 1
ATOM 3046 C CA . THR B 1 25 ? -5.207 5.926 7.656 1 93.62 25 THR B CA 1
ATOM 3047 C C . THR B 1 25 ? -5.398 4.98 6.473 1 93.62 25 THR B C 1
ATOM 3049 O O . THR B 1 25 ? -5.793 3.828 6.652 1 93.62 25 THR B O 1
ATOM 3052 N N . TYR B 1 26 ? -5.059 5.414 5.281 1 93.31 26 TYR B N 1
ATOM 3053 C CA . TYR B 1 26 ? -5.262 4.582 4.102 1 93.31 26 TYR B CA 1
ATOM 3054 C C . TYR B 1 26 ? -4.242 3.449 4.051 1 93.31 26 TYR B C 1
ATOM 3056 O O . TYR B 1 26 ? -4.547 2.354 3.574 1 93.31 26 TYR B O 1
ATOM 3064 N N . ALA B 1 27 ? -3.041 3.738 4.527 1 94.62 27 ALA B N 1
ATOM 3065 C CA . ALA B 1 27 ? -2.027 2.688 4.562 1 94.62 27 ALA B CA 1
ATOM 3066 C C . ALA B 1 27 ? -2.486 1.512 5.422 1 94.62 27 ALA B C 1
ATOM 3068 O O . ALA B 1 27 ? -2.387 0.356 5.004 1 94.62 27 ALA B O 1
ATOM 3069 N N . LEU B 1 28 ? -3.027 1.786 6.582 1 95.19 28 LEU B N 1
ATOM 3070 C CA . LEU B 1 28 ? -3.473 0.745 7.504 1 95.19 28 LEU B CA 1
ATOM 3071 C C . LEU B 1 28 ? -4.789 0.135 7.035 1 95.19 28 LEU B C 1
ATOM 3073 O O . LEU B 1 28 ? -5.031 -1.058 7.23 1 95.19 28 LEU B O 1
ATOM 3077 N N . GLU B 1 29 ? -5.633 0.977 6.43 1 92.69 29 GLU B N 1
ATOM 3078 C CA . GLU B 1 29 ? -6.883 0.459 5.879 1 92.69 29 GLU B CA 1
ATOM 3079 C C . GLU B 1 29 ? -6.617 -0.571 4.785 1 92.69 29 GLU B C 1
ATOM 3081 O O . GLU B 1 29 ? -7.227 -1.645 4.777 1 92.69 29 GLU B O 1
ATOM 3086 N N . ARG B 1 30 ? -5.711 -0.296 3.883 1 92.56 30 ARG B N 1
ATOM 3087 C CA . ARG B 1 30 ? -5.41 -1.181 2.76 1 92.56 30 ARG B CA 1
ATOM 3088 C C . ARG B 1 30 ? -4.762 -2.473 3.24 1 92.56 30 ARG B C 1
ATOM 3090 O O . ARG B 1 30 ? -4.879 -3.514 2.59 1 92.56 30 ARG B O 1
ATOM 3097 N N . ARG B 1 31 ? -4.152 -2.406 4.383 1 94.12 31 ARG B N 1
ATOM 3098 C CA . ARG B 1 31 ? -3.529 -3.59 4.969 1 94.12 31 ARG B CA 1
ATOM 3099 C C . ARG B 1 31 ? -4.535 -4.383 5.797 1 94.12 31 ARG B C 1
ATOM 3101 O O . ARG B 1 31 ? -4.238 -5.488 6.25 1 94.12 31 ARG B O 1
ATOM 3108 N N . GLY B 1 32 ? -5.684 -3.764 6.086 1 90.88 32 GLY B N 1
ATOM 3109 C CA . GLY B 1 32 ? -6.762 -4.512 6.719 1 90.88 32 GLY B CA 1
ATOM 3110 C C . GLY B 1 32 ? -6.988 -4.121 8.164 1 90.88 32 GLY B C 1
ATOM 3111 O O . GLY B 1 32 ? -7.723 -4.797 8.891 1 90.88 32 GLY B O 1
ATOM 3112 N N . TYR B 1 33 ? -6.484 -2.957 8.625 1 92.69 33 TYR B N 1
ATOM 3113 C CA . TYR B 1 33 ? -6.465 -2.697 10.062 1 92.69 33 TYR B CA 1
ATOM 3114 C C . TYR B 1 33 ? -7.387 -1.537 10.422 1 92.69 33 TYR B C 1
ATOM 3116 O O . TYR B 1 33 ? -7.484 -1.15 11.586 1 92.69 33 TYR B O 1
ATOM 3124 N N . MET B 1 34 ? -8.008 -0.995 9.391 1 86.62 34 MET B N 1
ATOM 3125 C CA . MET B 1 34 ? -8.891 0.145 9.625 1 86.62 34 MET B CA 1
ATOM 3126 C C . MET B 1 34 ? -10.211 -0.032 8.883 1 86.62 34 MET B C 1
ATOM 3128 O O . MET B 1 34 ? -10.234 -0.56 7.766 1 86.62 34 MET B O 1
ATOM 3132 N N . THR B 1 35 ? -11.219 0.441 9.555 1 78 35 THR B N 1
ATOM 3133 C CA . THR B 1 35 ? -12.539 0.451 8.938 1 78 35 THR B CA 1
ATOM 3134 C C . THR B 1 35 ? -12.789 1.771 8.219 1 78 35 THR B C 1
ATOM 3136 O O . THR B 1 35 ? -12.805 2.834 8.844 1 78 35 THR B O 1
ATOM 3139 N N . PRO B 1 36 ? -13.039 1.662 6.969 1 77.44 36 PRO B N 1
ATOM 3140 C CA . PRO B 1 36 ? -13.328 2.91 6.258 1 77.44 36 PRO B CA 1
ATOM 3141 C C . PRO B 1 36 ? -14.57 3.617 6.785 1 77.44 36 PRO B C 1
ATOM 3143 O O . PRO B 1 36 ? -15.57 2.963 7.098 1 77.44 36 PRO B O 1
ATOM 3146 N N . GLY B 1 37 ? -14.508 4.98 6.844 1 74.62 37 GLY B N 1
ATOM 3147 C CA . GLY B 1 37 ? -15.648 5.754 7.297 1 74.62 37 GLY B CA 1
ATOM 3148 C C . GLY B 1 37 ? -15.438 6.391 8.656 1 74.62 37 GLY B C 1
ATOM 3149 O O . GLY B 1 37 ? -15.406 7.617 8.781 1 74.62 37 GLY B O 1
ATOM 3150 N N . GLU B 1 38 ? -15.164 5.566 9.656 1 75.12 38 GLU B N 1
ATOM 3151 C CA . GLU B 1 38 ? -14.961 6.102 10.992 1 75.12 38 GLU B CA 1
ATOM 3152 C C . GLU B 1 38 ? -13.562 6.699 11.141 1 75.12 38 GLU B C 1
ATOM 3154 O O . GLU B 1 38 ? -13.391 7.766 11.734 1 75.12 38 GLU B O 1
ATOM 3159 N N . TRP B 1 39 ? -12.648 6.059 10.578 1 87.62 39 TRP B N 1
ATOM 3160 C CA . TRP B 1 39 ? -11.25 6.465 10.539 1 87.62 39 TRP B CA 1
ATOM 3161 C C . TRP B 1 39 ? -10.734 6.773 11.945 1 87.62 39 TRP B C 1
ATOM 3163 O O . TRP B 1 39 ? -10.055 7.781 12.156 1 87.62 39 TRP B O 1
ATOM 3173 N N . THR B 1 40 ? -11.258 6.008 12.953 1 89.94 40 THR B N 1
ATOM 3174 C CA . THR B 1 40 ? -10.75 6.105 14.312 1 89.94 40 THR B CA 1
ATOM 3175 C C . THR B 1 40 ? -9.594 5.137 14.539 1 89.94 40 THR B C 1
ATOM 3177 O O . THR B 1 40 ? -9.547 4.07 13.922 1 89.94 40 THR B O 1
ATOM 3180 N N . PRO B 1 41 ? -8.68 5.547 15.391 1 95.25 41 PRO B N 1
ATOM 3181 C CA . PRO B 1 41 ? -7.395 4.836 15.461 1 95.25 41 PRO B CA 1
ATOM 3182 C C . PRO B 1 41 ? -7.414 3.688 16.469 1 95.25 41 PRO B C 1
ATOM 3184 O O . PRO B 1 41 ? -6.438 3.48 17.188 1 95.25 41 PRO B O 1
ATOM 3187 N N . GLU B 1 42 ? -8.445 2.895 16.594 1 92.88 42 GLU B N 1
ATOM 3188 C CA . GLU B 1 42 ? -8.523 1.823 17.578 1 92.88 42 GLU B CA 1
ATOM 3189 C C . GLU B 1 42 ? -7.516 0.72 17.281 1 92.88 42 GLU B C 1
ATOM 3191 O O . GLU B 1 42 ? -7.207 -0.098 18.156 1 92.88 42 GLU B O 1
ATOM 3196 N N . CYS B 1 43 ? -6.957 0.719 16.062 1 94.88 43 CYS B N 1
ATOM 3197 C CA . CYS B 1 43 ? -6.008 -0.323 15.68 1 94.88 43 CYS B CA 1
ATOM 3198 C C . CYS B 1 43 ? -4.715 -0.197 16.484 1 94.88 43 CYS B C 1
ATOM 3200 O O . CYS B 1 43 ? -3.936 -1.148 16.562 1 94.88 43 CYS B O 1
ATOM 3202 N N . VAL B 1 44 ? -4.457 0.954 17.141 1 97.94 44 VAL B N 1
ATOM 3203 C CA . VAL B 1 44 ? -3.271 1.122 17.969 1 97.94 44 VAL B CA 1
ATOM 3204 C C . VAL B 1 44 ? -3.33 0.162 19.156 1 97.94 44 VAL B C 1
ATOM 3206 O O . VAL B 1 44 ? -2.293 -0.239 19.688 1 97.94 44 VAL B O 1
ATOM 3209 N N . ILE B 1 45 ? -4.566 -0.185 19.547 1 96.88 45 ILE B N 1
ATOM 3210 C CA . ILE B 1 45 ? -4.75 -1.138 20.641 1 96.88 45 ILE B CA 1
ATOM 3211 C C . ILE B 1 45 ? -4.941 -2.543 20.062 1 96.88 45 ILE B C 1
ATOM 3213 O O . ILE B 1 45 ? -4.379 -3.51 20.578 1 96.88 45 ILE B O 1
ATOM 3217 N N . GLU B 1 46 ? -5.688 -2.711 18.969 1 94.56 46 GLU B N 1
ATOM 3218 C CA . GLU B 1 46 ? -6.07 -4.004 18.422 1 94.56 46 GLU B CA 1
ATOM 3219 C C . GLU B 1 46 ? -4.902 -4.656 17.688 1 94.56 46 GLU B C 1
ATOM 3221 O O . GLU B 1 46 ? -4.727 -5.875 17.75 1 94.56 46 GLU B O 1
ATOM 3226 N N . TYR B 1 47 ? -4.16 -3.842 17 1 96.19 47 TYR B N 1
ATOM 3227 C CA . TYR B 1 47 ? -3.08 -4.336 16.156 1 96.19 47 TYR B CA 1
ATOM 3228 C C . TYR B 1 47 ? -1.83 -3.479 16.312 1 96.19 47 TYR B C 1
ATOM 3230 O O . TYR B 1 47 ? -1.312 -2.941 15.328 1 96.19 47 TYR B O 1
ATOM 3238 N N . PRO B 1 48 ? -1.259 -3.377 17.516 1 97.94 48 PRO B N 1
ATOM 3239 C CA . PRO B 1 48 ? -0.121 -2.488 17.766 1 97.94 48 PRO B CA 1
ATOM 3240 C C . PRO B 1 48 ? 1.082 -2.809 16.875 1 97.94 48 PRO B C 1
ATOM 3242 O O . PRO B 1 48 ? 1.827 -1.903 16.5 1 97.94 48 PRO B O 1
ATOM 3245 N N . GLU B 1 49 ? 1.247 -4.109 16.484 1 97.12 49 GLU B N 1
ATOM 3246 C CA . GLU B 1 49 ? 2.393 -4.496 15.672 1 97.12 49 GLU B CA 1
ATOM 3247 C C . GLU B 1 49 ? 2.301 -3.889 14.273 1 97.12 49 GLU B C 1
ATOM 3249 O O . GLU B 1 49 ? 3.309 -3.455 13.711 1 97.12 49 GLU B O 1
ATOM 3254 N N . ALA B 1 50 ? 1.071 -3.902 13.75 1 97.31 50 ALA B N 1
ATOM 3255 C CA . ALA B 1 50 ? 0.865 -3.312 12.43 1 97.31 50 ALA B CA 1
ATOM 3256 C C . ALA B 1 50 ? 1.157 -1.814 12.445 1 97.31 50 ALA B C 1
ATOM 3258 O O . ALA B 1 50 ? 1.761 -1.284 11.508 1 97.31 50 ALA B O 1
ATOM 3259 N N . VAL B 1 51 ? 0.741 -1.098 13.492 1 98.31 51 VAL B N 1
ATOM 3260 C CA . VAL B 1 51 ? 0.965 0.339 13.617 1 98.31 51 VAL B CA 1
ATOM 3261 C C . VAL B 1 51 ? 2.457 0.617 13.789 1 98.31 51 VAL B C 1
ATOM 3263 O O . VAL B 1 51 ? 3.004 1.515 13.141 1 98.31 51 VAL B O 1
ATOM 3266 N N . SER B 1 52 ? 3.135 -0.186 14.633 1 98.56 52 SER B N 1
ATOM 3267 C CA . SER B 1 52 ? 4.574 -0.041 14.828 1 98.56 52 SER B CA 1
ATOM 3268 C C . SER B 1 52 ? 5.328 -0.237 13.516 1 98.56 52 SER B C 1
ATOM 3270 O O . SER B 1 52 ? 6.285 0.486 13.227 1 98.56 52 SER B O 1
ATOM 3272 N N . GLN B 1 53 ? 4.895 -1.236 12.789 1 97.88 53 GLN B N 1
ATOM 3273 C CA . GLN B 1 53 ? 5.535 -1.487 11.5 1 97.88 53 GLN B CA 1
ATOM 3274 C C . GLN B 1 53 ? 5.332 -0.313 10.547 1 97.88 53 GLN B C 1
ATOM 3276 O O . GLN B 1 53 ? 6.238 0.039 9.789 1 97.88 53 GLN B O 1
ATOM 3281 N N . CYS B 1 54 ? 4.156 0.235 10.547 1 97.88 54 CYS B N 1
ATOM 3282 C CA . CYS B 1 54 ? 3.887 1.391 9.695 1 97.88 54 CYS B CA 1
ATOM 3283 C C . CYS B 1 54 ? 4.793 2.561 10.062 1 97.88 54 CYS B C 1
ATOM 3285 O O . CYS B 1 54 ? 5.352 3.219 9.18 1 97.88 54 CYS B O 1
ATOM 3287 N N . HIS B 1 55 ? 4.945 2.875 11.398 1 98.75 55 HIS B N 1
ATOM 3288 C CA . HIS B 1 55 ? 5.902 3.885 11.844 1 98.75 55 HIS B CA 1
ATOM 3289 C C . HIS B 1 55 ? 7.305 3.576 11.328 1 98.75 55 HIS B C 1
ATOM 3291 O O . HIS B 1 55 ? 8.008 4.473 10.859 1 98.75 55 HIS B O 1
ATOM 3297 N N . THR B 1 56 ? 7.684 2.318 11.422 1 98.5 56 THR B N 1
ATOM 3298 C CA . THR B 1 56 ? 9.016 1.887 11.016 1 98.5 56 THR B CA 1
ATOM 3299 C C . THR B 1 56 ? 9.227 2.105 9.523 1 98.5 56 THR B C 1
ATOM 3301 O O . THR B 1 56 ? 10.297 2.539 9.094 1 98.5 56 THR B O 1
ATOM 3304 N N . ASP B 1 57 ? 8.188 1.766 8.727 1 97.75 57 ASP B N 1
ATOM 3305 C CA . ASP B 1 57 ? 8.266 1.979 7.285 1 97.75 57 ASP B CA 1
ATOM 3306 C C . ASP B 1 57 ? 8.609 3.434 6.965 1 97.75 57 ASP B C 1
ATOM 3308 O O . ASP B 1 57 ? 9.5 3.703 6.156 1 97.75 57 ASP B O 1
ATOM 3312 N N . TYR B 1 58 ? 7.898 4.371 7.617 1 98.38 58 TYR B N 1
ATOM 3313 C CA . TYR B 1 58 ? 8.125 5.789 7.359 1 98.38 58 TYR B CA 1
ATOM 3314 C C . TYR B 1 58 ? 9.508 6.215 7.852 1 98.38 58 TYR B C 1
ATOM 3316 O O . TYR B 1 58 ? 10.195 6.992 7.188 1 98.38 58 TYR B O 1
ATOM 3324 N N . ALA B 1 59 ? 9.922 5.699 9.016 1 98 59 ALA B N 1
ATOM 3325 C CA . ALA B 1 59 ? 11.234 6.035 9.57 1 98 59 ALA B CA 1
ATOM 3326 C C . ALA B 1 59 ? 12.352 5.617 8.625 1 98 59 ALA B C 1
ATOM 3328 O O . ALA B 1 59 ? 13.25 6.41 8.328 1 98 59 ALA B O 1
ATOM 3329 N N . LEU B 1 60 ? 12.258 4.441 8.094 1 96.81 60 LEU B N 1
ATOM 3330 C CA . LEU B 1 60 ? 13.305 3.891 7.246 1 96.81 60 LEU B CA 1
ATOM 3331 C C . LEU B 1 60 ? 13.289 4.539 5.867 1 96.81 60 LEU B C 1
ATOM 3333 O O . LEU B 1 60 ? 14.289 4.516 5.152 1 96.81 60 LEU B O 1
ATOM 3337 N N . CYS B 1 61 ? 12.148 5.141 5.539 1 96.06 61 CYS B N 1
ATOM 3338 C CA . CYS B 1 61 ? 12.016 5.773 4.23 1 96.06 61 CYS B CA 1
ATOM 3339 C C . CYS B 1 61 ? 12.336 7.262 4.309 1 96.06 61 CYS B C 1
ATOM 3341 O O . CYS B 1 61 ? 12.172 7.988 3.33 1 96.06 61 CYS B O 1
ATOM 3343 N N . GLY B 1 62 ? 12.766 7.746 5.438 1 96.44 62 GLY B N 1
ATOM 3344 C CA . GLY B 1 62 ? 13.422 9.047 5.453 1 96.44 62 GLY B CA 1
ATOM 3345 C C . GLY B 1 62 ? 12.656 10.094 6.23 1 96.44 62 GLY B C 1
ATOM 3346 O O . GLY B 1 62 ? 13.078 11.25 6.316 1 96.44 62 GLY B O 1
ATOM 3347 N N . ALA B 1 63 ? 11.516 9.758 6.84 1 98 63 ALA B N 1
ATOM 3348 C CA . ALA B 1 63 ? 10.812 10.719 7.688 1 98 63 ALA B CA 1
ATOM 3349 C C . ALA B 1 63 ? 11.688 11.156 8.859 1 98 63 ALA B C 1
ATOM 3351 O O . ALA B 1 63 ? 12.375 10.328 9.469 1 98 63 ALA B O 1
ATOM 3352 N N . ASP B 1 64 ? 11.672 12.43 9.141 1 97.69 64 ASP B N 1
ATOM 3353 C CA . ASP B 1 64 ? 12.414 12.969 10.273 1 97.69 64 ASP B CA 1
ATOM 3354 C C . ASP B 1 64 ? 11.547 13.008 11.531 1 97.69 64 ASP B C 1
ATOM 3356 O O . ASP B 1 64 ? 12.062 13.039 12.648 1 97.69 64 ASP B O 1
ATOM 3360 N N . ILE B 1 65 ? 10.297 13.047 11.359 1 98.44 65 ILE B N 1
ATOM 3361 C CA . ILE B 1 65 ? 9.32 13.109 12.438 1 98.44 65 ILE B CA 1
ATOM 3362 C C . ILE B 1 65 ? 8.203 12.102 12.188 1 98.44 65 ILE B C 1
ATOM 3364 O O . ILE B 1 65 ? 7.75 11.945 11.047 1 98.44 65 ILE B O 1
ATOM 3368 N N . LEU B 1 66 ? 7.809 11.352 13.164 1 98.69 66 LEU B N 1
ATOM 3369 C CA . LEU B 1 66 ? 6.699 10.398 13.133 1 98.69 66 LEU B CA 1
ATOM 3370 C C . LEU B 1 66 ? 5.543 10.883 14 1 98.69 66 LEU B C 1
ATOM 3372 O O . LEU B 1 66 ? 5.727 11.172 15.18 1 98.69 66 LEU B O 1
ATOM 3376 N N . GLN B 1 67 ? 4.41 10.961 13.414 1 98.56 67 GLN B N 1
ATOM 3377 C CA . GLN B 1 67 ? 3.223 11.359 14.164 1 98.56 67 GLN B CA 1
ATOM 3378 C C . GLN B 1 67 ? 2.559 10.164 14.828 1 98.56 67 GLN B C 1
ATOM 3380 O O . GLN B 1 67 ? 2.408 9.109 14.211 1 98.56 67 GLN B O 1
ATOM 3385 N N . ALA B 1 68 ? 2.219 10.336 16.109 1 98.75 68 ALA B N 1
ATOM 3386 C CA . ALA B 1 68 ? 1.42 9.289 16.75 1 98.75 68 ALA B CA 1
ATOM 3387 C C . ALA B 1 68 ? 0.122 9.047 15.977 1 98.75 68 ALA B C 1
ATOM 3389 O O . ALA B 1 68 ? -0.561 10 15.586 1 98.75 68 ALA B O 1
ATOM 3390 N N . TYR B 1 69 ? -0.165 7.801 15.742 1 98.31 69 TYR B N 1
ATOM 3391 C CA . TYR B 1 69 ? -1.399 7.527 15.016 1 98.31 69 TYR B CA 1
ATOM 3392 C C . TYR B 1 69 ? -2.6 7.539 15.953 1 98.31 69 TYR B C 1
ATOM 3394 O O . TYR B 1 69 ? -3.182 6.488 16.234 1 98.31 69 TYR B O 1
ATOM 3402 N N . VAL B 1 70 ? -3.047 8.734 16.312 1 97.81 70 VAL B N 1
ATOM 3403 C CA . VAL B 1 70 ? -4.148 8.844 17.266 1 97.81 70 VAL B CA 1
ATOM 3404 C C . VAL B 1 70 ? -5.07 9.992 16.859 1 97.81 70 VAL B C 1
ATOM 3406 O O . VAL B 1 70 ? -5.953 10.391 17.609 1 97.81 70 VAL B O 1
ATOM 3409 N N . PHE B 1 71 ? -4.84 10.5 15.617 1 94.75 71 PHE B N 1
ATOM 3410 C CA . PHE B 1 71 ? -5.777 11.5 15.125 1 94.75 71 PHE B CA 1
ATOM 3411 C C . PHE B 1 71 ? -7.203 10.969 15.164 1 94.75 71 PHE B C 1
ATOM 3413 O O . PH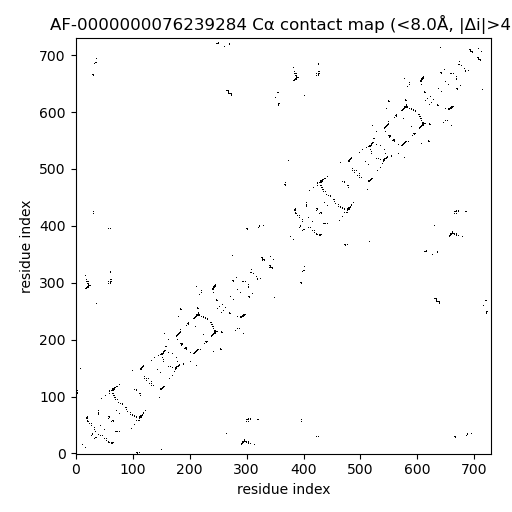E B 1 71 ? -7.449 9.805 14.844 1 94.75 71 PHE B O 1
ATOM 3420 N N . ASN B 1 72 ? -8.156 11.711 15.578 1 93.12 72 ASN B N 1
ATOM 3421 C CA . ASN B 1 72 ? -9.555 11.359 15.812 1 93.12 72 ASN B CA 1
ATOM 3422 C C . ASN B 1 72 ? -9.719 10.523 17.078 1 93.12 72 ASN B C 1
ATOM 3424 O O . ASN B 1 72 ? -10.742 9.859 17.266 1 93.12 72 ASN B O 1
ATOM 3428 N N . GLY B 1 73 ? -8.734 10.57 17.969 1 94.69 73 GLY B N 1
ATOM 3429 C CA . GLY B 1 73 ? -8.758 9.766 19.188 1 94.69 73 GLY B CA 1
ATOM 3430 C C . GLY B 1 73 ? -9.391 10.477 20.359 1 94.69 73 GLY B C 1
ATOM 3431 O O . GLY B 1 73 ? -8.891 10.391 21.484 1 94.69 73 GLY B O 1
ATOM 3432 N N . THR B 1 74 ? -10.398 11.258 20.109 1 94.25 74 THR B N 1
ATOM 3433 C CA . THR B 1 74 ? -11.164 11.859 21.188 1 94.25 74 THR B CA 1
ATOM 3434 C C . THR B 1 74 ? -12.344 10.977 21.578 1 94.25 74 THR B C 1
ATOM 3436 O O . THR B 1 74 ? -12.789 10.141 20.781 1 94.25 74 THR B O 1
ATOM 3439 N N . ASP B 1 75 ? -12.844 11.188 22.797 1 93.12 75 ASP B N 1
ATOM 3440 C CA . ASP B 1 75 ? -13.953 10.359 23.25 1 93.12 75 ASP B CA 1
ATOM 3441 C C . ASP B 1 75 ? -15.141 10.461 22.312 1 93.12 75 ASP B C 1
ATOM 3443 O O . ASP B 1 75 ? -15.766 9.445 21.984 1 93.12 75 ASP B O 1
ATOM 3447 N N . ASP B 1 76 ? -15.406 11.633 21.875 1 90.06 76 ASP B N 1
ATOM 3448 C CA . ASP B 1 76 ? -16.562 11.836 21.016 1 90.06 76 ASP B CA 1
ATOM 3449 C C . ASP B 1 76 ? -16.359 11.156 19.656 1 90.06 76 ASP B C 1
ATOM 3451 O O . ASP B 1 76 ? -17.281 10.516 19.141 1 90.06 76 ASP B O 1
ATOM 3455 N N . ASN B 1 77 ? -15.211 11.305 19.094 1 90.19 77 ASN B N 1
ATOM 3456 C CA . ASN B 1 77 ? -14.953 10.719 17.781 1 90.19 77 ASN B CA 1
ATOM 3457 C C . ASN B 1 77 ? -14.914 9.195 17.844 1 90.19 77 ASN B C 1
ATOM 3459 O O . ASN B 1 77 ? -15.5 8.516 17 1 90.19 77 ASN B O 1
ATOM 3463 N N . LEU B 1 78 ? -14.266 8.664 18.828 1 92.38 78 LEU B N 1
ATOM 3464 C CA . LEU B 1 78 ? -14.094 7.227 18.984 1 92.38 78 LEU B CA 1
ATOM 3465 C C . LEU B 1 78 ? -15.445 6.535 19.172 1 92.38 78 LEU B C 1
ATOM 3467 O O . LEU B 1 78 ? -15.641 5.418 18.703 1 92.38 78 LEU B O 1
ATOM 3471 N N . ASN B 1 79 ? -16.344 7.227 19.797 1 91.75 79 ASN B N 1
ATOM 3472 C CA . ASN B 1 79 ? -17.547 6.539 20.266 1 91.75 79 ASN B CA 1
ATOM 3473 C C . ASN B 1 79 ? -18.781 7.02 19.516 1 91.75 79 ASN B C 1
ATOM 3475 O O . ASN B 1 79 ? -19.906 6.625 19.828 1 91.75 79 ASN B O 1
ATOM 3479 N N . PHE B 1 80 ? -18.547 7.875 18.562 1 86.81 80 PHE B N 1
ATOM 3480 C CA . PHE B 1 80 ? -19.688 8.414 17.812 1 86.81 80 PHE B CA 1
ATOM 3481 C C . PHE B 1 80 ? -20.5 7.297 17.188 1 86.81 80 PHE B C 1
ATOM 3483 O O . PHE B 1 80 ? -21.703 7.195 17.422 1 86.81 80 PHE B O 1
ATOM 3490 N N . ALA B 1 81 ? -19.906 6.434 16.422 1 81.62 81 ALA B N 1
ATOM 3491 C CA . ALA B 1 81 ? -20.594 5.32 15.758 1 81.62 81 ALA B CA 1
ATOM 3492 C C . ALA B 1 81 ? -20.922 4.215 16.766 1 81.62 81 ALA B C 1
ATOM 3494 O O . ALA B 1 81 ? -21.969 3.564 16.656 1 81.62 81 ALA B O 1
ATOM 3495 N N . ARG B 1 82 ? -20.031 4.066 17.688 1 87.06 82 ARG B N 1
ATOM 3496 C CA . ARG B 1 82 ? -20.188 2.988 18.656 1 87.06 82 ARG B CA 1
ATOM 3497 C C . ARG B 1 82 ? -21.422 3.195 19.531 1 87.06 82 ARG B C 1
ATOM 3499 O O . ARG B 1 82 ? -22.078 2.23 19.922 1 87.06 82 ARG B O 1
ATOM 3506 N N . ARG B 1 83 ? -21.734 4.371 19.859 1 88.81 83 ARG B N 1
ATOM 3507 C CA . ARG B 1 83 ? -22.938 4.676 20.625 1 88.81 83 ARG B CA 1
ATOM 3508 C C . ARG B 1 83 ? -24.188 4.277 19.859 1 88.81 83 ARG B C 1
ATOM 3510 O O . ARG B 1 83 ? -25.188 3.873 20.469 1 88.81 83 ARG B O 1
ATOM 3517 N N . LYS B 1 84 ? -24.141 4.371 18.594 1 85.62 84 LYS B N 1
ATOM 3518 C CA . LYS B 1 84 ? -25.297 4.082 17.75 1 85.62 84 LYS B CA 1
ATOM 3519 C C . LYS B 1 84 ? -25.422 2.582 17.5 1 85.62 84 LYS B C 1
ATOM 3521 O O . LYS B 1 84 ? -26.531 2.053 17.438 1 85.62 84 LYS B O 1
ATOM 3526 N N . ASP B 1 85 ? -24.297 1.901 17.328 1 83.19 85 ASP B N 1
ATOM 3527 C CA . ASP B 1 85 ? -24.391 0.501 16.922 1 83.19 85 ASP B CA 1
ATOM 3528 C C . ASP B 1 85 ? -24.188 -0.427 18.125 1 83.19 85 ASP B C 1
ATOM 3530 O O . ASP B 1 85 ? -24.25 -1.649 17.984 1 83.19 85 ASP B O 1
ATOM 3534 N N . GLY B 1 86 ? -23.938 0.008 19.234 1 86.75 86 GLY B N 1
ATOM 3535 C CA . GLY B 1 86 ? -23.938 -0.753 20.469 1 86.75 86 GLY B CA 1
ATOM 3536 C C . GLY B 1 86 ? -22.609 -1.422 20.766 1 86.75 86 GLY B C 1
ATOM 3537 O O . GLY B 1 86 ? -22.5 -2.189 21.719 1 86.75 86 GLY B O 1
ATOM 3538 N N . ARG B 1 87 ? -21.516 -1.146 20.047 1 89.19 87 ARG B N 1
ATOM 3539 C CA . ARG B 1 87 ? -20.203 -1.685 20.328 1 89.19 87 ARG B CA 1
ATOM 3540 C C . ARG B 1 87 ? -19.641 -1.106 21.625 1 89.19 87 ARG B C 1
ATOM 3542 O O . ARG B 1 87 ? -20.016 -0.013 22.031 1 89.19 87 ARG B O 1
ATOM 3549 N N . PRO B 1 88 ? -18.766 -1.878 22.281 1 92.94 88 PRO B N 1
ATOM 3550 C CA . PRO B 1 88 ? -18.141 -1.339 23.484 1 92.94 88 PRO B CA 1
ATOM 3551 C C . PRO B 1 88 ? -17.438 -0.008 23.234 1 92.94 88 PRO B C 1
ATOM 3553 O O . PRO B 1 88 ? -16.766 0.162 22.219 1 92.94 88 PRO B O 1
ATOM 3556 N N . LEU B 1 89 ? -17.656 0.871 24.234 1 95.25 89 LEU B N 1
ATOM 3557 C CA . LEU B 1 89 ? -17.062 2.195 24.109 1 95.25 89 LEU B CA 1
ATOM 3558 C C . LEU B 1 89 ? -15.555 2.133 24.344 1 95.25 89 LEU B C 1
ATOM 3560 O O . LEU B 1 89 ? -15.07 1.239 25.047 1 95.25 89 LEU B O 1
ATOM 3564 N N . LEU B 1 90 ? -14.914 3.051 23.766 1 95.19 90 LEU B N 1
ATOM 3565 C CA . LEU B 1 90 ? -13.469 3.148 23.922 1 95.19 90 LEU B CA 1
ATOM 3566 C C . LEU B 1 90 ? -13.102 4.371 24.766 1 95.19 90 LEU B C 1
ATOM 3568 O O . LEU B 1 90 ? -13.828 5.363 24.766 1 95.19 90 LEU B O 1
ATOM 3572 N N . CYS B 1 91 ? -12.023 4.219 25.469 1 96.62 91 CYS B N 1
ATOM 3573 C CA . CYS B 1 91 ? -11.484 5.305 26.266 1 96.62 91 CYS B CA 1
ATOM 3574 C C . CYS B 1 91 ? -10.406 6.066 25.5 1 96.62 91 CYS B C 1
ATOM 3576 O O . CYS B 1 91 ? -9.398 5.484 25.094 1 96.62 91 CYS B O 1
ATOM 3578 N N . ALA B 1 92 ? -10.594 7.371 25.359 1 96.69 92 ALA B N 1
ATOM 3579 C CA . ALA B 1 92 ? -9.656 8.203 24.594 1 96.69 92 ALA B CA 1
ATOM 3580 C C . ALA B 1 92 ? -8.258 8.125 25.203 1 96.69 92 ALA B C 1
ATOM 3582 O O . ALA B 1 92 ? -7.266 8.062 24.469 1 96.69 92 ALA B O 1
ATOM 3583 N N . LYS B 1 93 ? -8.164 8.18 26.5 1 97.81 93 LYS B N 1
ATOM 3584 C CA . LYS B 1 93 ? -6.859 8.125 27.156 1 97.81 93 LYS B CA 1
ATOM 3585 C C . LYS B 1 93 ? -6.121 6.832 26.812 1 97.81 93 LYS B C 1
ATOM 3587 O O . LYS B 1 93 ? -4.922 6.852 26.531 1 97.81 93 LYS B O 1
ATOM 3592 N N . GLU B 1 94 ? -6.82 5.719 26.875 1 97.94 94 GLU B N 1
ATOM 3593 C CA . GLU B 1 94 ? -6.211 4.426 26.578 1 97.94 94 GLU B CA 1
ATOM 3594 C C . GLU B 1 94 ? -5.719 4.355 25.141 1 97.94 94 GLU B C 1
ATOM 3596 O O . GLU B 1 94 ? -4.609 3.883 24.875 1 97.94 94 GLU B O 1
ATOM 3601 N N . VAL B 1 95 ? -6.543 4.828 24.219 1 97.94 95 VAL B N 1
ATOM 3602 C CA . VAL B 1 95 ? -6.207 4.801 22.797 1 97.94 95 VAL B CA 1
ATOM 3603 C C . VAL B 1 95 ? -5.004 5.703 22.531 1 97.94 95 VAL B C 1
ATOM 3605 O O . VAL B 1 95 ? -4.055 5.297 21.859 1 97.94 95 VAL B O 1
ATOM 3608 N N . ASN B 1 96 ? -5.027 6.918 23.078 1 98.5 96 ASN B N 1
ATOM 3609 C CA . ASN B 1 96 ? -3.941 7.867 22.859 1 98.5 96 ASN B CA 1
ATOM 3610 C C . ASN B 1 96 ? -2.646 7.402 23.516 1 98.5 96 ASN B C 1
ATOM 3612 O O . ASN B 1 96 ? -1.567 7.535 22.938 1 98.5 96 ASN B O 1
ATOM 3616 N N . ASP B 1 97 ? -2.766 6.852 24.703 1 98.44 97 ASP B N 1
ATOM 3617 C CA . ASP B 1 97 ? -1.575 6.336 25.375 1 98.44 97 ASP B CA 1
ATOM 3618 C C . ASP B 1 97 ? -0.928 5.215 24.578 1 98.44 97 ASP B C 1
ATOM 3620 O O . ASP B 1 97 ? 0.298 5.156 24.453 1 98.44 97 ASP B O 1
ATOM 3624 N N . ALA B 1 98 ? -1.733 4.336 24.062 1 98.62 98 ALA B N 1
ATOM 3625 C CA . ALA B 1 98 ? -1.223 3.23 23.25 1 98.62 98 ALA B CA 1
ATOM 3626 C C . ALA B 1 98 ? -0.503 3.748 22.016 1 98.62 98 ALA B C 1
ATOM 3628 O O . ALA B 1 98 ? 0.606 3.309 21.703 1 98.62 98 ALA B O 1
ATOM 3629 N N . GLY B 1 99 ? -1.165 4.668 21.297 1 98.56 99 GLY B N 1
ATOM 3630 C CA . GLY B 1 99 ? -0.553 5.23 20.109 1 98.56 99 GLY B CA 1
ATOM 3631 C C . GLY B 1 99 ? 0.74 5.973 20.391 1 98.56 99 GLY B C 1
ATOM 3632 O O . GLY B 1 99 ? 1.713 5.848 19.656 1 98.56 99 GLY B O 1
ATOM 3633 N N . CYS B 1 100 ? 0.769 6.738 21.469 1 98.69 100 CYS B N 1
ATOM 3634 C CA . CYS B 1 100 ? 1.96 7.488 21.859 1 98.69 100 CYS B CA 1
ATOM 3635 C C . CYS B 1 100 ? 3.092 6.551 22.25 1 98.69 100 CYS B C 1
ATOM 3637 O O . CYS B 1 100 ? 4.258 6.82 21.969 1 98.69 100 CYS B O 1
ATOM 3639 N N . ARG B 1 101 ? 2.746 5.492 22.922 1 98.62 101 ARG B N 1
ATOM 3640 C CA . ARG B 1 101 ? 3.758 4.508 23.297 1 98.62 101 ARG B CA 1
ATOM 3641 C C . ARG B 1 101 ? 4.418 3.912 22.062 1 98.62 101 ARG B C 1
ATOM 3643 O O . ARG B 1 101 ? 5.645 3.816 21.984 1 98.62 101 ARG B O 1
ATOM 3650 N N . LEU B 1 102 ? 3.623 3.504 21.094 1 98.69 102 LEU B N 1
ATOM 3651 C CA . LEU B 1 102 ? 4.125 2.865 19.875 1 98.69 102 LEU B CA 1
ATOM 3652 C C . LEU B 1 102 ? 5.059 3.801 19.125 1 98.69 102 LEU B C 1
ATOM 3654 O O . LEU B 1 102 ? 6.148 3.396 18.703 1 98.69 102 LEU B O 1
ATOM 3658 N N . VAL B 1 103 ? 4.648 5.066 18.922 1 98.69 103 VAL B N 1
ATOM 3659 C CA . VAL B 1 103 ? 5.465 5.988 18.141 1 98.69 103 VAL B CA 1
ATOM 3660 C C . VAL B 1 103 ? 6.746 6.312 18.906 1 98.69 103 VAL B C 1
ATOM 3662 O O . VAL B 1 103 ? 7.809 6.496 18.312 1 98.69 103 VAL B O 1
ATOM 3665 N N . THR B 1 104 ? 6.652 6.422 20.234 1 98.38 104 THR B N 1
ATOM 3666 C CA . THR B 1 104 ? 7.82 6.715 21.062 1 98.38 104 THR B CA 1
ATOM 3667 C C . THR B 1 104 ? 8.867 5.617 20.922 1 98.38 104 THR B C 1
ATOM 3669 O O . THR B 1 104 ? 10.055 5.902 20.75 1 98.38 104 THR B O 1
ATOM 3672 N N . GLU B 1 105 ? 8.438 4.375 20.984 1 98.31 105 GLU B N 1
ATOM 3673 C CA . GLU B 1 105 ? 9.352 3.24 20.844 1 98.31 105 GLU B CA 1
ATOM 3674 C C . GLU B 1 105 ? 10.047 3.244 19.484 1 98.31 105 GLU B C 1
ATOM 3676 O O . GLU B 1 105 ? 11.266 3.074 19.406 1 98.31 105 GLU B O 1
ATOM 3681 N N . VAL B 1 106 ? 9.281 3.461 18.422 1 98.25 106 VAL B N 1
ATOM 3682 C CA . VAL B 1 106 ? 9.844 3.422 17.078 1 98.25 106 VAL B CA 1
ATOM 3683 C C . VAL B 1 106 ? 10.742 4.633 16.859 1 98.25 106 VAL B C 1
ATOM 3685 O O . VAL B 1 106 ? 11.82 4.52 16.266 1 98.25 106 VAL B O 1
ATOM 3688 N N . ALA B 1 107 ? 10.273 5.789 17.297 1 97.88 107 ALA B N 1
ATOM 3689 C CA . ALA B 1 107 ? 11.062 7.012 17.141 1 97.88 107 ALA B CA 1
ATOM 3690 C C . ALA B 1 107 ? 12.398 6.902 17.844 1 97.88 107 ALA B C 1
ATOM 3692 O O . ALA B 1 107 ? 13.43 7.332 17.328 1 97.88 107 ALA B O 1
ATOM 3693 N N . LYS B 1 108 ? 12.422 6.371 19.031 1 97.06 108 LYS B N 1
ATOM 3694 C CA . LYS B 1 108 ? 13.664 6.176 19.781 1 97.06 108 LYS B CA 1
ATOM 3695 C C . LYS B 1 108 ? 14.594 5.203 19.047 1 97.06 108 LYS B C 1
ATOM 3697 O O . LYS B 1 108 ? 15.789 5.457 18.922 1 97.06 108 LYS B O 1
ATOM 3702 N N . LYS B 1 109 ? 14 4.129 18.609 1 97.06 109 LYS B N 1
ATOM 3703 C CA . LYS B 1 109 ? 14.766 3.102 17.906 1 97.06 109 LYS B CA 1
ATOM 3704 C C . LYS B 1 109 ? 15.453 3.676 16.672 1 97.06 109 LYS B C 1
ATOM 3706 O O . LYS B 1 109 ? 16.562 3.271 16.328 1 97.06 109 LYS B O 1
ATOM 3711 N N . HIS B 1 110 ? 14.844 4.633 16 1 96.44 110 HIS B N 1
ATOM 3712 C CA . HIS B 1 110 ? 15.352 5.109 14.719 1 96.44 110 HIS B CA 1
ATOM 3713 C C . HIS B 1 110 ? 15.82 6.555 14.812 1 96.44 110 HIS B C 1
ATOM 3715 O O . HIS B 1 110 ? 16.109 7.191 13.789 1 96.44 110 HIS B O 1
ATOM 3721 N N . ASN B 1 111 ? 15.852 7.148 15.992 1 96 111 ASN B N 1
ATOM 3722 C CA . ASN B 1 111 ? 16.328 8.5 16.25 1 96 111 ASN B CA 1
ATOM 3723 C C . ASN B 1 111 ? 15.531 9.539 15.469 1 96 111 ASN B C 1
ATOM 3725 O O . ASN B 1 111 ? 16.109 10.328 14.719 1 96 111 ASN B O 1
ATOM 3729 N N . LYS B 1 112 ? 14.18 9.469 15.594 1 97.69 112 LYS B N 1
ATOM 3730 C CA . LYS B 1 112 ? 13.266 10.391 14.922 1 97.69 112 LYS B CA 1
ATOM 3731 C C . LYS B 1 112 ? 12.57 11.305 15.922 1 97.69 112 LYS B C 1
ATOM 3733 O O . LYS B 1 112 ? 12.539 11.016 17.125 1 97.69 112 LYS B O 1
ATOM 3738 N N . LEU B 1 113 ? 12.055 12.438 15.469 1 98.25 113 LEU B N 1
ATOM 3739 C CA . LEU B 1 113 ? 11.203 13.32 16.266 1 98.25 113 LEU B CA 1
ATOM 3740 C C . LEU B 1 113 ? 9.797 12.75 16.391 1 98.25 113 LEU B C 1
ATOM 3742 O O . LEU B 1 113 ? 9.391 11.898 15.586 1 98.25 113 LEU B O 1
ATOM 3746 N N . ILE B 1 114 ? 9.094 13.188 17.391 1 98.38 114 ILE B N 1
ATOM 3747 C CA . ILE B 1 114 ? 7.742 12.703 17.641 1 98.38 114 ILE B CA 1
ATOM 3748 C C . ILE B 1 114 ? 6.742 13.844 17.5 1 98.38 114 ILE B C 1
ATOM 3750 O O . ILE B 1 114 ? 6.887 14.891 18.125 1 98.38 114 ILE B O 1
ATOM 3754 N N . GLY B 1 115 ? 5.789 13.703 16.594 1 98.31 115 GLY B N 1
ATOM 3755 C CA . GLY B 1 115 ? 4.645 14.594 16.484 1 98.31 115 GLY B CA 1
ATOM 3756 C C . GLY B 1 115 ? 3.424 14.094 17.234 1 98.31 115 GLY B C 1
ATOM 3757 O O . GLY B 1 115 ? 3.123 12.898 17.203 1 98.31 115 GLY B O 1
ATOM 3758 N N . LEU B 1 116 ? 2.756 14.945 17.953 1 98.38 116 LEU B N 1
ATOM 3759 C CA . LEU B 1 116 ? 1.514 14.641 18.656 1 98.38 116 LEU B CA 1
ATOM 3760 C C . LEU B 1 116 ? 0.328 15.336 17.984 1 98.38 116 LEU B C 1
ATOM 3762 O O . LEU B 1 116 ? 0.208 16.562 18.047 1 98.38 116 LEU B O 1
ATOM 3766 N N . PRO B 1 117 ? -0.544 14.562 17.375 1 98 117 PRO B N 1
ATOM 3767 C CA . PRO B 1 117 ? -1.625 15.172 16.594 1 98 117 PRO B CA 1
ATOM 3768 C C . PRO B 1 117 ? -2.791 15.633 17.453 1 98 117 PRO B C 1
ATOM 3770 O O . PRO B 1 117 ? -3.281 14.875 18.297 1 98 117 PRO B O 1
ATOM 3773 N N . VAL B 1 118 ? -3.209 16.812 17.266 1 98 118 VAL B N 1
ATOM 3774 C CA . VAL B 1 118 ? -4.383 17.375 17.922 1 98 118 VAL B CA 1
ATOM 3775 C C . VAL B 1 118 ? -5.555 17.406 16.938 1 98 118 VAL B C 1
ATOM 3777 O O . VAL B 1 118 ? -5.477 18.047 15.883 1 98 118 VAL B O 1
ATOM 3780 N N . SER B 1 119 ? -6.633 16.75 17.312 1 96.88 119 SER B N 1
ATOM 3781 C CA . SER B 1 119 ? -7.777 16.578 16.422 1 96.88 119 SER B CA 1
ATOM 3782 C C . SER B 1 119 ? -8.742 17.75 16.531 1 96.88 119 SER B C 1
ATOM 3784 O O . SER B 1 119 ? -8.859 18.359 17.594 1 96.88 119 SER B O 1
ATOM 3786 N N . THR B 1 120 ? -9.406 17.969 15.43 1 95.25 120 THR B N 1
ATOM 3787 C CA . THR B 1 120 ? -10.555 18.875 15.477 1 95.25 120 THR B CA 1
ATOM 3788 C C . THR B 1 120 ? -11.648 18.297 16.375 1 95.25 120 THR B C 1
ATOM 3790 O O . THR B 1 120 ? -11.586 17.141 16.781 1 95.25 120 THR B O 1
ATOM 3793 N N . THR B 1 121 ? -12.586 19.141 16.688 1 94 121 THR B N 1
ATOM 3794 C CA . THR B 1 121 ? -13.547 18.766 17.719 1 94 121 THR B CA 1
ATOM 3795 C C . THR B 1 121 ? -14.953 18.641 17.141 1 94 121 THR B C 1
ATOM 3797 O O . THR B 1 121 ? -15.328 19.406 16.25 1 94 121 THR B O 1
ATOM 3800 N N . ARG B 1 122 ? -15.68 17.703 17.625 1 91.44 122 ARG B N 1
ATOM 3801 C CA . ARG B 1 122 ? -17.078 17.578 17.234 1 91.44 122 ARG B CA 1
ATOM 3802 C C . ARG B 1 122 ? -17.906 18.734 17.781 1 91.44 122 ARG B C 1
ATOM 3804 O O . ARG B 1 122 ? -18.859 19.172 17.141 1 91.44 122 ARG B O 1
ATOM 3811 N N . SER B 1 123 ? -17.547 19.25 18.938 1 93.81 123 SER B N 1
ATOM 3812 C CA . SER B 1 123 ? -18.25 20.375 19.531 1 93.81 123 SER B CA 1
ATOM 3813 C C . SER B 1 123 ? -18.219 21.594 18.625 1 93.81 123 SER B C 1
ATOM 3815 O O . SER B 1 123 ? -19.219 22.297 18.5 1 93.81 123 SER B O 1
ATOM 3817 N N . TYR B 1 124 ? -17.125 21.875 17.984 1 95.62 124 TYR B N 1
ATOM 3818 C CA . TYR B 1 124 ? -17.062 23 17.062 1 95.62 124 TYR B CA 1
ATOM 3819 C C . TYR B 1 124 ? -17.984 22.781 15.867 1 95.62 124 TYR B C 1
ATOM 3821 O O . TYR B 1 124 ? -18.703 23.688 15.453 1 95.62 124 TYR B O 1
ATOM 3829 N N . ALA B 1 125 ? -17.891 21.578 15.344 1 91.12 125 ALA B N 1
ATOM 3830 C CA . ALA B 1 125 ? -18.75 21.25 14.211 1 91.12 125 ALA B CA 1
ATOM 3831 C C . ALA B 1 125 ? -20.219 21.406 14.562 1 91.12 125 ALA B C 1
ATOM 3833 O O . ALA B 1 125 ? -21.031 21.75 13.711 1 91.12 125 ALA B O 1
ATOM 3834 N N . ALA B 1 126 ? -20.516 21.188 15.805 1 92.44 126 ALA B N 1
ATOM 3835 C CA . ALA B 1 126 ? -21.891 21.266 16.281 1 92.44 126 ALA B CA 1
ATOM 3836 C C . ALA B 1 126 ? -22.25 22.703 16.641 1 92.44 126 ALA B C 1
ATOM 3838 O O . ALA B 1 126 ? -23.391 22.984 17.031 1 92.44 126 ALA B O 1
ATOM 3839 N N . GLY B 1 127 ? -21.344 23.547 16.547 1 95.25 127 GLY B N 1
ATOM 3840 C CA . GLY B 1 127 ? -21.609 24.938 16.828 1 95.25 127 GLY B CA 1
ATOM 3841 C C . GLY B 1 127 ? -21.656 25.25 18.312 1 95.25 127 GLY B C 1
ATOM 3842 O O . GLY B 1 127 ? -22.359 26.172 18.734 1 95.25 127 GLY B O 1
ATOM 3843 N N . GLU B 1 128 ? -20.938 24.5 19.047 1 96.44 128 GLU B N 1
ATOM 3844 C CA . GLU B 1 128 ? -20.938 24.703 20.484 1 96.44 128 GLU B CA 1
ATOM 3845 C C . GLU B 1 128 ? -20.094 25.922 20.859 1 96.44 128 GLU B C 1
ATOM 3847 O O . GLU B 1 128 ? -19.438 26.516 20 1 96.44 128 GLU B O 1
ATOM 3852 N N . SER B 1 129 ? -20.109 26.25 22.188 1 97.5 129 SER B N 1
ATOM 3853 C CA . SER B 1 129 ? -19.422 27.422 22.703 1 97.5 129 SER B CA 1
ATOM 3854 C C . SER B 1 129 ? -17.906 27.219 22.688 1 97.5 129 SER B C 1
ATOM 3856 O O . SER B 1 129 ? -17.422 26.078 22.688 1 97.5 129 SER B O 1
ATOM 3858 N N . LYS B 1 130 ? -17.156 28.375 22.688 1 98.25 130 LYS B N 1
ATOM 3859 C CA . LYS B 1 130 ? -15.695 28.344 22.781 1 98.25 130 LYS B CA 1
ATOM 3860 C C . LYS B 1 130 ? -15.234 27.531 23.969 1 98.25 130 LYS B C 1
ATOM 3862 O O . LYS B 1 130 ? -14.281 26.75 23.875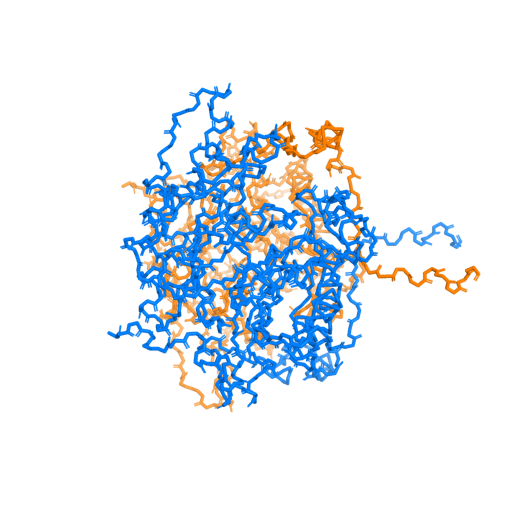 1 98.25 130 LYS B O 1
ATOM 3867 N N . GLU B 1 131 ? -15.898 27.688 25.047 1 98.12 131 GLU B N 1
ATOM 3868 C CA . GLU B 1 131 ? -15.531 27 26.281 1 98.12 131 GLU B CA 1
ATOM 3869 C C . GLU B 1 131 ? -15.625 25.484 26.109 1 98.12 131 GLU B C 1
ATOM 3871 O O . GLU B 1 131 ? -14.727 24.75 26.516 1 98.12 131 GLU B O 1
ATOM 3876 N N . LYS B 1 132 ? -16.656 25.031 25.531 1 97.25 132 LYS B N 1
ATOM 3877 C CA . LYS B 1 132 ? -16.859 23.594 25.312 1 97.25 132 LYS B CA 1
ATOM 3878 C C . LYS B 1 132 ? -15.836 23.047 24.344 1 97.25 132 LYS B C 1
ATOM 3880 O O . LYS B 1 132 ? -15.312 21.938 24.531 1 97.25 132 LYS B O 1
ATOM 3885 N N . VAL B 1 133 ? -15.609 23.766 23.312 1 97.75 133 VAL B N 1
ATOM 3886 C CA . VAL B 1 133 ? -14.641 23.359 22.297 1 97.75 133 VAL B CA 1
ATOM 3887 C C . VAL B 1 133 ? -13.242 23.281 22.922 1 97.75 133 VAL B C 1
ATOM 3889 O O . VAL B 1 133 ? -12.523 22.297 22.719 1 97.75 133 VAL B O 1
ATOM 3892 N N . GLN B 1 134 ? -12.867 24.25 23.703 1 98.19 134 GLN B N 1
ATOM 3893 C CA . GLN B 1 134 ? -11.531 24.281 24.297 1 98.19 134 GLN B CA 1
ATOM 3894 C C . GLN B 1 134 ? -11.375 23.203 25.359 1 98.19 134 GLN B C 1
ATOM 3896 O O . GLN B 1 134 ? -10.273 22.703 25.594 1 98.19 134 GLN B O 1
ATOM 3901 N N . LYS B 1 135 ? -12.492 22.828 25.984 1 97.38 135 LYS B N 1
ATOM 3902 C CA . LYS B 1 135 ? -12.43 21.703 26.906 1 97.38 135 LYS B CA 1
ATOM 3903 C C . LYS B 1 135 ? -12 20.422 26.203 1 97.38 135 LYS B C 1
ATOM 3905 O O . LYS B 1 135 ? -11.234 19.625 26.75 1 97.38 135 LYS B O 1
ATOM 3910 N N . GLU B 1 136 ? -12.5 20.203 25 1 96.25 136 GLU B N 1
ATOM 3911 C CA . GLU B 1 136 ? -12.102 19.031 24.219 1 96.25 136 GLU B CA 1
ATOM 3912 C C . GLU B 1 136 ? -10.625 19.094 23.844 1 96.25 136 GLU B C 1
ATOM 3914 O O . GLU B 1 136 ? -9.922 18.078 23.875 1 96.25 136 GLU B O 1
ATOM 3919 N N . PHE B 1 137 ? -10.172 20.281 23.469 1 98 137 PHE B N 1
ATOM 3920 C CA . PHE B 1 137 ? -8.75 20.453 23.172 1 98 137 PHE B CA 1
ATOM 3921 C C . PHE B 1 137 ? -7.906 20.219 24.422 1 98 137 PHE B C 1
ATOM 3923 O O . PHE B 1 137 ? -6.852 19.578 24.344 1 98 137 PHE B O 1
ATOM 3930 N N . GLN B 1 138 ? -8.375 20.734 25.562 1 97.81 138 GLN B N 1
ATOM 3931 C CA . GLN B 1 138 ? -7.645 20.578 26.812 1 97.81 138 GLN B CA 1
ATOM 3932 C C . GLN B 1 138 ? -7.488 19.109 27.172 1 97.81 138 GLN B C 1
ATOM 3934 O O . GLN B 1 138 ? -6.441 18.688 27.672 1 97.81 138 GLN B O 1
ATOM 3939 N N . GLN B 1 139 ? -8.5 18.344 26.938 1 96.69 139 GLN B N 1
ATOM 3940 C CA . GLN B 1 139 ? -8.445 16.906 27.203 1 96.69 139 GLN B CA 1
ATOM 3941 C C . GLN B 1 139 ? -7.336 16.234 26.406 1 96.69 139 GLN B C 1
ATOM 3943 O O . GLN B 1 139 ? -6.605 15.398 26.922 1 96.69 139 GLN B O 1
ATOM 3948 N N . GLN B 1 140 ? -7.219 16.547 25.156 1 97.44 140 GLN B N 1
ATOM 3949 C CA . GLN B 1 140 ? -6.164 15.992 24.312 1 97.44 140 GLN B CA 1
ATOM 3950 C C . GLN B 1 140 ? -4.785 16.391 24.828 1 97.44 140 GLN B C 1
ATOM 3952 O O . GLN B 1 140 ? -3.895 15.547 24.953 1 97.44 140 GLN B O 1
ATOM 3957 N N . ILE B 1 141 ? -4.641 17.672 25.172 1 97.94 141 ILE B N 1
ATOM 3958 C CA . ILE B 1 141 ? -3.354 18.203 25.609 1 97.94 141 ILE B CA 1
ATOM 3959 C C . ILE B 1 141 ? -2.961 17.562 26.938 1 97.94 141 ILE B C 1
ATOM 3961 O O . ILE B 1 141 ? -1.783 17.297 27.172 1 97.94 141 ILE B O 1
ATOM 3965 N N . ASP B 1 142 ? -3.943 17.328 27.797 1 97.38 142 ASP B N 1
ATOM 3966 C CA . ASP B 1 142 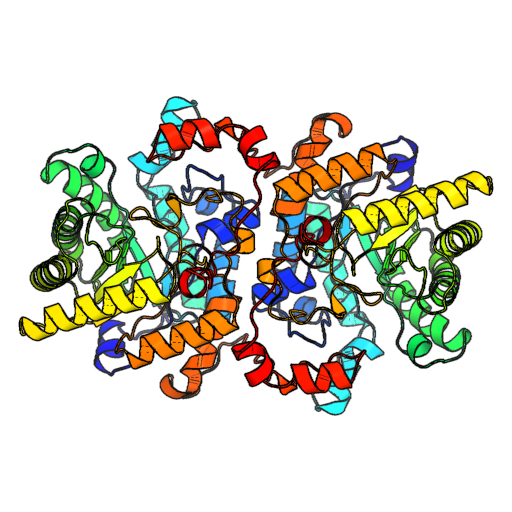? -3.674 16.719 29.094 1 97.38 142 ASP B CA 1
ATOM 3967 C C . ASP B 1 142 ? -3.076 15.32 28.922 1 97.38 142 ASP B C 1
ATOM 3969 O O . ASP B 1 142 ? -2.234 14.898 29.719 1 97.38 142 ASP B O 1
ATOM 3973 N N . ILE B 1 143 ? -3.518 14.633 27.922 1 97.12 143 ILE B N 1
ATOM 3974 C CA . ILE B 1 143 ? -2.969 13.312 27.641 1 97.12 143 ILE B CA 1
ATOM 3975 C C . ILE B 1 143 ? -1.543 13.453 27.109 1 97.12 143 ILE B C 1
ATOM 3977 O O . ILE B 1 143 ? -0.637 12.75 27.562 1 97.12 143 ILE B O 1
ATOM 3981 N N . PHE B 1 144 ? -1.292 14.375 26.219 1 97.31 144 PHE B N 1
ATOM 3982 C CA . PHE B 1 144 ? -0.035 14.508 25.5 1 97.31 144 PHE B CA 1
ATOM 3983 C C . PHE B 1 144 ? 1.063 15.047 26.406 1 97.31 144 PHE B C 1
ATOM 3985 O O . PHE B 1 144 ? 2.25 14.812 26.156 1 97.31 144 PHE B O 1
ATOM 3992 N N . LYS B 1 145 ? 0.687 15.742 27.5 1 94.56 145 LYS B N 1
ATOM 3993 C CA . LYS B 1 145 ? 1.648 16.297 28.453 1 94.56 145 LYS B CA 1
ATOM 3994 C C . LYS B 1 145 ? 2.49 15.188 29.078 1 94.56 145 LYS B C 1
ATOM 3996 O O . LYS B 1 145 ? 3.598 15.438 29.562 1 94.56 145 LYS B O 1
ATOM 4001 N N . ASN B 1 146 ? 1.994 14.023 29.062 1 94.62 146 ASN B N 1
ATOM 4002 C CA . ASN B 1 146 ? 2.68 12.891 29.672 1 94.62 146 ASN B CA 1
ATOM 4003 C C . ASN B 1 146 ? 3.67 12.242 28.719 1 94.62 146 ASN B C 1
ATOM 4005 O O . ASN B 1 146 ? 4.348 11.273 29.078 1 94.62 146 ASN B O 1
ATOM 4009 N N . TRP B 1 147 ? 3.76 12.773 27.531 1 95.5 147 TRP B N 1
ATOM 4010 C CA . TRP B 1 147 ? 4.617 12.195 26.5 1 95.5 147 TRP B CA 1
ATOM 4011 C C . TRP B 1 147 ? 5.629 13.219 26 1 95.5 147 TRP B C 1
ATOM 4013 O O . TRP B 1 147 ? 5.387 14.43 26.062 1 95.5 147 TRP B O 1
ATOM 4023 N N . ASP B 1 148 ? 6.77 12.773 25.578 1 90.81 148 ASP B N 1
ATOM 4024 C CA . ASP B 1 148 ? 7.875 13.633 25.172 1 90.81 148 ASP B CA 1
ATOM 4025 C C . ASP B 1 148 ? 7.785 13.977 23.672 1 90.81 148 ASP B C 1
ATOM 4027 O O . ASP B 1 148 ? 8.703 13.688 22.906 1 90.81 148 ASP B O 1
ATOM 4031 N N . GLY B 1 149 ? 6.707 14.633 23.328 1 96.25 149 GLY B N 1
ATOM 4032 C CA . GLY B 1 149 ? 6.539 15.047 21.953 1 96.25 149 GLY B CA 1
ATOM 4033 C C . GLY B 1 149 ? 7.406 16.234 21.562 1 96.25 149 GLY B C 1
ATOM 4034 O O . GLY B 1 149 ? 7.742 17.062 22.422 1 96.25 149 GLY B O 1
ATOM 4035 N N . ASP B 1 150 ? 7.766 16.328 20.266 1 98 150 ASP B N 1
ATOM 4036 C CA . ASP B 1 150 ? 8.625 17.391 19.766 1 98 150 ASP B CA 1
ATOM 4037 C C . ASP B 1 150 ? 7.812 18.469 19.078 1 98 150 ASP B C 1
ATOM 4039 O O . ASP B 1 150 ? 8.312 19.578 18.844 1 98 150 ASP B O 1
ATOM 4043 N N . LEU B 1 151 ? 6.578 18.172 18.781 1 98.44 151 LEU B N 1
ATOM 4044 C CA . LEU B 1 151 ? 5.707 19.094 18.062 1 98.44 151 LEU B CA 1
ATOM 4045 C C . LEU B 1 151 ? 4.238 18.734 18.281 1 98.44 151 LEU B C 1
ATOM 4047 O O . LEU B 1 151 ? 3.85 17.578 18.141 1 98.44 151 LEU B O 1
ATOM 4051 N N . LEU B 1 152 ? 3.477 19.656 18.781 1 98.44 152 LEU B N 1
ATOM 4052 C CA . LEU B 1 152 ? 2.025 19.516 18.734 1 98.44 152 LEU B CA 1
ATOM 4053 C C . LEU B 1 152 ? 1.491 19.906 17.359 1 98.44 152 LEU B C 1
ATOM 4055 O O . LEU B 1 152 ? 1.811 20.969 16.828 1 98.44 152 LEU B O 1
ATOM 4059 N N . MET B 1 153 ? 0.659 19.031 16.781 1 98.5 153 MET B N 1
ATOM 4060 C CA . MET B 1 153 ? 0.233 19.234 15.406 1 98.5 153 MET B CA 1
ATOM 4061 C C . MET B 1 153 ? -1.288 19.25 15.297 1 98.5 153 MET B C 1
ATOM 4063 O O . MET B 1 153 ? -1.91 18.188 15.188 1 98.5 153 MET B O 1
ATOM 4067 N N . ALA B 1 154 ? -1.885 20.422 15.312 1 98.62 154 ALA B N 1
ATOM 4068 C CA . ALA B 1 154 ? -3.301 20.5 14.961 1 98.62 154 ALA B CA 1
ATOM 4069 C C . ALA B 1 154 ? -3.498 20.422 13.453 1 98.62 154 ALA B C 1
ATOM 4071 O O . ALA B 1 154 ? -2.986 21.266 12.711 1 98.62 154 ALA B O 1
ATOM 4072 N N . GLU B 1 155 ? -4.219 19.406 12.992 1 97.38 155 GLU B N 1
ATOM 4073 C CA . GLU B 1 155 ? -4.371 19.141 11.562 1 97.38 155 GLU B CA 1
ATOM 4074 C C . GLU B 1 155 ? -5.844 19.047 11.172 1 97.38 155 GLU B C 1
ATOM 4076 O O . GLU B 1 155 ? -6.711 18.891 12.031 1 97.38 155 GLU B O 1
ATOM 4081 N N . TYR B 1 156 ? -6.051 19.156 9.891 1 96 156 TYR B N 1
ATOM 4082 C CA . TYR B 1 156 ? -7.379 18.984 9.312 1 96 156 TYR B CA 1
ATOM 4083 C C . TYR B 1 156 ? -8.352 20.031 9.836 1 96 156 TYR B C 1
ATOM 4085 O O . TYR B 1 156 ? -9.539 19.766 10.016 1 96 156 TYR B O 1
ATOM 4093 N N . VAL B 1 157 ? -7.836 21.219 10.125 1 97.31 157 VAL B N 1
ATOM 4094 C CA . VAL B 1 157 ? -8.672 22.297 10.664 1 97.31 157 VAL B CA 1
ATOM 4095 C C . VAL B 1 157 ? -9.312 23.078 9.516 1 97.31 157 VAL B C 1
ATOM 4097 O O . VAL B 1 157 ? -8.602 23.594 8.648 1 97.31 157 VAL B O 1
ATOM 4100 N N . GLY B 1 158 ? -10.602 23.219 9.516 1 96.5 158 GLY B N 1
ATOM 4101 C CA . GLY B 1 158 ? -11.305 23.828 8.398 1 96.5 158 GLY B CA 1
ATOM 4102 C C . GLY B 1 158 ? -11.594 25.312 8.609 1 96.5 158 GLY B C 1
ATOM 4103 O O . GLY B 1 158 ? -11.812 26.047 7.648 1 96.5 158 GLY B O 1
ATOM 4104 N N . CYS B 1 159 ? -11.602 25.719 9.859 1 97.81 159 CYS B N 1
ATOM 4105 C CA . CYS B 1 159 ? -11.93 27.094 10.203 1 97.81 159 CYS B CA 1
ATOM 4106 C C . CYS B 1 159 ? -10.867 27.719 11.102 1 97.81 159 CYS B C 1
ATOM 4108 O O . CYS B 1 159 ? -10.508 27.141 12.133 1 97.81 159 CYS B O 1
ATOM 4110 N N . VAL B 1 160 ? -10.453 28.906 10.711 1 98.56 160 VAL B N 1
ATOM 4111 C CA . VAL B 1 160 ? -9.383 29.562 11.445 1 98.56 160 VAL B CA 1
ATOM 4112 C C . VAL B 1 160 ? -9.844 29.875 12.867 1 98.56 160 VAL B C 1
ATOM 4114 O O . VAL B 1 160 ? -9.039 29.859 13.805 1 98.56 160 VAL B O 1
ATOM 4117 N N . GLU B 1 161 ? -11.148 30.062 13.07 1 98.56 161 GLU B N 1
ATOM 4118 C CA . GLU B 1 161 ? -11.688 30.266 14.414 1 98.56 161 GLU B CA 1
ATOM 4119 C C . GLU B 1 161 ? -11.359 29.094 15.336 1 98.56 161 GLU B C 1
ATOM 4121 O O . GLU B 1 161 ? -10.859 29.297 16.438 1 98.56 161 GLU B O 1
ATOM 4126 N N . GLU B 1 162 ? -11.609 27.922 14.883 1 98.56 162 GLU B N 1
ATOM 4127 C CA . GLU B 1 162 ? -11.289 26.734 15.664 1 98.56 162 GLU B CA 1
ATOM 4128 C C . GLU B 1 162 ? -9.781 26.609 15.891 1 98.56 162 GLU B C 1
ATOM 4130 O O . GLU B 1 162 ? -9.344 26.203 16.969 1 98.56 162 GLU B O 1
ATOM 4135 N N . ALA B 1 163 ? -9.055 26.953 14.883 1 98.69 163 ALA B N 1
ATOM 4136 C CA . ALA B 1 163 ? -7.598 26.906 14.961 1 98.69 163 ALA B CA 1
ATOM 4137 C C . ALA B 1 163 ? -7.078 27.844 16.062 1 98.69 163 ALA B C 1
ATOM 4139 O O . ALA B 1 163 ? -6.184 27.469 16.828 1 98.69 163 ALA B O 1
ATOM 4140 N N . GLU B 1 164 ? -7.602 29.031 16.094 1 98.69 164 GLU B N 1
ATOM 4141 C CA . GLU B 1 164 ? -7.203 29.984 17.125 1 98.69 164 GLU B CA 1
ATOM 4142 C C . GLU B 1 164 ? -7.535 29.469 18.516 1 98.69 164 GLU B C 1
ATOM 4144 O O . GLU B 1 164 ? -6.742 29.625 19.453 1 98.69 164 GLU B O 1
ATOM 4149 N N . TRP B 1 165 ? -8.727 28.891 18.656 1 98.69 165 TRP B N 1
ATOM 4150 C CA . TRP B 1 165 ? -9.133 28.328 19.938 1 98.69 165 TRP B CA 1
ATOM 4151 C C . TRP B 1 165 ? -8.211 27.188 20.344 1 98.69 165 TRP B C 1
ATOM 4153 O O . TRP B 1 165 ? -7.863 27.047 21.531 1 98.69 165 TRP B O 1
ATOM 4163 N N . ALA B 1 166 ? -7.828 26.344 19.391 1 98.62 166 ALA B N 1
ATOM 4164 C CA . ALA B 1 166 ? -6.875 25.266 19.641 1 98.62 166 ALA B CA 1
ATOM 4165 C C . ALA B 1 166 ? -5.52 25.828 20.078 1 98.62 166 ALA B C 1
ATOM 4167 O O . ALA B 1 166 ? -4.914 25.328 21.031 1 98.62 166 ALA B O 1
ATOM 4168 N N . CYS B 1 167 ? -5.086 26.828 19.375 1 98.12 167 CYS B N 1
ATOM 4169 C CA . CYS B 1 167 ? -3.787 27.438 19.641 1 98.12 167 CYS B CA 1
ATOM 4170 C C . CYS B 1 167 ? -3.697 27.938 21.078 1 98.12 167 CYS B C 1
ATOM 4172 O O . CYS B 1 167 ? -2.674 27.75 21.734 1 98.12 167 CYS B O 1
ATOM 4174 N N . GLU B 1 168 ? -4.723 28.562 21.578 1 98.19 168 GLU B N 1
ATOM 4175 C CA . GLU B 1 168 ? -4.758 29.078 22.938 1 98.19 168 GLU B CA 1
ATOM 4176 C C . GLU B 1 168 ? -4.52 27.969 23.969 1 98.19 168 GLU B C 1
ATOM 4178 O O . GLU B 1 168 ? -3.891 28.203 25 1 98.19 168 GLU B O 1
ATOM 4183 N N . ILE B 1 169 ? -5.031 26.797 23.688 1 98.38 169 ILE B N 1
ATOM 4184 C CA . ILE B 1 169 ? -4.898 25.672 24.609 1 98.38 169 ILE B CA 1
ATOM 4185 C C . ILE B 1 169 ? -3.523 25.031 24.438 1 98.38 169 ILE B C 1
ATOM 4187 O O . ILE B 1 169 ? -2.859 24.703 25.422 1 98.38 169 ILE B O 1
ATOM 4191 N N . MET B 1 170 ? -3.09 24.875 23.188 1 98.25 170 MET B N 1
ATOM 4192 C CA . MET B 1 170 ? -1.823 24.219 22.891 1 98.25 170 MET B CA 1
ATOM 4193 C C . MET B 1 170 ? -0.647 25.016 23.453 1 98.25 170 MET B C 1
ATOM 4195 O O . MET B 1 170 ? 0.34 24.422 23.906 1 98.25 170 MET B O 1
ATOM 4199 N N . LYS B 1 171 ? -0.724 26.281 23.5 1 96.12 171 LYS B N 1
ATOM 4200 C CA . LYS B 1 171 ? 0.356 27.156 23.938 1 96.12 171 LYS B CA 1
ATOM 4201 C C . LYS B 1 171 ? 0.607 27.031 25.438 1 96.12 171 LYS B C 1
ATOM 4203 O O . LYS B 1 171 ? 1.643 27.469 25.938 1 96.12 171 LYS B O 1
ATOM 4208 N N . LYS B 1 172 ? -0.286 26.391 26.062 1 94.69 172 LYS B N 1
ATOM 4209 C CA . LYS B 1 172 ? -0.098 26.203 27.5 1 94.69 172 LYS B CA 1
ATOM 4210 C C . LYS B 1 172 ? 0.974 25.141 27.781 1 94.69 172 LYS B C 1
ATOM 4212 O O . LYS B 1 172 ? 1.468 25.031 28.906 1 94.69 172 LYS B O 1
ATOM 4217 N N . THR B 1 173 ? 1.319 24.438 26.75 1 95.06 173 THR B N 1
ATOM 4218 C CA . THR B 1 173 ? 2.432 23.516 26.859 1 95.06 173 THR B CA 1
ATOM 4219 C C . THR B 1 173 ? 3.738 24.172 26.422 1 95.06 173 THR B C 1
ATOM 4221 O O . THR B 1 173 ? 3.732 25.281 25.891 1 95.06 173 THR B O 1
ATOM 4224 N N . ASN B 1 174 ? 4.887 23.547 26.75 1 92.25 174 ASN B N 1
ATOM 4225 C CA . ASN B 1 174 ? 6.18 24.047 26.281 1 92.25 174 ASN B CA 1
ATOM 4226 C C . ASN B 1 174 ? 6.602 23.375 24.984 1 92.25 174 ASN B C 1
ATOM 4228 O O . ASN B 1 174 ? 7.746 23.516 24.547 1 92.25 174 ASN B O 1
ATOM 4232 N N . ILE B 1 175 ? 5.715 22.656 24.359 1 96.38 175 ILE B N 1
ATOM 4233 C CA . ILE B 1 175 ? 5.988 21.984 23.094 1 96.38 175 ILE B CA 1
ATOM 4234 C C . ILE B 1 175 ? 5.672 22.922 21.938 1 96.38 175 ILE B C 1
ATOM 4236 O O . ILE B 1 175 ? 4.621 23.562 21.922 1 96.38 175 ILE B O 1
ATOM 4240 N N . PRO B 1 176 ? 6.633 23.031 20.953 1 97.44 176 PRO B N 1
ATOM 4241 C CA . PRO B 1 176 ? 6.309 23.828 19.766 1 97.44 176 PRO B CA 1
ATOM 4242 C C . PRO B 1 176 ? 4.969 23.453 19.141 1 97.44 176 PRO B C 1
ATOM 4244 O O . PRO B 1 176 ? 4.578 22.281 19.188 1 97.44 176 PRO B O 1
ATOM 4247 N N . ILE B 1 177 ? 4.301 24.438 18.516 1 97.56 177 ILE B N 1
ATOM 4248 C CA . ILE B 1 177 ? 2.949 24.203 18.016 1 97.56 177 ILE B CA 1
ATOM 4249 C C . ILE B 1 177 ? 2.902 24.422 16.516 1 97.56 177 ILE B C 1
ATOM 4251 O O . ILE B 1 177 ? 3.516 25.359 15.992 1 97.56 177 ILE B O 1
ATOM 4255 N N . SER B 1 178 ? 2.258 23.5 15.844 1 98.62 178 SER B N 1
ATOM 4256 C CA . SER B 1 178 ? 1.957 23.672 14.422 1 98.62 178 SER B CA 1
ATOM 4257 C C . SER B 1 178 ? 0.463 23.531 14.156 1 98.62 178 SER B C 1
ATOM 4259 O O . SER B 1 178 ? -0.224 22.75 14.82 1 98.62 178 SER B O 1
ATOM 4261 N N . ILE B 1 179 ? -0.029 24.312 13.227 1 98.69 179 ILE B N 1
ATOM 4262 C CA . ILE B 1 179 ? -1.403 24.172 12.758 1 98.69 179 ILE B CA 1
ATOM 4263 C C . ILE B 1 179 ? -1.422 24.078 11.234 1 98.69 179 ILE B C 1
ATOM 4265 O O . ILE B 1 179 ? -0.886 24.953 10.547 1 98.69 179 ILE B O 1
ATOM 4269 N N . SER B 1 180 ? -1.949 23.031 10.734 1 98.38 180 SER B N 1
ATOM 4270 C CA . SER B 1 180 ? -2.168 22.844 9.305 1 98.38 180 SER B CA 1
ATOM 4271 C C . SER B 1 180 ? -3.652 22.891 8.961 1 98.38 180 SER B C 1
ATOM 4273 O O . SER B 1 180 ? -4.43 22.047 9.414 1 98.38 180 SER B O 1
ATOM 4275 N N . MET B 1 181 ? -3.994 23.906 8.172 1 98.31 181 MET B N 1
ATOM 4276 C CA . MET B 1 181 ? -5.383 24.094 7.758 1 98.31 181 MET B CA 1
ATOM 4277 C C . MET B 1 181 ? -5.746 23.125 6.629 1 98.31 181 MET B C 1
ATOM 4279 O O . MET B 1 181 ? -4.922 22.844 5.758 1 98.31 181 MET B O 1
ATOM 4283 N N . CYS B 1 182 ? -6.922 22.609 6.672 1 96.69 182 CYS B N 1
ATOM 4284 C CA . CYS B 1 182 ? -7.445 21.781 5.598 1 96.69 182 CYS B CA 1
ATOM 4285 C C . CYS B 1 182 ? -8.258 22.609 4.609 1 96.69 182 CYS B C 1
ATOM 4287 O O . CYS B 1 182 ? -9.469 22.422 4.492 1 96.69 182 CYS B O 1
ATOM 4289 N N . ILE B 1 183 ? -7.621 23.484 3.934 1 96.25 183 ILE B N 1
ATOM 4290 C CA . ILE B 1 183 ? -8.289 24.438 3.049 1 96.25 183 ILE B CA 1
ATOM 4291 C C . ILE B 1 183 ? -7.602 24.438 1.686 1 96.25 183 ILE B C 1
ATOM 4293 O O . ILE B 1 183 ? -6.496 23.922 1.539 1 96.25 183 ILE B O 1
ATOM 4297 N N . GLY B 1 184 ? -8.305 25 0.684 1 94.31 184 GLY B N 1
ATOM 4298 C CA . GLY B 1 184 ? -7.77 25.297 -0.633 1 94.31 184 GLY B CA 1
ATOM 4299 C C . GLY B 1 184 ? -7.652 26.781 -0.902 1 94.31 184 GLY B C 1
ATOM 4300 O O . GLY B 1 184 ? -7.594 27.594 0.032 1 94.31 184 GLY B O 1
ATOM 4301 N N . PRO B 1 185 ? -7.543 27.031 -2.156 1 91.88 185 PRO B N 1
ATOM 4302 C CA . PRO B 1 185 ? -7.285 28.422 -2.539 1 91.88 185 PRO B CA 1
ATOM 4303 C C . PRO B 1 185 ? -8.438 29.344 -2.176 1 91.88 185 PRO B C 1
ATOM 4305 O O . PRO B 1 185 ? -8.25 30.562 -2.109 1 91.88 185 PRO B O 1
ATOM 4308 N N . LEU B 1 186 ? -9.555 28.812 -1.93 1 93.88 186 LEU B N 1
ATOM 4309 C CA . LEU B 1 186 ? -10.727 29.641 -1.7 1 93.88 186 LEU B CA 1
ATOM 4310 C C . LEU B 1 186 ? -10.836 30.031 -0.231 1 93.88 186 LEU B C 1
ATOM 4312 O O . LEU B 1 186 ? -11.734 30.797 0.148 1 93.88 186 LEU B O 1
ATOM 4316 N N . GLY B 1 187 ? -9.969 29.578 0.588 1 96.06 187 GLY B N 1
ATOM 4317 C CA . GLY B 1 187 ? -9.984 29.953 1.993 1 96.06 187 GLY B CA 1
ATOM 4318 C C . GLY B 1 187 ? -10.688 28.938 2.873 1 96.06 187 GLY B C 1
ATOM 4319 O O . GLY B 1 187 ? -10.852 27.781 2.486 1 96.06 187 GLY B O 1
ATOM 4320 N N . ASP B 1 188 ? -10.961 29.375 4.09 1 95.88 188 ASP B N 1
ATOM 4321 C CA . ASP B 1 188 ? -11.508 28.391 5.031 1 95.88 188 ASP B CA 1
ATOM 4322 C C . ASP B 1 188 ? -13.008 28.234 4.844 1 95.88 188 ASP B C 1
ATOM 4324 O O . ASP B 1 188 ? -13.586 28.781 3.9 1 95.88 188 ASP B O 1
ATOM 4328 N N . PHE B 1 189 ? -13.719 27.453 5.586 1 93.19 189 PHE B N 1
ATOM 4329 C CA . PHE B 1 189 ? -15.094 27.047 5.336 1 93.19 189 PHE B CA 1
ATOM 4330 C C . PHE B 1 189 ? -16.062 28.156 5.738 1 93.19 189 PHE B C 1
ATOM 4332 O O . PHE B 1 189 ? -17.266 28.062 5.457 1 93.19 189 PHE B O 1
ATOM 4339 N N . LYS B 1 190 ? -15.633 29.172 6.336 1 95.31 190 LYS B N 1
ATOM 4340 C CA . LYS B 1 190 ? -16.438 30.344 6.641 1 95.31 190 LYS B CA 1
ATOM 4341 C C . LYS B 1 190 ? -16.047 31.531 5.762 1 95.31 190 LYS B C 1
ATOM 4343 O O . LYS B 1 190 ? -16.266 32.688 6.129 1 95.31 190 LYS B O 1
ATOM 4348 N N . ASP B 1 191 ? -15.312 31.234 4.746 1 95.94 191 ASP B N 1
ATOM 4349 C CA . ASP B 1 191 ? -14.977 32.156 3.672 1 95.94 191 ASP B CA 1
ATOM 4350 C C . ASP B 1 191 ? -13.93 33.188 4.125 1 95.94 191 ASP B C 1
ATOM 4352 O O . ASP B 1 191 ? -13.883 34.312 3.627 1 95.94 191 ASP B O 1
ATOM 4356 N N . VAL B 1 192 ? -13.211 32.875 5.145 1 98.19 192 VAL B N 1
ATOM 4357 C CA . VAL B 1 192 ? -12.016 33.656 5.465 1 98.19 192 VAL B CA 1
ATOM 4358 C C . VAL B 1 192 ? -10.922 33.375 4.445 1 98.19 192 VAL B C 1
ATOM 4360 O O . VAL B 1 192 ? -10.625 32.219 4.164 1 98.19 192 VAL B O 1
ATOM 4363 N N . SER B 1 193 ? -10.367 34.406 3.887 1 98.5 193 SER B N 1
ATOM 4364 C CA . SER B 1 193 ? -9.375 34.219 2.836 1 98.5 193 SER B CA 1
ATOM 4365 C C . SER B 1 193 ? -8.141 33.469 3.363 1 98.5 193 SER B C 1
ATOM 4367 O O . SER B 1 193 ? -7.863 33.5 4.566 1 98.5 193 SER B O 1
ATOM 4369 N N . VAL B 1 194 ? -7.387 32.906 2.451 1 98.5 194 VAL B N 1
ATOM 4370 C CA . VAL B 1 194 ? -6.16 32.188 2.793 1 98.5 194 VAL B CA 1
ATOM 4371 C C . VAL B 1 194 ? -5.191 33.156 3.502 1 98.5 194 VAL B C 1
ATOM 4373 O O . VAL B 1 194 ? -4.566 32.781 4.496 1 98.5 194 VAL B O 1
ATOM 4376 N N . GLU B 1 195 ? -5.074 34.344 2.973 1 98.81 195 GLU B N 1
ATOM 4377 C CA . GLU B 1 195 ? -4.172 35.344 3.516 1 98.81 195 GLU B CA 1
ATOM 4378 C C . GLU B 1 195 ? -4.555 35.719 4.945 1 98.81 195 GLU B C 1
ATOM 4380 O O . GLU B 1 195 ? -3.693 35.781 5.828 1 98.81 195 GLU B O 1
ATOM 4385 N N . GLU B 1 196 ? -5.816 35.969 5.105 1 98.81 196 GLU B N 1
ATOM 4386 C CA . GLU B 1 196 ? -6.289 36.312 6.438 1 98.81 196 GLU B CA 1
ATOM 4387 C C . GLU B 1 196 ? -6.105 35.188 7.426 1 98.81 196 GLU B C 1
ATOM 4389 O O . GLU B 1 196 ? -5.738 35.406 8.586 1 98.81 196 GLU B O 1
ATOM 4394 N N . VAL B 1 197 ? -6.363 33.969 7.008 1 98.81 197 VAL B N 1
ATOM 4395 C CA . VAL B 1 197 ? -6.152 32.781 7.832 1 98.81 197 VAL B CA 1
ATOM 4396 C C . VAL B 1 197 ? -4.707 32.75 8.32 1 98.81 197 VAL B C 1
ATOM 4398 O O . VAL B 1 197 ? -4.449 32.531 9.508 1 98.81 197 VAL B O 1
ATOM 4401 N N . ALA B 1 198 ? -3.799 32.969 7.449 1 98.81 198 ALA B N 1
ATOM 4402 C CA . ALA B 1 198 ? -2.375 32.875 7.758 1 98.81 198 ALA B CA 1
ATOM 4403 C C . ALA B 1 198 ? -1.971 33.938 8.789 1 98.81 198 ALA B C 1
ATOM 4405 O O . ALA B 1 198 ? -1.272 33.625 9.758 1 98.81 198 ALA B O 1
ATOM 4406 N N . VAL B 1 199 ? -2.377 35.125 8.57 1 98.81 199 VAL B N 1
ATOM 4407 C CA . VAL B 1 199 ? -2.023 36.219 9.469 1 98.81 199 VAL B CA 1
ATOM 4408 C C . VAL B 1 199 ? -2.627 35.969 10.844 1 98.81 199 VAL B C 1
ATOM 4410 O O . VAL B 1 199 ? -1.976 36.219 11.867 1 98.81 199 VAL B O 1
ATOM 4413 N N . ARG B 1 200 ? -3.834 35.5 10.867 1 98.75 200 ARG B N 1
ATOM 4414 C CA . ARG B 1 200 ? -4.504 35.219 12.133 1 98.75 200 ARG B CA 1
ATOM 4415 C C . ARG B 1 200 ? -3.787 34.125 12.891 1 98.75 200 ARG B C 1
ATOM 4417 O O . ARG B 1 200 ? -3.656 34.188 14.117 1 98.75 200 ARG B O 1
ATOM 4424 N N . LEU B 1 201 ? -3.33 33.094 12.211 1 98.75 201 LEU B N 1
ATOM 4425 C CA . LEU B 1 201 ? -2.592 32.031 12.852 1 98.75 201 LEU B CA 1
ATOM 4426 C C . LEU B 1 201 ? -1.261 32.531 13.398 1 98.75 201 LEU B C 1
ATOM 4428 O O . LEU B 1 201 ? -0.86 32.156 14.5 1 98.75 201 LEU B O 1
ATOM 4432 N N . ALA B 1 202 ? -0.581 33.312 12.633 1 98.44 202 ALA B N 1
ATOM 4433 C CA . ALA B 1 202 ? 0.678 33.906 13.086 1 98.44 202 ALA B CA 1
ATOM 4434 C C . ALA B 1 202 ? 0.466 34.75 14.336 1 98.44 202 ALA B C 1
ATOM 4436 O O . ALA B 1 202 ? 1.232 34.656 15.297 1 98.44 202 ALA B O 1
ATOM 4437 N N . LYS B 1 203 ? -0.562 35.562 14.297 1 98.25 203 LYS B N 1
ATOM 4438 C CA . LYS B 1 203 ? -0.885 36.438 15.43 1 98.25 203 LYS B CA 1
ATOM 4439 C C . LYS B 1 203 ? -1.242 35.594 16.672 1 98.25 203 LYS B C 1
ATOM 4441 O O . LYS B 1 203 ? -0.961 36 17.797 1 98.25 203 LYS B O 1
ATOM 4446 N N . ALA B 1 204 ? -1.866 34.438 16.406 1 97.81 204 ALA B N 1
ATOM 4447 C CA . ALA B 1 204 ? -2.264 33.562 17.5 1 97.81 204 ALA B CA 1
ATOM 4448 C C . ALA B 1 204 ? -1.044 32.938 18.156 1 97.81 204 ALA B C 1
ATOM 4450 O O . ALA B 1 204 ? -1.14 32.375 19.266 1 97.81 204 ALA B O 1
ATOM 4451 N N . GLY B 1 205 ? 0.112 33 17.484 1 95.88 205 GLY B N 1
ATOM 4452 C CA . GLY B 1 205 ? 1.351 32.531 18.109 1 95.88 205 GLY B CA 1
ATOM 4453 C C . GLY B 1 205 ? 1.793 31.172 17.625 1 95.88 205 GLY B C 1
ATOM 4454 O O . GLY B 1 205 ? 2.584 30.5 18.297 1 95.88 205 GLY B O 1
ATOM 4455 N N . CYS B 1 206 ? 1.305 30.703 16.531 1 97.44 206 CYS B N 1
ATOM 4456 C CA . CYS B 1 206 ? 1.754 29.438 15.969 1 97.44 206 CYS B CA 1
ATOM 4457 C C . CYS B 1 206 ? 3.213 29.531 15.539 1 97.44 206 CYS B C 1
ATOM 4459 O O . CYS B 1 206 ? 3.65 30.547 15 1 97.44 206 CYS B O 1
ATOM 4461 N N . ASP B 1 207 ? 3.971 28.469 15.82 1 97.88 207 ASP B N 1
ATOM 4462 C CA . ASP B 1 207 ? 5.359 28.391 15.383 1 97.88 207 ASP B CA 1
ATOM 4463 C C . ASP B 1 207 ? 5.453 28.016 13.906 1 97.88 207 ASP B C 1
ATOM 4465 O O . ASP B 1 207 ? 6.312 28.516 13.18 1 97.88 207 ASP B O 1
ATOM 4469 N N . ILE B 1 208 ? 4.652 27.094 13.516 1 98.69 208 ILE B N 1
ATOM 4470 C CA . ILE B 1 208 ? 4.605 26.562 12.164 1 98.69 208 ILE B CA 1
ATOM 4471 C C . ILE B 1 208 ? 3.166 26.562 11.656 1 98.69 208 ILE B C 1
ATOM 4473 O O . ILE B 1 208 ? 2.252 26.125 12.352 1 98.69 208 ILE B O 1
ATOM 4477 N N . ILE B 1 209 ? 2.916 27.094 10.492 1 98.81 209 ILE B N 1
ATOM 4478 C CA . ILE B 1 209 ? 1.576 27.078 9.914 1 98.81 209 ILE B CA 1
ATOM 4479 C C . ILE B 1 209 ? 1.622 26.5 8.508 1 98.81 209 ILE B C 1
ATOM 4481 O O . ILE B 1 209 ? 2.674 26.5 7.859 1 98.81 209 ILE B O 1
ATOM 4485 N N . GLY B 1 210 ? 0.559 25.953 8.008 1 98.56 210 GLY B N 1
ATOM 4486 C CA . GLY B 1 210 ? 0.507 25.406 6.668 1 98.56 210 GLY B CA 1
ATOM 4487 C C . GLY B 1 210 ? -0.829 24.766 6.332 1 98.56 210 GLY B C 1
ATOM 4488 O O . GLY B 1 210 ? -1.868 25.188 6.848 1 98.56 210 GLY B O 1
ATOM 4489 N N . VAL B 1 211 ? -0.798 23.906 5.355 1 98.25 211 VAL B N 1
ATOM 4490 C CA . VAL B 1 211 ? -2.004 23.234 4.887 1 98.25 211 VAL B CA 1
ATOM 4491 C C . VAL B 1 211 ? -1.756 21.719 4.801 1 98.25 211 VAL B C 1
ATOM 4493 O O . VAL B 1 211 ? -0.633 21.281 4.535 1 98.25 211 VAL B O 1
ATOM 4496 N N . ASN B 1 212 ? -2.787 21.016 5.148 1 98 212 ASN B N 1
ATOM 4497 C CA . ASN B 1 212 ? -2.693 19.578 4.961 1 98 212 ASN B CA 1
ATOM 4498 C C . ASN B 1 212 ? -3.99 19 4.402 1 98 212 ASN B C 1
ATOM 4500 O O . ASN B 1 212 ? -5.055 19.609 4.531 1 98 212 ASN B O 1
ATOM 4504 N N . CYS B 1 213 ? -3.799 17.859 3.803 1 96.19 213 CYS B N 1
ATOM 4505 C CA . CYS B 1 213 ? -4.879 17 3.336 1 96.19 213 CYS B CA 1
ATOM 4506 C C . CYS B 1 213 ? -5.73 17.719 2.289 1 96.19 213 CYS B C 1
ATOM 4508 O O . CYS B 1 213 ? -5.305 18.719 1.719 1 96.19 213 CYS B O 1
ATOM 4510 N N . ARG B 1 214 ? -6.793 17.188 1.762 1 93 214 ARG B N 1
ATOM 4511 C CA . ARG B 1 214 ? -7.902 17.594 0.904 1 93 214 ARG B CA 1
ATOM 4512 C C . ARG B 1 214 ? -7.441 17.766 -0.539 1 93 214 ARG B C 1
ATOM 4514 O O . ARG B 1 214 ? -8.211 17.547 -1.475 1 93 214 ARG B O 1
ATOM 4521 N N . PHE B 1 215 ? -6.277 18.406 -0.66 1 96.69 215 PHE B N 1
ATOM 4522 C CA . PHE B 1 215 ? -5.902 18.734 -2.031 1 96.69 215 PHE B CA 1
ATOM 4523 C C . PHE B 1 215 ? -4.547 18.141 -2.379 1 96.69 215 PHE B C 1
ATOM 4525 O O . PHE B 1 215 ? -3.789 17.734 -1.49 1 96.69 215 PHE B O 1
ATOM 4532 N N . ASP B 1 216 ? -4.277 18.125 -3.727 1 97.25 216 ASP B N 1
ATOM 4533 C CA . ASP B 1 216 ? -3.043 17.562 -4.277 1 97.25 216 ASP B CA 1
ATOM 4534 C C . ASP B 1 216 ? -1.853 18.469 -3.977 1 97.25 216 ASP B C 1
ATOM 4536 O O . ASP B 1 216 ? -2.023 19.578 -3.465 1 97.25 216 ASP B O 1
ATOM 4540 N N . PRO B 1 217 ? -0.605 18.016 -4.211 1 98.06 217 PRO B N 1
ATOM 4541 C CA . PRO B 1 217 ? 0.615 18.734 -3.852 1 98.06 217 PRO B CA 1
ATOM 4542 C C . PRO B 1 217 ? 0.658 20.156 -4.438 1 98.06 217 PRO B C 1
ATOM 4544 O O . PRO B 1 217 ? 0.957 21.109 -3.725 1 98.06 217 PRO B O 1
ATOM 4547 N N . ASP B 1 218 ? 0.318 20.328 -5.668 1 96.88 218 ASP B N 1
ATOM 4548 C CA . ASP B 1 218 ? 0.418 21.641 -6.301 1 96.88 218 ASP B CA 1
ATOM 4549 C C . ASP B 1 218 ? -0.511 22.641 -5.629 1 96.88 218 ASP B C 1
ATOM 4551 O O . ASP B 1 218 ? -0.098 23.766 -5.32 1 96.88 218 ASP B O 1
ATOM 4555 N N . THR B 1 219 ? -1.709 22.234 -5.457 1 97.19 219 THR B N 1
ATOM 4556 C CA . THR B 1 219 ? -2.691 23.109 -4.828 1 97.19 219 THR B CA 1
ATOM 4557 C C . THR B 1 219 ? -2.262 23.469 -3.412 1 97.19 219 THR B C 1
ATOM 4559 O O . THR B 1 219 ? -2.383 24.625 -3 1 97.19 219 THR B O 1
ATOM 4562 N N . CYS B 1 220 ? -1.763 22.516 -2.67 1 98.38 220 CYS B N 1
ATOM 4563 C CA . CYS B 1 220 ? -1.349 22.766 -1.292 1 98.38 220 CYS B CA 1
ATOM 4564 C C . CYS B 1 220 ? -0.143 23.688 -1.243 1 98.38 220 CYS B C 1
ATOM 4566 O O . CYS B 1 220 ? -0.067 24.578 -0.383 1 98.38 220 CYS B O 1
ATOM 4568 N N . ILE B 1 221 ? 0.81 23.484 -2.145 1 98.62 221 ILE B N 1
ATOM 4569 C CA . ILE B 1 221 ? 1.976 24.375 -2.188 1 98.62 221 ILE B CA 1
ATOM 4570 C C . ILE B 1 221 ? 1.534 25.797 -2.477 1 98.62 221 ILE B C 1
ATOM 4572 O O . ILE B 1 221 ? 1.934 26.734 -1.773 1 98.62 221 ILE B O 1
ATOM 4576 N N . ASP B 1 222 ? 0.693 25.938 -3.498 1 98 222 ASP B N 1
ATOM 4577 C CA . ASP B 1 222 ? 0.236 27.266 -3.891 1 98 222 ASP B CA 1
ATOM 4578 C C . ASP B 1 222 ? -0.485 27.953 -2.736 1 98 222 ASP B C 1
ATOM 4580 O O . ASP B 1 222 ? -0.3 29.156 -2.514 1 98 222 ASP B O 1
ATOM 4584 N N . THR B 1 223 ? -1.293 27.219 -2.062 1 98.38 223 THR B N 1
ATOM 4585 C CA . THR B 1 223 ? -2.02 27.766 -0.922 1 98.38 223 THR B CA 1
ATOM 4586 C C . THR B 1 223 ? -1.056 28.156 0.193 1 98.38 223 THR B C 1
ATOM 4588 O O . THR B 1 223 ? -1.199 29.219 0.797 1 98.38 223 THR B O 1
ATOM 4591 N N . THR B 1 224 ? -0.076 27.359 0.481 1 98.69 224 THR B N 1
ATOM 4592 C CA . THR B 1 224 ? 0.9 27.625 1.53 1 98.69 224 THR B CA 1
ATOM 4593 C C . THR B 1 224 ? 1.759 28.844 1.171 1 98.69 224 THR B C 1
ATOM 4595 O O . THR B 1 224 ? 2.129 29.625 2.045 1 98.69 224 THR B O 1
ATOM 4598 N N . VAL B 1 225 ? 2.09 28.969 -0.106 1 98.62 225 VAL B N 1
ATOM 4599 C CA . VAL B 1 225 ? 2.859 30.125 -0.569 1 98.62 225 VAL B CA 1
ATOM 4600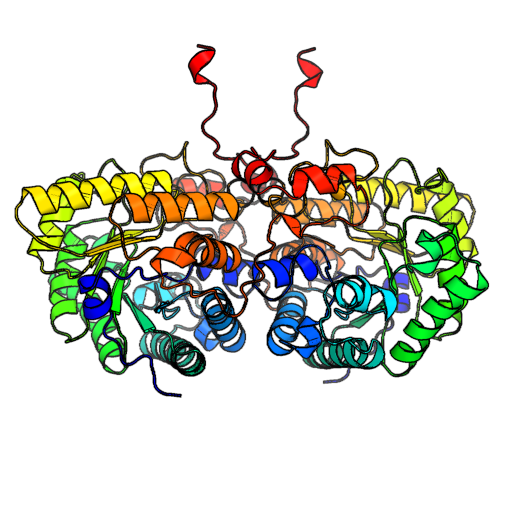 C C . VAL B 1 225 ? 2.074 31.406 -0.318 1 98.62 225 VAL B C 1
ATOM 4602 O O . VAL B 1 225 ? 2.637 32.406 0.128 1 98.62 225 VAL B O 1
ATOM 4605 N N . ARG B 1 226 ? 0.818 31.359 -0.598 1 98.69 226 ARG B N 1
ATOM 4606 C CA . ARG B 1 226 ? -0.038 32.5 -0.308 1 98.69 226 ARG B CA 1
ATOM 4607 C C . ARG B 1 226 ? -0.034 32.844 1.182 1 98.69 226 ARG B C 1
ATOM 4609 O O . ARG B 1 226 ? -0.022 34 1.567 1 98.69 226 ARG B O 1
ATOM 4616 N N . MET B 1 227 ? -0.07 31.844 2.027 1 98.75 227 MET B N 1
ATOM 4617 C CA . MET B 1 227 ? 0.007 32.031 3.473 1 98.75 227 MET B CA 1
ATOM 4618 C C . MET B 1 227 ? 1.31 32.75 3.857 1 98.75 227 MET B C 1
ATOM 4620 O O . MET B 1 227 ? 1.3 33.719 4.609 1 98.75 227 MET B O 1
ATOM 4624 N N . ARG B 1 228 ? 2.369 32.219 3.352 1 98.44 228 ARG B N 1
ATOM 4625 C CA . ARG B 1 228 ? 3.693 32.75 3.658 1 98.44 228 ARG B CA 1
ATOM 4626 C C . ARG B 1 228 ? 3.803 34.219 3.264 1 98.44 228 ARG B C 1
ATOM 4628 O O . ARG B 1 228 ? 4.238 35.062 4.062 1 98.44 228 ARG B O 1
ATOM 4635 N N . GLU B 1 229 ? 3.395 34.5 2.076 1 98.38 229 GLU B N 1
ATOM 4636 C CA . GLU B 1 229 ? 3.484 35.875 1.572 1 98.38 229 GLU B CA 1
ATOM 4637 C C . GLU B 1 229 ? 2.648 36.812 2.418 1 98.38 229 GLU B C 1
ATOM 4639 O O . GLU B 1 229 ? 3.062 37.969 2.68 1 98.38 229 GLU B O 1
ATOM 4644 N N . ALA B 1 230 ? 1.496 36.406 2.822 1 98.69 230 ALA B N 1
ATOM 4645 C CA . ALA B 1 230 ? 0.614 37.25 3.633 1 98.69 230 ALA B CA 1
ATOM 4646 C C . ALA B 1 230 ? 1.238 37.531 4.992 1 98.69 230 ALA B C 1
ATOM 4648 O O . ALA B 1 230 ? 1.172 38.656 5.477 1 98.69 230 ALA B O 1
ATOM 4649 N N . VAL B 1 231 ? 1.785 36.531 5.613 1 98.56 231 VAL B N 1
ATOM 4650 C CA . VAL B 1 231 ? 2.402 36.688 6.926 1 98.56 231 VAL B CA 1
ATOM 4651 C C . VAL B 1 231 ? 3.602 37.625 6.828 1 98.56 231 VAL B C 1
ATOM 4653 O O . VAL B 1 231 ? 3.781 38.5 7.676 1 98.56 231 VAL B O 1
ATOM 4656 N N . GLU B 1 232 ? 4.395 37.438 5.816 1 97.69 232 GLU B N 1
ATOM 4657 C CA . GLU B 1 232 ? 5.562 38.281 5.602 1 97.69 232 GLU B CA 1
ATOM 4658 C C . GLU B 1 232 ? 5.152 39.719 5.352 1 97.69 232 GLU B C 1
ATOM 4660 O O . GLU B 1 232 ? 5.777 40.656 5.871 1 97.69 232 GLU B O 1
ATOM 4665 N N . LYS B 1 233 ? 4.18 39.875 4.535 1 98.25 233 LYS B N 1
ATOM 4666 C CA . LYS B 1 233 ? 3.67 41.219 4.258 1 98.25 233 LYS B CA 1
ATOM 4667 C C . LYS B 1 233 ? 3.186 41.906 5.535 1 98.25 233 LYS B C 1
ATOM 4669 O O . LYS B 1 233 ? 3.314 43.125 5.684 1 98.25 233 LYS B O 1
ATOM 4674 N N . ALA B 1 234 ? 2.688 41.125 6.426 1 98.19 234 ALA B N 1
ATOM 4675 C CA . ALA B 1 234 ? 2.186 41.656 7.695 1 98.19 234 ALA B CA 1
ATOM 4676 C C . ALA B 1 234 ? 3.328 41.906 8.672 1 98.19 234 ALA B C 1
ATOM 4678 O O . ALA B 1 234 ? 3.098 42.344 9.805 1 98.19 234 ALA B O 1
ATOM 4679 N N . GLY B 1 235 ? 4.57 41.594 8.328 1 97.75 235 GLY B N 1
ATOM 4680 C CA . GLY B 1 235 ? 5.738 41.844 9.156 1 97.75 235 GLY B CA 1
ATOM 4681 C C . GLY B 1 235 ? 5.941 40.781 10.234 1 97.75 235 GLY B C 1
ATOM 4682 O O . GLY B 1 235 ? 6.605 41.062 11.242 1 97.75 235 GLY B O 1
ATOM 4683 N N . MET B 1 236 ? 5.332 39.688 10.078 1 97.62 236 MET B N 1
ATOM 4684 C CA . MET B 1 236 ? 5.434 38.594 11.055 1 97.62 236 MET B CA 1
ATOM 4685 C C . MET B 1 236 ? 6.305 37.469 10.523 1 97.62 236 MET B C 1
ATOM 4687 O O . MET B 1 236 ? 6.727 37.5 9.367 1 97.62 236 MET B O 1
ATOM 4691 N N . LYS B 1 237 ? 6.637 36.594 11.484 1 94.5 237 LYS B N 1
ATOM 4692 C CA . LYS B 1 237 ? 7.477 35.469 11.109 1 94.5 237 LYS B CA 1
ATOM 4693 C C . LYS B 1 237 ? 6.875 34.156 11.602 1 94.5 237 LYS B C 1
ATOM 4695 O O . LYS B 1 237 ? 6.406 34.062 12.742 1 94.5 237 LYS B O 1
ATOM 4700 N N . CYS B 1 238 ? 6.824 33.156 10.781 1 96.38 238 CYS B N 1
ATOM 4701 C CA . CYS B 1 238 ? 6.434 31.781 11.055 1 96.38 238 CYS B CA 1
ATOM 4702 C C . CYS B 1 238 ? 7.227 30.812 10.195 1 96.38 238 CYS B C 1
ATOM 4704 O O . CYS B 1 238 ? 7.875 31.219 9.227 1 96.38 238 CYS B O 1
ATOM 4706 N N . HIS B 1 239 ? 7.316 29.609 10.617 1 98.44 239 HIS B N 1
ATOM 4707 C CA . HIS B 1 239 ? 7.73 28.531 9.719 1 98.44 239 HIS B CA 1
ATOM 4708 C C . HIS B 1 239 ? 6.535 27.953 8.977 1 98.44 239 HIS B C 1
ATOM 4710 O O . HIS B 1 239 ? 5.391 28.109 9.406 1 98.44 239 HIS B O 1
ATOM 4716 N N . TYR B 1 240 ? 6.832 27.297 7.855 1 98.81 240 TYR B N 1
ATOM 4717 C CA . TYR B 1 240 ? 5.742 26.812 7.016 1 98.81 240 TYR B CA 1
ATOM 4718 C C . TYR B 1 240 ? 5.867 25.312 6.77 1 98.81 240 TYR B C 1
ATOM 4720 O O . TYR B 1 240 ? 6.973 24.781 6.648 1 98.81 240 TYR B O 1
ATOM 4728 N N . MET B 1 241 ? 4.73 24.656 6.742 1 98.81 241 MET B N 1
ATOM 4729 C CA . MET B 1 241 ? 4.66 23.219 6.48 1 98.81 241 MET B CA 1
ATOM 4730 C C . MET B 1 241 ? 3.615 22.906 5.414 1 98.81 241 MET B C 1
ATOM 4732 O O . MET B 1 241 ? 2.652 23.656 5.246 1 98.81 241 MET B O 1
ATOM 4736 N N . VAL B 1 242 ? 3.799 21.875 4.633 1 98.88 242 VAL B N 1
ATOM 4737 C CA . VAL B 1 242 ? 2.832 21.406 3.645 1 98.88 242 VAL B CA 1
ATOM 4738 C C . VAL B 1 242 ? 2.746 19.891 3.68 1 98.88 242 VAL B C 1
ATOM 4740 O O . VAL B 1 242 ? 3.77 19.203 3.697 1 98.88 242 VAL B O 1
ATOM 4743 N N . GLN B 1 243 ? 1.561 19.359 3.836 1 98.81 243 GLN B N 1
ATOM 4744 C CA . GLN B 1 243 ? 1.299 17.922 3.896 1 98.81 243 GLN B CA 1
ATOM 4745 C C . GLN B 1 243 ? 0.089 17.547 3.047 1 98.81 243 GLN B C 1
ATOM 4747 O O . GLN B 1 243 ? -0.942 17.125 3.574 1 98.81 243 GLN B O 1
ATOM 4752 N N . PRO B 1 244 ? 0.199 17.578 1.744 1 98.75 244 PRO B N 1
ATOM 4753 C CA . PRO B 1 244 ? -0.909 17.297 0.83 1 98.75 244 PRO B CA 1
ATOM 4754 C C . PRO B 1 244 ? -1.308 15.82 0.832 1 98.75 244 PRO B C 1
ATOM 4756 O O . PRO B 1 244 ? -0.612 14.992 1.42 1 98.75 244 PRO B O 1
ATOM 4759 N N . ILE B 1 245 ? -2.441 15.531 0.2 1 98.25 245 ILE B N 1
ATOM 4760 C CA . ILE B 1 245 ? -2.797 14.148 -0.095 1 98.25 245 ILE B CA 1
ATOM 4761 C C . ILE B 1 245 ? -2.031 13.672 -1.326 1 98.25 245 ILE B C 1
ATOM 4763 O O . ILE B 1 245 ? -1.519 14.477 -2.1 1 98.25 245 ILE B O 1
ATOM 4767 N N . ALA B 1 246 ? -1.992 12.398 -1.523 1 98.25 246 ALA B N 1
ATOM 4768 C CA . ALA B 1 246 ? -1.237 11.82 -2.633 1 98.25 246 ALA B CA 1
ATOM 4769 C C . ALA B 1 246 ? -2.143 11.547 -3.83 1 98.25 246 ALA B C 1
ATOM 4771 O O . ALA B 1 246 ? -1.843 10.688 -4.66 1 98.25 246 ALA B O 1
ATOM 4772 N N . TYR B 1 247 ? -3.283 12.156 -3.885 1 97.06 247 TYR B N 1
ATOM 4773 C CA . TYR B 1 247 ? -4.238 11.953 -4.969 1 97.06 247 TYR B CA 1
ATOM 4774 C C . TYR B 1 247 ? -4.422 13.234 -5.781 1 97.06 247 TYR B C 1
ATOM 4776 O O . TYR B 1 247 ? -4.516 14.328 -5.219 1 97.06 247 TYR B O 1
ATOM 4784 N N . ARG B 1 248 ? -4.473 13.07 -7.039 1 95.69 248 ARG B N 1
ATOM 4785 C CA . ARG B 1 248 ? -4.691 14.211 -7.926 1 95.69 248 ARG B CA 1
ATOM 4786 C C . ARG B 1 248 ? -6.117 14.742 -7.797 1 95.69 248 ARG B C 1
ATOM 4788 O O . ARG B 1 248 ? -7.074 13.961 -7.812 1 95.69 248 ARG B O 1
ATOM 4795 N N . THR B 1 249 ? -6.191 16.047 -7.652 1 94.38 249 THR B N 1
ATOM 4796 C CA . THR B 1 249 ? -7.496 16.641 -7.391 1 94.38 249 THR B CA 1
ATOM 4797 C C . THR B 1 249 ? -7.727 17.859 -8.289 1 94.38 249 THR B C 1
ATOM 4799 O O . THR B 1 249 ? -8.375 18.812 -7.875 1 94.38 249 THR B O 1
ATOM 4802 N N . ALA B 1 250 ? -7.207 17.844 -9.438 1 87.62 250 ALA B N 1
ATOM 4803 C CA . ALA B 1 250 ? -7.328 19.016 -10.32 1 87.62 250 ALA B CA 1
ATOM 4804 C C . ALA B 1 250 ? -8.797 19.328 -10.609 1 87.62 250 ALA B C 1
ATOM 4806 O O . ALA B 1 250 ? -9.148 20.484 -10.859 1 87.62 250 ALA B O 1
ATOM 4807 N N . ASP B 1 251 ? -9.633 18.344 -10.555 1 88.81 251 ASP B N 1
ATOM 4808 C CA . ASP B 1 251 ? -11.055 18.516 -10.867 1 88.81 251 ASP B CA 1
ATOM 4809 C C . ASP B 1 251 ? -11.891 18.578 -9.594 1 88.81 251 ASP B C 1
ATOM 4811 O O . ASP B 1 251 ? -13.117 18.438 -9.648 1 88.81 251 ASP B O 1
ATOM 4815 N N . ALA B 1 252 ? -11.305 18.812 -8.484 1 88.44 252 ALA B N 1
ATOM 4816 C CA . ALA B 1 252 ? -12.039 18.828 -7.223 1 88.44 252 ALA B CA 1
ATOM 4817 C C . ALA B 1 252 ? -12.641 20.219 -6.973 1 88.44 252 ALA B C 1
ATOM 4819 O O . ALA B 1 252 ? -12.109 21.219 -7.438 1 88.44 252 ALA B O 1
ATOM 4820 N N . ASP B 1 253 ? -13.695 20.172 -6.301 1 86.81 253 ASP B N 1
ATOM 4821 C CA . ASP B 1 253 ? -14.281 21.422 -5.84 1 86.81 253 ASP B CA 1
ATOM 4822 C C . ASP B 1 253 ? -13.711 21.828 -4.48 1 86.81 253 ASP B C 1
ATOM 4824 O O . ASP B 1 253 ? -12.625 21.375 -4.098 1 86.81 253 ASP B O 1
ATOM 4828 N N . ARG B 1 254 ? -14.438 22.719 -3.756 1 84.38 254 ARG B N 1
ATOM 4829 C CA . ARG B 1 254 ? -13.953 23.328 -2.518 1 84.38 254 ARG B CA 1
ATOM 4830 C C . ARG B 1 254 ? -13.789 22.266 -1.428 1 84.38 254 ARG B C 1
ATOM 4832 O O . ARG B 1 254 ? -13.008 22.453 -0.488 1 84.38 254 ARG B O 1
ATOM 4839 N N . ILE B 1 255 ? -14.445 21.266 -1.616 1 85.56 255 ILE B N 1
ATOM 4840 C CA . ILE B 1 255 ? -14.406 20.234 -0.584 1 85.56 255 ILE B CA 1
ATOM 4841 C C . ILE B 1 255 ? -13.18 19.344 -0.79 1 85.56 255 ILE B C 1
ATOM 4843 O O . ILE B 1 255 ? -12.805 18.578 0.104 1 85.56 255 ILE B O 1
ATOM 4847 N N . GLY B 1 256 ? -12.523 19.469 -1.927 1 90.06 256 GLY B N 1
ATOM 4848 C CA . GLY B 1 256 ? -11.312 18.703 -2.197 1 90.06 256 GLY B CA 1
ATOM 4849 C C . GLY B 1 256 ? -11.586 17.234 -2.506 1 90.06 256 GLY B C 1
ATOM 4850 O O . GLY B 1 256 ? -12.578 16.906 -3.156 1 90.06 256 GLY B O 1
ATOM 4851 N N . PHE B 1 257 ? -10.695 16.312 -2.057 1 89.81 257 PHE B N 1
ATOM 4852 C CA . PHE B 1 257 ? -10.789 14.922 -2.506 1 89.81 257 PHE B CA 1
ATOM 4853 C C . PHE B 1 257 ? -12 14.234 -1.887 1 89.81 257 PHE B C 1
ATOM 4855 O O . PHE B 1 257 ? -12.484 13.227 -2.408 1 89.81 257 PHE B O 1
ATOM 4862 N N . GLY B 1 258 ? -12.492 14.875 -0.766 1 86 258 GLY B N 1
ATOM 4863 C CA . GLY B 1 258 ? -13.703 14.328 -0.171 1 86 258 GLY B CA 1
ATOM 4864 C C . GLY B 1 258 ? -14.914 14.422 -1.081 1 86 258 GLY B C 1
ATOM 4865 O O . GLY B 1 258 ? -15.859 13.641 -0.952 1 86 258 GLY B O 1
ATOM 4866 N N . GLY B 1 259 ? -14.875 15.352 -2.002 1 85 259 GLY B N 1
ATOM 4867 C CA . GLY B 1 259 ? -15.992 15.562 -2.91 1 85 259 GLY B CA 1
ATOM 4868 C C . GLY B 1 259 ? -15.867 14.773 -4.199 1 85 259 GLY B C 1
ATOM 4869 O O . GLY B 1 259 ? -16.781 14.773 -5.023 1 85 259 GLY B O 1
ATOM 4870 N N . LEU B 1 260 ? -14.805 14.094 -4.375 1 88.62 260 LEU B N 1
ATOM 4871 C CA . LEU B 1 260 ? -14.602 13.305 -5.586 1 88.62 260 LEU B CA 1
ATOM 4872 C C . LEU B 1 260 ? -15.461 12.047 -5.57 1 88.62 260 LEU B C 1
ATOM 4874 O O . LEU B 1 260 ? -15.633 11.422 -4.523 1 88.62 260 LEU B O 1
ATOM 4878 N N . PRO B 1 261 ? -15.938 11.617 -6.742 1 87.56 261 PRO B N 1
ATOM 4879 C CA . PRO B 1 261 ? -16.75 10.398 -6.789 1 87.56 261 PRO B CA 1
ATOM 4880 C C . PRO B 1 261 ? -16.016 9.164 -6.285 1 87.56 261 PRO B C 1
ATOM 4882 O O . PRO B 1 261 ? -16.641 8.242 -5.75 1 87.56 261 PRO B O 1
ATOM 4885 N N . GLU B 1 262 ? -14.719 9.141 -6.379 1 90.5 262 GLU B N 1
ATOM 4886 C CA . GLU B 1 262 ? -13.922 7.969 -6.039 1 90.5 262 GLU B CA 1
ATOM 4887 C C . GLU B 1 262 ? -13.656 7.895 -4.535 1 90.5 262 GLU B C 1
ATOM 4889 O O . GLU B 1 262 ? -13.219 6.859 -4.027 1 90.5 262 GLU B O 1
ATOM 4894 N N . CYS B 1 263 ? -13.797 8.953 -3.812 1 88.88 263 CYS B N 1
ATOM 4895 C CA . CYS B 1 263 ? -13.492 9 -2.387 1 88.88 263 CYS B CA 1
ATOM 4896 C C . CYS B 1 263 ? -14.57 8.297 -1.571 1 88.88 263 CYS B C 1
ATOM 4898 O O . CYS B 1 263 ? -15.766 8.516 -1.8 1 88.88 263 CYS B O 1
ATOM 4900 N N . PRO B 1 264 ? -14.281 7.422 -0.677 1 88.06 264 PRO B N 1
ATOM 4901 C CA . PRO B 1 264 ? -12.93 7.109 -0.202 1 88.06 264 PRO B CA 1
ATOM 4902 C C . PRO B 1 264 ? -12.43 5.754 -0.694 1 88.06 264 PRO B C 1
ATOM 4904 O O . PRO B 1 264 ? -11.312 5.344 -0.36 1 88.06 264 PRO B O 1
ATOM 4907 N N . LEU B 1 265 ? -13.148 5.008 -1.505 1 87.62 265 LEU B N 1
ATOM 4908 C CA . LEU B 1 265 ? -12.867 3.582 -1.639 1 87.62 265 LEU B CA 1
ATOM 4909 C C . LEU B 1 265 ? -12.328 3.262 -3.029 1 87.62 265 LEU B C 1
ATOM 4911 O O . LEU B 1 265 ? -12.086 2.098 -3.35 1 87.62 265 LEU B O 1
ATOM 4915 N N . ALA B 1 266 ? -12.164 4.254 -3.896 1 91.31 266 ALA B N 1
ATOM 4916 C CA . ALA B 1 266 ? -11.727 3.982 -5.266 1 91.31 266 ALA B CA 1
ATOM 4917 C C . ALA B 1 266 ? -10.797 5.078 -5.773 1 91.31 266 ALA B C 1
ATOM 4919 O O . ALA B 1 266 ? -10.961 5.57 -6.895 1 91.31 266 ALA B O 1
ATOM 4920 N N . LEU B 1 267 ? -9.836 5.438 -4.98 1 93.12 267 LEU B N 1
ATOM 4921 C CA . LEU B 1 267 ? -8.969 6.566 -5.297 1 93.12 267 LEU B CA 1
ATOM 4922 C C . LEU B 1 267 ? -7.707 6.098 -6.023 1 93.12 267 LEU B C 1
ATOM 4924 O O . LEU B 1 267 ? -6.832 6.902 -6.34 1 93.12 267 LEU B O 1
ATOM 4928 N N . GLU B 1 268 ? -7.617 4.824 -6.375 1 94.12 268 GLU B N 1
ATOM 4929 C CA . GLU B 1 268 ? -6.391 4.227 -6.891 1 94.12 268 GLU B CA 1
ATOM 4930 C C . GLU B 1 268 ? -5.891 4.969 -8.133 1 94.12 268 GLU B C 1
ATOM 4932 O O . GLU B 1 268 ? -4.711 5.305 -8.227 1 94.12 268 GLU B O 1
ATOM 4937 N N . ASN B 1 269 ? -6.738 5.324 -8.984 1 92.88 269 ASN B N 1
ATOM 4938 C CA . ASN B 1 269 ? -6.355 5.887 -10.273 1 92.88 269 ASN B CA 1
ATOM 4939 C C . ASN B 1 269 ? -5.863 7.324 -10.133 1 92.88 269 ASN B C 1
ATOM 4941 O O . ASN B 1 269 ? -5.289 7.883 -11.07 1 92.88 269 ASN B O 1
ATOM 4945 N N . ARG B 1 270 ? -6.023 7.922 -8.984 1 94.81 270 ARG B N 1
ATOM 4946 C CA . ARG B 1 270 ? -5.629 9.312 -8.766 1 94.81 270 ARG B CA 1
ATOM 4947 C C . ARG B 1 270 ? -4.293 9.391 -8.031 1 94.81 270 ARG B C 1
ATOM 4949 O O . ARG B 1 270 ? -3.746 10.477 -7.848 1 94.81 270 ARG B O 1
ATOM 4956 N N . LEU B 1 271 ? -3.785 8.266 -7.598 1 96.25 271 LEU B N 1
ATOM 4957 C CA . LEU B 1 271 ? -2.578 8.227 -6.781 1 96.25 271 LEU B CA 1
ATOM 4958 C C . LEU B 1 271 ? -1.382 8.781 -7.551 1 96.25 271 LEU B C 1
ATOM 4960 O O . LEU B 1 271 ? -1.162 8.414 -8.703 1 96.25 271 LEU B O 1
ATOM 4964 N N . ILE B 1 272 ? -0.629 9.648 -6.957 1 95.94 272 ILE B N 1
ATOM 4965 C CA . ILE B 1 272 ? 0.555 10.227 -7.59 1 95.94 272 ILE B CA 1
ATOM 4966 C C . ILE B 1 272 ? 1.689 9.203 -7.578 1 95.94 272 ILE B C 1
ATOM 4968 O O . ILE B 1 272 ? 1.696 8.281 -6.758 1 95.94 272 ILE B O 1
ATOM 4972 N N . THR B 1 273 ? 2.672 9.383 -8.453 1 93.62 273 THR B N 1
ATOM 4973 C CA . THR B 1 273 ? 3.84 8.516 -8.508 1 93.62 273 THR B CA 1
ATOM 4974 C C . THR B 1 273 ? 4.961 9.055 -7.625 1 93.62 273 THR B C 1
ATOM 4976 O O . THR B 1 273 ? 4.863 10.164 -7.098 1 93.62 273 THR B O 1
ATOM 4979 N N . ARG B 1 274 ? 5.992 8.266 -7.406 1 93.19 274 ARG B N 1
ATOM 4980 C CA . ARG B 1 274 ? 7.18 8.703 -6.684 1 93.19 274 ARG B CA 1
ATOM 4981 C C . ARG B 1 274 ? 7.84 9.891 -7.383 1 93.19 274 ARG B C 1
ATOM 4983 O O . ARG B 1 274 ? 8.445 10.742 -6.73 1 93.19 274 ARG B O 1
ATOM 4990 N N . TRP B 1 275 ? 7.695 9.93 -8.68 1 92.12 275 TRP B N 1
ATOM 4991 C CA . TRP B 1 275 ? 8.281 11.016 -9.461 1 92.12 275 TRP B CA 1
ATOM 4992 C C . TRP B 1 275 ? 7.52 12.32 -9.234 1 92.12 275 TRP B C 1
ATOM 4994 O O . TRP B 1 275 ? 8.125 13.391 -9.141 1 92.12 275 TRP B O 1
ATOM 5004 N N . ASP B 1 276 ? 6.215 12.203 -9.164 1 94.62 276 ASP B N 1
ATOM 5005 C CA . ASP B 1 276 ? 5.402 13.344 -8.766 1 94.62 276 ASP B CA 1
ATOM 5006 C C . ASP B 1 276 ? 5.793 13.836 -7.371 1 94.62 276 ASP B C 1
ATOM 5008 O O . ASP B 1 276 ? 5.797 15.039 -7.113 1 94.62 276 ASP B O 1
ATOM 5012 N N . ALA B 1 277 ? 6.07 12.906 -6.496 1 96.75 277 ALA B N 1
ATOM 5013 C CA . ALA B 1 277 ? 6.473 13.25 -5.137 1 96.75 277 ALA B CA 1
ATOM 5014 C C . ALA B 1 277 ? 7.801 14.008 -5.133 1 96.75 277 ALA B C 1
ATOM 5016 O O . ALA B 1 277 ? 7.996 14.93 -4.336 1 96.75 277 ALA B O 1
ATOM 5017 N N . GLN B 1 278 ? 8.711 13.57 -5.996 1 95.06 278 GLN B N 1
ATOM 5018 C CA . GLN B 1 278 ? 9.969 14.297 -6.113 1 95.06 278 GLN B CA 1
ATOM 5019 C C . GLN B 1 278 ? 9.734 15.734 -6.578 1 95.06 278 GLN B C 1
ATOM 5021 O O . GLN B 1 278 ? 10.32 16.672 -6.035 1 95.06 278 GLN B O 1
ATOM 5026 N N . LYS B 1 279 ? 8.914 15.859 -7.621 1 96 279 LYS B N 1
ATOM 5027 C CA . LYS B 1 279 ? 8.57 17.188 -8.109 1 96 279 LYS B CA 1
ATOM 5028 C C . LYS B 1 279 ? 7.941 18.031 -7.008 1 96 279 LYS B C 1
ATOM 5030 O O . LYS B 1 279 ? 8.242 19.219 -6.879 1 96 279 LYS B O 1
ATOM 5035 N N . TYR B 1 280 ? 7.078 17.406 -6.277 1 98.38 280 TYR B N 1
ATOM 5036 C CA . TYR B 1 280 ? 6.43 18.047 -5.141 1 98.38 280 TYR B CA 1
ATOM 5037 C C . TYR B 1 280 ? 7.461 18.562 -4.141 1 98.38 280 TYR B C 1
ATOM 5039 O O . TYR B 1 280 ? 7.414 19.719 -3.729 1 98.38 280 TYR B O 1
ATOM 5047 N N . ALA B 1 281 ? 8.414 17.719 -3.727 1 98.12 281 ALA B N 1
ATOM 5048 C CA . ALA B 1 281 ? 9.438 18.078 -2.752 1 98.12 281 ALA B CA 1
ATOM 5049 C C . ALA B 1 281 ? 10.25 19.281 -3.234 1 98.12 281 ALA B C 1
ATOM 5051 O O . ALA B 1 281 ? 10.469 20.219 -2.482 1 98.12 281 ALA B O 1
ATOM 5052 N N . ARG B 1 282 ? 10.672 19.188 -4.473 1 97.88 282 ARG B N 1
ATOM 5053 C CA . ARG B 1 282 ? 11.492 20.25 -5.051 1 97.88 282 ARG B CA 1
ATOM 5054 C C . ARG B 1 282 ? 10.727 21.578 -5.098 1 97.88 282 ARG B C 1
ATOM 5056 O O . ARG B 1 282 ? 11.242 22.609 -4.68 1 97.88 282 ARG B O 1
ATOM 5063 N N . LYS B 1 283 ? 9.539 21.516 -5.578 1 98.56 283 LYS B N 1
ATOM 5064 C CA . LYS B 1 283 ? 8.727 22.719 -5.684 1 98.56 283 LYS B CA 1
ATOM 5065 C C . LYS B 1 283 ? 8.469 23.328 -4.309 1 98.56 283 LYS B C 1
ATOM 5067 O O . LYS B 1 283 ? 8.547 24.547 -4.137 1 98.56 283 LYS B O 1
ATOM 5072 N N . ALA B 1 284 ? 8.086 22.516 -3.324 1 98.81 284 ALA B N 1
ATOM 5073 C CA . ALA B 1 284 ? 7.836 23 -1.97 1 98.81 284 ALA B CA 1
ATOM 5074 C C . ALA B 1 284 ? 9.07 23.688 -1.396 1 98.81 284 ALA B C 1
ATOM 5076 O O . ALA B 1 284 ? 8.992 24.812 -0.9 1 98.81 284 ALA B O 1
ATOM 5077 N N . TYR B 1 285 ? 10.188 23 -1.5 1 98.56 285 TYR B N 1
ATOM 5078 C CA . TYR B 1 285 ? 11.445 23.547 -0.98 1 98.56 285 TYR B CA 1
ATOM 5079 C C . TYR B 1 285 ? 11.789 24.875 -1.642 1 98.56 285 TYR B C 1
ATOM 5081 O O . TYR B 1 285 ? 12.156 25.828 -0.963 1 98.56 285 TYR B O 1
ATOM 5089 N N . ASP B 1 286 ? 11.648 24.906 -2.957 1 98.31 286 ASP B N 1
ATOM 5090 C CA . ASP B 1 286 ? 12 26.109 -3.725 1 98.31 286 ASP B CA 1
ATOM 5091 C C . ASP B 1 286 ? 11.102 27.281 -3.365 1 98.31 286 ASP B C 1
ATOM 5093 O O . ASP B 1 286 ? 11.469 28.438 -3.568 1 98.31 286 ASP B O 1
ATOM 5097 N N . ASN B 1 287 ? 9.977 26.969 -2.832 1 98.12 287 ASN B N 1
ATOM 5098 C CA . ASN B 1 287 ? 9.039 28.031 -2.461 1 98.12 287 ASN B CA 1
ATOM 5099 C C . ASN B 1 287 ? 9.125 28.359 -0.973 1 98.12 287 ASN B C 1
ATOM 5101 O O . ASN B 1 287 ? 8.195 28.938 -0.407 1 98.12 287 ASN B O 1
ATOM 5105 N N . GLY B 1 288 ? 10.133 27.938 -0.292 1 97.25 288 GLY B N 1
ATOM 5106 C CA . GLY B 1 288 ? 10.445 28.406 1.048 1 97.25 288 GLY B CA 1
ATOM 5107 C C . GLY B 1 288 ? 9.797 27.578 2.139 1 97.25 288 GLY B C 1
ATOM 5108 O O . GLY B 1 288 ? 9.781 27.984 3.305 1 97.25 288 GLY B O 1
ATOM 5109 N N . ILE B 1 289 ? 9.281 26.453 1.786 1 98.5 289 ILE B N 1
ATOM 5110 C CA . ILE B 1 289 ? 8.68 25.562 2.773 1 98.5 289 ILE B CA 1
ATOM 5111 C C . ILE B 1 289 ? 9.719 24.562 3.268 1 98.5 289 ILE B C 1
ATOM 5113 O O . ILE B 1 289 ? 10.414 23.938 2.467 1 98.5 289 ILE B O 1
ATOM 5117 N N . ARG B 1 290 ? 9.797 24.453 4.617 1 98.38 290 ARG B N 1
ATOM 5118 C CA . ARG B 1 290 ? 10.898 23.656 5.141 1 98.38 290 ARG B CA 1
ATOM 5119 C C . ARG B 1 290 ? 10.375 22.453 5.914 1 98.38 290 ARG B C 1
ATOM 5121 O O . ARG B 1 290 ? 11.148 21.562 6.277 1 98.38 290 ARG B O 1
ATOM 5128 N N . TYR B 1 291 ? 9.133 22.375 6.285 1 98.75 291 TYR B N 1
ATOM 5129 C CA . TYR B 1 291 ? 8.492 21.125 6.691 1 98.75 291 TYR B CA 1
ATOM 5130 C C . TYR B 1 291 ? 7.66 20.547 5.555 1 98.75 291 TYR B C 1
ATOM 5132 O O . TYR B 1 291 ? 6.605 21.078 5.215 1 98.75 291 TYR B O 1
ATOM 5140 N N . ILE B 1 292 ? 8.164 19.484 4.977 1 98.88 292 ILE B N 1
ATOM 5141 C CA . ILE B 1 292 ? 7.559 18.875 3.795 1 98.88 292 ILE B CA 1
ATOM 5142 C C . ILE B 1 292 ? 7.164 17.438 4.098 1 98.88 292 ILE B C 1
ATOM 5144 O O . ILE B 1 292 ? 8.031 16.578 4.27 1 98.88 292 ILE B O 1
ATOM 5148 N N . GLY B 1 293 ? 5.879 17.203 4.199 1 98.75 293 GLY B N 1
ATOM 5149 C CA . GLY B 1 293 ? 5.375 15.867 4.512 1 98.75 293 GLY B CA 1
ATOM 5150 C C . GLY B 1 293 ? 4.223 15.445 3.619 1 98.75 293 GLY B C 1
ATOM 5151 O O . GLY B 1 293 ? 4.109 15.906 2.482 1 98.75 293 GLY B O 1
ATOM 5152 N N . GLY B 1 294 ? 3.504 14.469 4.016 1 98.62 294 GLY B N 1
ATOM 5153 C CA . GLY B 1 294 ? 2.34 13.969 3.305 1 98.62 294 GLY B CA 1
ATOM 5154 C C . GLY B 1 294 ? 1.199 13.578 4.227 1 98.62 294 GLY B C 1
ATOM 5155 O O . GLY B 1 294 ? 1.406 13.359 5.422 1 98.62 294 GLY B O 1
ATOM 5156 N N . CYS B 1 295 ? 0.056 13.586 3.701 1 98.19 295 CYS B N 1
ATOM 5157 C CA . CYS B 1 295 ? -1.145 13.156 4.41 1 98.19 295 CYS B CA 1
ATOM 5158 C C . CYS B 1 295 ? -1.769 11.938 3.736 1 98.19 295 CYS B C 1
ATOM 5160 O O . CYS B 1 295 ? -1.059 11.016 3.332 1 98.19 295 CYS B O 1
ATOM 5162 N N . CYS B 1 296 ? -3.104 11.859 3.613 1 96.69 296 CYS B N 1
ATOM 5163 C CA . CYS B 1 296 ? -3.809 10.688 3.1 1 96.69 296 CYS B CA 1
ATOM 5164 C C . CYS B 1 296 ? -3.258 10.273 1.742 1 96.69 296 CYS B C 1
ATOM 5166 O O . CYS B 1 296 ? -3.135 11.102 0.837 1 96.69 296 CYS B O 1
ATOM 5168 N N . GLY B 1 297 ? -2.895 9.031 1.664 1 96.88 297 GLY B N 1
ATOM 5169 C CA . GLY B 1 297 ? -2.443 8.492 0.392 1 96.88 297 GLY B CA 1
ATOM 5170 C C . GLY B 1 297 ? -0.932 8.445 0.264 1 96.88 297 GLY B C 1
ATOM 5171 O O . GLY B 1 297 ? -0.391 7.66 -0.514 1 96.88 297 GLY B O 1
ATOM 5172 N N . PHE B 1 298 ? -0.205 9.32 0.911 1 98.56 298 PHE B N 1
ATOM 5173 C CA . PHE B 1 298 ? 1.252 9.266 0.896 1 98.56 298 PHE B CA 1
ATOM 5174 C C . PHE B 1 298 ? 1.75 8 1.587 1 98.56 298 PHE B C 1
ATOM 5176 O O . PHE B 1 298 ? 1.556 7.828 2.791 1 98.56 298 PHE B O 1
ATOM 5183 N N . GLU B 1 299 ? 2.365 7.195 0.841 1 97.31 299 GLU B N 1
ATOM 5184 C CA . GLU B 1 299 ? 2.949 5.945 1.319 1 97.31 299 GLU B CA 1
ATOM 5185 C C . GLU B 1 299 ? 4.453 6.086 1.536 1 97.31 299 GLU B C 1
ATOM 5187 O O . GLU B 1 299 ? 5.047 7.098 1.16 1 97.31 299 GLU B O 1
ATOM 5192 N N . PRO B 1 300 ? 5.074 5.113 2.146 1 97.06 300 PRO B N 1
ATOM 5193 C CA . PRO B 1 300 ? 6.504 5.215 2.451 1 97.06 300 PRO B CA 1
ATOM 5194 C C . PRO B 1 300 ? 7.352 5.5 1.216 1 97.06 300 PRO B C 1
ATOM 5196 O O . PRO B 1 300 ? 8.312 6.273 1.287 1 97.06 300 PRO B O 1
ATOM 5199 N N . TYR B 1 301 ? 7.016 4.941 0.076 1 94.69 301 TYR B N 1
ATOM 5200 C CA . TYR B 1 301 ? 7.852 5.164 -1.099 1 94.69 301 TYR B CA 1
ATOM 5201 C C . TYR B 1 301 ? 7.727 6.602 -1.59 1 94.69 301 TYR B C 1
ATOM 5203 O O . TYR B 1 301 ? 8.656 7.137 -2.201 1 94.69 301 TYR B O 1
ATOM 5211 N N . HIS B 1 302 ? 6.59 7.301 -1.34 1 96.94 302 HIS B N 1
ATOM 5212 C CA . HIS B 1 302 ? 6.488 8.734 -1.608 1 96.94 302 HIS B CA 1
ATOM 5213 C C . HIS B 1 302 ? 7.418 9.531 -0.697 1 96.94 302 HIS B C 1
ATOM 5215 O O . HIS B 1 302 ? 8.102 10.453 -1.151 1 96.94 302 HIS B O 1
ATOM 5221 N N . ILE B 1 303 ? 7.387 9.188 0.596 1 97.69 303 ILE B N 1
ATOM 5222 C CA . ILE B 1 303 ? 8.219 9.875 1.576 1 97.69 303 ILE B CA 1
ATOM 5223 C C . ILE B 1 303 ? 9.695 9.664 1.248 1 97.69 303 ILE B C 1
ATOM 5225 O O . ILE B 1 303 ? 10.5 10.586 1.363 1 97.69 303 ILE B O 1
ATOM 5229 N N . ARG B 1 304 ? 10.016 8.445 0.838 1 95.56 304 ARG B N 1
ATOM 5230 C CA . ARG B 1 304 ? 11.375 8.156 0.391 1 95.56 304 ARG B CA 1
ATOM 5231 C C . ARG B 1 304 ? 11.766 9.062 -0.771 1 95.56 304 ARG B C 1
ATOM 5233 O O . ARG B 1 304 ? 12.891 9.57 -0.815 1 95.56 304 ARG B O 1
ATOM 5240 N N . ALA B 1 305 ? 10.859 9.25 -1.695 1 94.06 305 ALA B N 1
ATOM 5241 C CA . ALA B 1 305 ? 11.109 10.102 -2.855 1 94.06 305 ALA B CA 1
ATOM 5242 C C . ALA B 1 305 ? 11.383 11.547 -2.43 1 94.06 305 ALA B C 1
ATOM 5244 O O . ALA B 1 305 ? 12.227 12.227 -3.018 1 94.06 305 ALA B O 1
ATOM 5245 N N . LEU B 1 306 ? 10.625 12.062 -1.41 1 96.88 306 LEU B N 1
ATOM 5246 C CA . LEU B 1 306 ? 10.883 13.398 -0.895 1 96.88 306 LEU B CA 1
ATOM 5247 C C . LEU B 1 306 ? 12.305 13.516 -0.363 1 96.88 306 LEU B C 1
ATOM 5249 O O . LEU B 1 306 ? 13.031 14.453 -0.714 1 96.88 306 LEU B O 1
ATOM 5253 N N . ALA B 1 307 ? 12.625 12.555 0.483 1 95.69 307 ALA B N 1
ATOM 5254 C CA . ALA B 1 307 ? 13.93 12.57 1.144 1 95.69 307 ALA B CA 1
ATOM 5255 C C . ALA B 1 307 ? 15.062 12.461 0.126 1 95.69 307 ALA B C 1
ATOM 5257 O O . ALA B 1 307 ? 16.078 13.133 0.25 1 95.69 307 ALA B O 1
ATOM 5258 N N . GLU B 1 308 ? 14.883 11.617 -0.848 1 92.62 308 GLU B N 1
ATOM 5259 C CA . GLU B 1 308 ? 15.906 11.438 -1.878 1 92.62 308 GLU B CA 1
ATOM 5260 C C . GLU B 1 308 ? 16.078 12.703 -2.715 1 92.62 308 GLU B C 1
ATOM 5262 O O . GLU B 1 308 ? 17.188 13.086 -3.057 1 92.62 308 GLU B O 1
ATOM 5267 N N . GLU B 1 309 ? 14.969 13.297 -3.057 1 93.75 309 GLU B N 1
ATOM 5268 C CA . GLU B 1 309 ? 15.008 14.5 -3.885 1 93.75 309 GLU B CA 1
ATOM 5269 C C . GLU B 1 309 ? 15.758 15.625 -3.186 1 93.75 309 GLU B C 1
ATOM 5271 O O . GLU B 1 309 ? 16.469 16.406 -3.83 1 93.75 309 GLU B O 1
ATOM 5276 N N . LEU B 1 310 ? 15.633 15.68 -1.901 1 95.88 310 LEU B N 1
ATOM 5277 C CA . LEU B 1 310 ? 16.188 16.812 -1.167 1 95.88 310 LEU B CA 1
ATOM 5278 C C . LEU B 1 310 ? 17.484 16.406 -0.455 1 95.88 310 LEU B C 1
ATOM 5280 O O . LEU B 1 310 ? 17.875 17.031 0.531 1 95.88 310 LEU B O 1
ATOM 5284 N N . ARG B 1 311 ? 18.125 15.375 -0.899 1 93.06 311 ARG B N 1
ATOM 5285 C CA . ARG B 1 311 ? 19.344 14.844 -0.296 1 93.06 311 ARG B CA 1
ATOM 5286 C C . ARG B 1 311 ? 20.406 15.93 -0.156 1 93.06 311 ARG B C 1
ATOM 5288 O O . ARG B 1 311 ? 21.062 16.047 0.886 1 93.06 311 ARG B O 1
ATOM 5295 N N . ASN B 1 312 ? 20.578 16.766 -1.15 1 93.38 312 ASN B N 1
ATOM 5296 C CA . ASN B 1 312 ? 21.625 17.781 -1.116 1 93.38 312 ASN B CA 1
ATOM 5297 C C . ASN B 1 312 ? 21.344 18.844 -0.057 1 93.38 312 ASN B C 1
ATOM 5299 O O . ASN B 1 312 ? 22.25 19.25 0.68 1 93.38 312 ASN B O 1
ATOM 5303 N N . GLU B 1 313 ? 20.125 19.219 0.038 1 94.88 313 GLU B N 1
ATOM 5304 C CA . GLU B 1 313 ? 19.719 20.25 1.002 1 94.88 313 GLU B CA 1
ATOM 5305 C C . GLU B 1 313 ? 19.703 19.688 2.422 1 94.88 313 GLU B C 1
ATOM 5307 O O . GLU B 1 313 ? 19.672 20.453 3.393 1 94.88 313 GLU B O 1
ATOM 5312 N N . ARG B 1 314 ? 19.766 18.391 2.434 1 93.25 314 ARG B N 1
ATOM 5313 C CA . ARG B 1 314 ? 19.719 17.75 3.744 1 93.25 314 ARG B CA 1
ATOM 5314 C C . ARG B 1 314 ? 21.094 17.203 4.129 1 93.25 314 ARG B C 1
ATOM 5316 O O . ARG B 1 314 ? 21.188 16.25 4.902 1 93.25 314 ARG B O 1
ATOM 5323 N N . GLY B 1 315 ? 22.109 17.75 3.596 1 91.25 315 GLY B N 1
ATOM 5324 C CA . GLY B 1 315 ? 23.469 17.422 3.965 1 91.25 315 GLY B CA 1
ATOM 5325 C C . GLY B 1 315 ? 23.953 16.125 3.346 1 91.25 315 GLY B C 1
ATOM 5326 O O . GLY B 1 315 ? 24.859 15.469 3.879 1 91.25 315 GLY B O 1
ATOM 5327 N N . GLY B 1 316 ? 23.312 15.664 2.352 1 89 316 GLY B N 1
ATOM 5328 C CA . GLY B 1 316 ? 23.734 14.453 1.662 1 89 316 GLY B CA 1
ATOM 5329 C C . GLY B 1 316 ? 23.141 13.188 2.26 1 89 316 GLY B C 1
ATOM 5330 O O . GLY B 1 316 ? 23.422 12.086 1.791 1 89 316 GLY B O 1
ATOM 5331 N N . ARG B 1 317 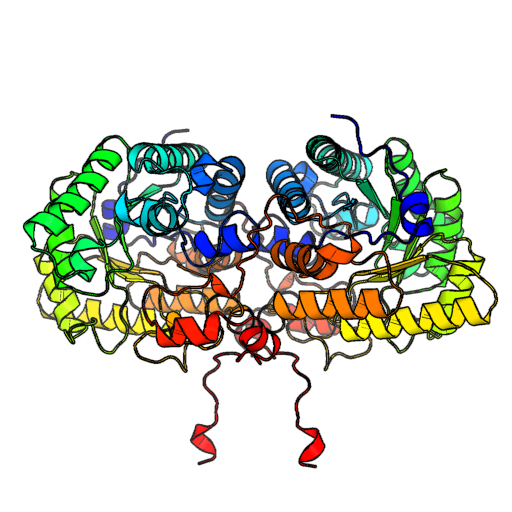? 22.312 13.375 3.215 1 87.75 317 ARG B N 1
ATOM 5332 C CA . ARG B 1 317 ? 21.75 12.227 3.924 1 87.75 317 ARG B CA 1
ATOM 5333 C C . ARG B 1 317 ? 20.672 11.539 3.088 1 87.75 317 ARG B C 1
ATOM 5335 O O . ARG B 1 317 ? 19.781 12.195 2.547 1 87.75 317 ARG B O 1
ATOM 5342 N N . LEU B 1 318 ? 20.812 10.203 2.932 1 89.94 318 LEU B N 1
ATOM 5343 C CA . LEU B 1 318 ? 19.812 9.352 2.299 1 89.94 318 LEU B CA 1
ATOM 5344 C C . LEU B 1 318 ? 19.062 8.523 3.338 1 89.94 318 LEU B C 1
ATOM 5346 O O . LEU B 1 318 ? 19.609 8.203 4.395 1 89.94 318 LEU B O 1
ATOM 5350 N N . PRO B 1 319 ? 17.766 8.234 3.057 1 91.69 319 PRO B N 1
ATOM 5351 C CA . PRO B 1 319 ? 17.078 7.301 3.955 1 91.69 319 PRO B CA 1
ATOM 5352 C C . PRO B 1 319 ? 17.828 5.977 4.105 1 91.69 319 PRO B C 1
ATOM 5354 O O . PRO B 1 319 ? 18.484 5.527 3.166 1 91.69 319 PRO B O 1
ATOM 5357 N N . PRO B 1 320 ? 17.703 5.398 5.328 1 87.44 320 PRO B N 1
ATOM 5358 C CA . PRO B 1 320 ? 18.328 4.078 5.492 1 87.44 320 PRO B CA 1
ATOM 5359 C C . PRO B 1 320 ? 17.922 3.096 4.398 1 87.44 320 PRO B C 1
ATOM 5361 O O . PRO B 1 320 ? 18.734 2.291 3.949 1 87.44 320 PRO B O 1
ATOM 5364 N N . ASN B 1 321 ? 16.656 3.184 3.971 1 87.88 321 ASN B N 1
ATOM 5365 C CA . ASN B 1 321 ? 16.156 2.277 2.943 1 87.88 321 ASN B CA 1
ATOM 5366 C C . ASN B 1 321 ? 16.047 2.967 1.585 1 87.88 321 ASN B C 1
ATOM 5368 O O . ASN B 1 321 ? 15.148 2.68 0.801 1 87.88 321 ASN B O 1
ATOM 5372 N N . SER B 1 322 ? 17.062 3.947 1.549 1 77.31 322 SER B N 1
ATOM 5373 C CA . SER B 1 322 ? 17.172 4.52 0.21 1 77.31 322 SER B CA 1
ATOM 5374 C C . SER B 1 322 ? 17.562 3.457 -0.813 1 77.31 322 SER B C 1
ATOM 5376 O O . SER B 1 322 ? 18.484 2.668 -0.576 1 77.31 322 SER B O 1
ATOM 5378 N N . ARG B 1 323 ? 16.797 2.984 -1.447 1 60.25 323 ARG B N 1
ATOM 5379 C CA . ARG B 1 323 ? 17.094 2.068 -2.545 1 60.25 323 ARG B CA 1
ATOM 5380 C C . ARG B 1 323 ? 17.078 2.797 -3.885 1 60.25 323 ARG B C 1
ATOM 5382 O O . ARG B 1 323 ? 16.203 2.553 -4.719 1 60.25 323 ARG B O 1
ATOM 5389 N N . CYS B 1 324 ? 17.797 4.035 -3.807 1 52.09 324 CYS B N 1
ATOM 5390 C CA . CYS B 1 324 ? 17.859 4.965 -4.926 1 52.09 324 CYS B CA 1
ATOM 5391 C C . CYS B 1 324 ? 18.078 4.227 -6.242 1 52.09 324 CYS B C 1
ATOM 5393 O O . CYS B 1 324 ? 19.047 3.479 -6.379 1 52.09 324 CYS B O 1
ATOM 5395 N N . VAL B 1 325 ? 17 3.578 -6.738 1 48.59 325 VAL B N 1
ATOM 5396 C CA . VAL B 1 325 ? 17.172 3.16 -8.125 1 48.59 325 VAL B CA 1
ATOM 5397 C C . VAL B 1 325 ? 17.797 4.297 -8.93 1 48.59 325 VAL B C 1
ATOM 5399 O O . VAL B 1 325 ? 17.203 5.375 -9.055 1 48.59 325 VAL B O 1
ATOM 5402 N N . ASP B 1 326 ? 19.016 4.629 -8.672 1 44.25 326 ASP B N 1
ATOM 5403 C CA . ASP B 1 326 ? 19.422 5.371 -9.867 1 44.25 326 ASP B CA 1
ATOM 5404 C C . ASP B 1 326 ? 18.703 4.84 -11.109 1 44.25 326 ASP B C 1
ATOM 5406 O O . ASP B 1 326 ? 18.672 3.631 -11.344 1 44.25 326 ASP B O 1
ATOM 5410 N N . ALA B 1 327 ? 17.656 5.516 -11.492 1 45.12 327 ALA B N 1
ATOM 5411 C CA . ALA B 1 327 ? 16.969 5.102 -12.711 1 45.12 327 ALA B CA 1
ATOM 5412 C C . ALA B 1 327 ? 17.875 4.234 -13.586 1 45.12 327 ALA B C 1
ATOM 5414 O O . ALA B 1 327 ? 17.391 3.385 -14.336 1 45.12 327 ALA B O 1
ATOM 5415 N N . SER B 1 328 ? 19.109 4.473 -13.461 1 41.06 328 SER B N 1
ATOM 5416 C CA . SER B 1 328 ? 20.094 3.723 -14.234 1 41.06 328 SER B CA 1
ATOM 5417 C C . SER B 1 328 ? 20.094 2.25 -13.844 1 41.06 328 SER B C 1
ATOM 5419 O O . SER B 1 328 ? 20.594 1.403 -14.594 1 41.06 328 SER B O 1
ATOM 5421 N N . THR B 1 329 ? 19.703 2.047 -12.68 1 44.03 329 THR B N 1
ATOM 5422 C CA . THR B 1 329 ? 19.812 0.664 -12.227 1 44.03 329 THR B CA 1
ATOM 5423 C C . THR B 1 329 ? 18.562 -0.122 -12.602 1 44.03 329 THR B C 1
ATOM 5425 O O . THR B 1 329 ? 18.469 -1.324 -12.344 1 44.03 329 THR B O 1
ATOM 5428 N N . LEU B 1 330 ? 17.562 0.488 -13.023 1 47.97 330 LEU B N 1
ATOM 5429 C CA . LEU B 1 330 ? 16.328 -0.187 -13.398 1 47.97 330 LEU B CA 1
ATOM 5430 C C . LEU B 1 330 ? 16.516 -1.041 -14.641 1 47.97 330 LEU B C 1
ATOM 5432 O O . LEU B 1 330 ? 16.125 -0.644 -15.742 1 47.97 330 LEU B O 1
ATOM 5436 N N . ILE B 1 331 ? 17.672 -1.604 -14.812 1 41.97 331 ILE B N 1
ATOM 5437 C CA . ILE B 1 331 ? 17.938 -2.449 -15.977 1 41.97 331 ILE B CA 1
ATOM 5438 C C . ILE B 1 331 ? 16.984 -3.65 -15.961 1 41.97 331 ILE B C 1
ATOM 5440 O O . ILE B 1 331 ? 16.969 -4.426 -15.008 1 41.97 331 ILE B O 1
ATOM 5444 N N . HIS B 1 332 ? 15.867 -3.363 -16.531 1 42.94 332 HIS B N 1
ATOM 5445 C CA . HIS B 1 332 ? 14.984 -4.496 -16.781 1 42.94 332 HIS B CA 1
ATOM 5446 C C . HIS B 1 332 ? 15.719 -5.617 -17.516 1 42.94 332 HIS B C 1
ATOM 5448 O O . HIS B 1 332 ? 16.578 -5.359 -18.359 1 42.94 332 HIS B O 1
ATOM 5454 N N . HIS B 1 333 ? 15.719 -6.711 -16.969 1 42.97 333 HIS B N 1
ATOM 5455 C CA . HIS B 1 333 ? 16.359 -7.91 -17.5 1 42.97 333 HIS B CA 1
ATOM 5456 C C . HIS B 1 333 ? 15.914 -8.188 -18.922 1 42.97 333 HIS B C 1
ATOM 5458 O O . HIS B 1 333 ? 16.578 -8.922 -19.656 1 42.97 333 HIS B O 1
ATOM 5464 N N . GLU B 1 334 ? 14.695 -7.855 -19.328 1 46.38 334 GLU B N 1
ATOM 5465 C CA . GLU B 1 334 ? 14.32 -8.578 -20.547 1 46.38 334 GLU B CA 1
ATOM 5466 C C . GLU B 1 334 ? 14.625 -7.754 -21.797 1 46.38 334 GLU B C 1
ATOM 5468 O O . GLU B 1 334 ? 14.875 -8.312 -22.859 1 46.38 334 GLU B O 1
ATOM 5473 N N . ASN B 1 335 ? 14.32 -6.434 -21.766 1 48.84 335 ASN B N 1
ATOM 5474 C CA . ASN B 1 335 ? 14.492 -5.695 -23.016 1 48.84 335 ASN B CA 1
ATOM 5475 C C . ASN B 1 335 ? 15.5 -4.559 -22.859 1 48.84 335 ASN B C 1
ATOM 5477 O O . ASN B 1 335 ? 15.195 -3.537 -22.234 1 48.84 335 ASN B O 1
ATOM 5481 N N . GLU B 1 336 ? 16.641 -4.91 -23.375 1 51.22 336 GLU B N 1
ATOM 5482 C CA . GLU B 1 336 ? 17.766 -3.975 -23.266 1 51.22 336 GLU B CA 1
ATOM 5483 C C . GLU B 1 336 ? 17.344 -2.561 -23.641 1 51.22 336 GLU B C 1
ATOM 5485 O O . GLU B 1 336 ? 17.734 -1.59 -23 1 51.22 336 GLU B O 1
ATOM 5490 N N . HIS B 1 337 ? 16.625 -2.512 -24.797 1 46.91 337 HIS B N 1
ATOM 5491 C CA . HIS B 1 337 ? 16.219 -1.185 -25.266 1 46.91 337 HIS B CA 1
ATOM 5492 C C . HIS B 1 337 ? 15.305 -0.506 -24.25 1 46.91 337 HIS B C 1
ATOM 5494 O O . HIS B 1 337 ? 15.492 0.669 -23.922 1 46.91 337 HIS B O 1
ATOM 5500 N N . ILE B 1 338 ? 14.414 -1.237 -23.859 1 59.97 338 ILE B N 1
ATOM 5501 C CA . ILE B 1 338 ? 13.492 -0.715 -22.859 1 59.97 338 ILE B CA 1
ATOM 5502 C C . ILE B 1 338 ? 14.258 -0.354 -21.594 1 59.97 338 ILE B C 1
ATOM 5504 O O . ILE B 1 338 ? 13.984 0.67 -20.969 1 59.97 338 ILE B O 1
ATOM 5508 N N . ASN B 1 339 ? 15.281 -1.069 -21.547 1 62.56 339 ASN B N 1
ATOM 5509 C CA . ASN B 1 339 ? 16.094 -0.834 -20.359 1 62.56 339 ASN B CA 1
ATOM 5510 C C . ASN B 1 339 ? 16.859 0.48 -20.453 1 62.56 339 ASN B C 1
ATOM 5512 O O . ASN B 1 339 ? 16.953 1.222 -19.469 1 62.56 339 ASN B O 1
ATOM 5516 N N . LYS B 1 340 ? 17.297 0.695 -21.641 1 63.59 340 LYS B N 1
ATOM 5517 C CA . LYS B 1 340 ? 18.078 1.92 -21.828 1 63.59 340 LYS B CA 1
ATOM 5518 C C . LYS B 1 340 ? 17.203 3.156 -21.594 1 63.59 340 LYS B C 1
ATOM 5520 O O . LYS B 1 340 ? 17.641 4.105 -20.938 1 63.59 340 LYS B O 1
ATOM 5525 N N . ILE B 1 341 ? 16.016 3.137 -22.094 1 66.5 341 ILE B N 1
ATOM 5526 C CA . ILE B 1 341 ? 15.133 4.297 -21.984 1 66.5 341 ILE B CA 1
ATOM 5527 C C . ILE B 1 341 ? 14.656 4.449 -20.547 1 66.5 341 ILE B C 1
ATOM 5529 O O . ILE B 1 341 ? 14.641 5.559 -20.016 1 66.5 341 ILE B O 1
ATOM 5533 N N . ARG B 1 342 ? 14.484 3.412 -19.938 1 75.06 342 ARG B N 1
ATOM 5534 C CA . ARG B 1 342 ? 13.898 3.416 -18.594 1 75.06 342 ARG B CA 1
ATOM 5535 C C . ARG B 1 342 ? 14.953 3.682 -17.531 1 75.06 342 ARG B C 1
ATOM 5537 O O . ARG B 1 342 ? 14.633 3.889 -16.359 1 75.06 342 ARG B O 1
ATOM 5544 N N . SER B 1 343 ? 16.141 3.791 -18.031 1 72.75 343 SER B N 1
ATOM 5545 C CA . SER B 1 343 ? 17.234 4.043 -17.094 1 72.75 343 SER B CA 1
ATOM 5546 C C . SER B 1 343 ? 17.406 5.535 -16.828 1 72.75 343 SER B C 1
ATOM 5548 O O . SER B 1 343 ? 18.109 5.93 -15.898 1 72.75 343 SER B O 1
ATOM 5550 N N . SER B 1 344 ? 16.688 6.277 -17.594 1 75.75 344 SER B N 1
ATOM 5551 C CA . SER B 1 344 ? 16.828 7.727 -17.484 1 75.75 344 SER B CA 1
ATOM 5552 C C . SER B 1 344 ? 15.773 8.312 -16.547 1 75.75 344 SER B C 1
ATOM 5554 O O . SER B 1 344 ? 14.578 8.031 -16.688 1 75.75 344 SER B O 1
ATOM 5556 N N . LYS B 1 345 ? 16.266 9.109 -15.562 1 79.88 345 LYS B N 1
ATOM 5557 C CA . LYS B 1 345 ? 15.352 9.852 -14.703 1 79.88 345 LYS B CA 1
ATOM 5558 C C . LYS B 1 345 ? 14.406 10.727 -15.523 1 79.88 345 LYS B C 1
ATOM 5560 O O . LYS B 1 345 ? 13.242 10.898 -15.164 1 79.88 345 LYS B O 1
ATOM 5565 N N . ASP B 1 346 ? 14.914 11.25 -16.625 1 82.81 346 ASP B N 1
ATOM 5566 C CA . ASP B 1 346 ? 14.117 12.117 -17.484 1 82.81 346 ASP B CA 1
ATOM 5567 C C . ASP B 1 346 ? 12.906 11.383 -18.047 1 82.81 346 ASP B C 1
ATOM 5569 O O . ASP B 1 346 ? 11.836 11.969 -18.219 1 82.81 346 ASP B O 1
ATOM 5573 N N . TYR B 1 347 ? 13.07 10.141 -18.359 1 84.75 347 TYR B N 1
ATOM 5574 C CA . TYR B 1 347 ? 11.961 9.328 -18.844 1 84.75 347 TYR B CA 1
ATOM 5575 C C . TYR B 1 347 ? 10.82 9.312 -17.844 1 84.75 347 TYR B C 1
ATOM 5577 O O . TYR B 1 347 ? 9.672 9.594 -18.188 1 84.75 347 TYR B O 1
ATOM 5585 N N . TRP B 1 348 ? 11.141 9.117 -16.641 1 83.88 348 TRP B N 1
ATOM 5586 C CA . TRP B 1 348 ? 10.141 8.945 -15.594 1 83.88 348 TRP B CA 1
ATOM 5587 C C . TRP B 1 348 ? 9.531 10.289 -15.203 1 83.88 348 TRP B C 1
ATOM 5589 O O . TRP B 1 348 ? 8.328 10.391 -14.969 1 83.88 348 TRP B O 1
ATOM 5599 N N . MET B 1 349 ? 10.344 11.297 -15.148 1 84.38 349 MET B N 1
ATOM 5600 C CA . MET B 1 349 ? 9.883 12.625 -14.75 1 84.38 349 MET B CA 1
ATOM 5601 C C . MET B 1 349 ? 8.898 13.188 -15.773 1 84.38 349 MET B C 1
ATOM 5603 O O . MET B 1 349 ? 8.023 13.977 -15.422 1 84.38 349 MET B O 1
ATOM 5607 N N . ASN B 1 350 ? 8.984 12.664 -17 1 85.25 350 ASN B N 1
ATOM 5608 C CA . ASN B 1 350 ? 8.148 13.227 -18.047 1 85.25 350 ASN B CA 1
ATOM 5609 C C . ASN B 1 350 ? 7.008 12.289 -18.422 1 85.25 350 ASN B C 1
ATOM 5611 O O . ASN B 1 350 ? 6.137 12.656 -19.219 1 85.25 350 ASN B O 1
ATOM 5615 N N . LEU B 1 351 ? 6.996 11.172 -17.797 1 84.31 351 LEU B N 1
ATOM 5616 C CA . LEU B 1 351 ? 5.977 10.18 -18.109 1 84.31 351 LEU B CA 1
ATOM 5617 C C . LEU B 1 351 ? 4.605 10.633 -17.625 1 84.31 351 LEU B C 1
ATOM 5619 O O . LEU B 1 351 ? 4.473 11.125 -16.5 1 84.31 351 LEU B O 1
ATOM 5623 N N . VAL B 1 352 ? 3.619 10.578 -18.531 1 82.62 352 VAL B N 1
ATOM 5624 C CA . VAL B 1 352 ? 2.221 10.734 -18.141 1 82.62 352 VAL B CA 1
ATOM 5625 C C . VAL B 1 352 ? 1.539 9.375 -18.109 1 82.62 352 VAL B C 1
ATOM 5627 O O . VAL B 1 352 ? 1.238 8.789 -19.141 1 82.62 352 VAL B O 1
ATOM 5630 N N . PRO B 1 353 ? 1.304 8.914 -16.938 1 81.81 353 PRO B N 1
ATOM 5631 C CA . PRO B 1 353 ? 0.762 7.562 -16.812 1 81.81 353 PRO B CA 1
ATOM 5632 C C . PRO B 1 353 ? -0.634 7.43 -17.422 1 81.81 353 PRO B C 1
ATOM 5634 O O . PRO B 1 353 ? -1.447 8.352 -17.312 1 81.81 353 PRO B O 1
ATOM 5637 N N . ARG B 1 354 ? -0.854 6.254 -18 1 80 354 ARG B N 1
ATOM 5638 C CA . ARG B 1 354 ? -2.174 5.914 -18.531 1 80 354 ARG B CA 1
ATOM 5639 C C . ARG B 1 354 ? -2.992 5.148 -17.5 1 80 354 ARG B C 1
ATOM 5641 O O . ARG B 1 354 ? -2.436 4.59 -16.547 1 80 354 ARG B O 1
ATOM 5648 N N . SER B 1 355 ? -4.352 5.207 -17.703 1 78.81 355 SER B N 1
ATOM 5649 C CA . SER B 1 355 ? -5.227 4.5 -16.766 1 78.81 355 SER B CA 1
ATOM 5650 C C . SER B 1 355 ? -5.348 3.025 -17.141 1 78.81 355 SER B C 1
ATOM 5652 O O . SER B 1 355 ? -5.699 2.193 -16.312 1 78.81 355 SER B O 1
ATOM 5654 N N . GLY B 1 356 ? -5.098 2.672 -18.438 1 75.12 356 GLY B N 1
ATOM 5655 C CA . GLY B 1 356 ? -5.203 1.301 -18.906 1 75.12 356 GLY B CA 1
ATOM 5656 C C . GLY B 1 356 ? -6.629 0.87 -19.172 1 75.12 356 GLY B C 1
ATOM 5657 O O . GLY B 1 356 ? -6.887 -0.299 -19.484 1 75.12 356 GLY B O 1
ATOM 5658 N N . TYR B 1 357 ? -7.594 1.833 -18.938 1 70.62 357 TYR B N 1
ATOM 5659 C CA . TYR B 1 357 ? -8.969 1.501 -19.297 1 70.62 357 TYR B CA 1
ATOM 5660 C C . TYR B 1 357 ? -9.102 1.306 -20.797 1 70.62 357 TYR B C 1
ATOM 5662 O O . TYR B 1 357 ? -8.359 1.905 -21.578 1 70.62 357 TYR B O 1
ATOM 5670 N N . LYS B 1 358 ? -9.891 0.333 -21.297 1 59.84 358 LYS B N 1
ATOM 5671 C CA . LYS B 1 358 ? -10.172 0.153 -22.703 1 59.84 358 LYS B CA 1
ATOM 5672 C C . LYS B 1 358 ? -10.711 1.441 -23.328 1 59.84 358 LYS B C 1
ATOM 5674 O O . LYS B 1 358 ? -11.562 2.113 -22.75 1 59.84 358 LYS B O 1
ATOM 5679 N N . THR B 1 359 ? -9.906 2.285 -23.984 1 48.44 359 THR B N 1
ATOM 5680 C CA . THR B 1 359 ? -10.43 3.48 -24.641 1 48.44 359 THR B CA 1
ATOM 5681 C C . THR B 1 359 ? -11.719 3.164 -25.391 1 48.44 359 THR B C 1
ATOM 5683 O O . THR B 1 359 ? -11.789 2.172 -26.125 1 48.44 359 THR B O 1
ATOM 5686 N N . LEU B 1 360 ? -12.859 3.646 -25.062 1 36.44 360 LEU B N 1
ATOM 5687 C CA . LEU B 1 360 ? -13.945 3.783 -26.031 1 36.44 360 LEU B CA 1
ATOM 5688 C C . LEU B 1 360 ? -13.43 4.34 -27.359 1 36.44 360 LEU B C 1
ATOM 5690 O O . LEU B 1 360 ? -14.211 4.793 -28.188 1 36.44 360 LEU B O 1
ATOM 5694 N N . ILE B 1 361 ? -12.312 4.449 -27.703 1 32.97 361 ILE B N 1
ATOM 5695 C CA . ILE B 1 361 ? -12.055 5.078 -29 1 32.97 361 ILE B CA 1
ATOM 5696 C C . ILE B 1 361 ? -12.617 4.199 -30.109 1 32.97 361 ILE B C 1
ATOM 5698 O O . ILE B 1 361 ? -12.695 4.629 -31.266 1 32.97 361 ILE B O 1
ATOM 5702 N N . GLU B 1 362 ? -12.836 2.904 -30.125 1 30.66 362 GLU B N 1
ATOM 5703 C CA . GLU B 1 362 ? -13.305 2.389 -31.406 1 30.66 362 GLU B CA 1
ATOM 5704 C C . GLU B 1 362 ? -14.641 3.014 -31.797 1 30.66 362 GLU B C 1
ATOM 5706 O O . GLU B 1 362 ? -15.031 2.975 -32.969 1 30.66 362 GLU B O 1
ATOM 5711 N N . GLU B 1 363 ? -15.68 3.297 -31 1 28.77 363 GLU B N 1
ATOM 5712 C CA . GLU B 1 363 ? -16.844 3.609 -31.828 1 28.77 363 GLU B CA 1
ATOM 5713 C C . GLU B 1 363 ? -16.641 4.926 -32.594 1 28.77 363 GLU B C 1
ATOM 5715 O O . GLU B 1 363 ? -17.5 5.336 -33.375 1 28.77 363 GLU B O 1
ATOM 5720 N N . ALA B 1 364 ? -15.789 5.836 -32.25 1 27.03 364 ALA B N 1
ATOM 5721 C CA . ALA B 1 364 ? -15.852 6.977 -33.156 1 27.03 364 ALA B CA 1
ATOM 5722 C C . ALA B 1 364 ? -14.984 6.734 -34.406 1 27.03 364 ALA B C 1
ATOM 5724 O O . ALA B 1 364 ? -14.789 7.641 -35.219 1 27.03 364 ALA B O 1
ATOM 5725 N N . GLY B 1 365 ? -14.172 5.656 -34.594 1 21.55 365 GLY B N 1
ATOM 5726 C CA . GLY B 1 365 ? -14 5.496 -36.031 1 21.55 365 GLY B CA 1
ATOM 5727 C C . GLY B 1 365 ? -15.164 4.793 -36.688 1 21.55 365 GLY B C 1
ATOM 5728 O O . GLY B 1 365 ? -15.844 3.979 -36.062 1 21.55 365 GLY B O 1
#